Protein AF-A0A6J8AQ96-F1 (afdb_monomer_lite)

Sequence (713 aa):
MSKTENPEEKPLLNSNKIEFVKLKYPRWLTYSVVIAIPLSHILSFMLSLFLLNQYTYYKFMKQEYPNASDTSEKLPTCTTNTSTVEYQQQVDVQKISAEWSMICSLSYIIPGMFSNINLATYSDVYGRKLFFIIPLTGCVLKSVLCAVGIYYEIDVRYLLFFYMIEVCTGSWFGTLSMSLCFIADTTEEGKERSILIGLLEGGLGIGAFIGTFISGYLISLTDGFFYPDVIASCVVSIGLLLALTMIQETLPESRKRKHVSPLDNMKRVLECYSSDFSPKGKRWMFILLIFIFSMSAISNLSRHNVETLYELNAPFCWDSVKIGVYSSIRICFFNLGAVVIIKLFHFCSSDEVITLAGCFTTLASLILEGLAQSDLMMYLCSVFAGVAAVELLCALVGGLIINGIYKATVDVYRGMVFLIWAAFSVVGIILCLSQDEVTIYTTQGGVTIRISRGEATIDRSQGRVTIHTPQGGVTICIQQSEVTIHTPQGGVTIHTTQGGVTIHTTQGGVTIHTTQGGVTIHTIQGGVTIHTTQGGITIHTIQGEVTIHTTQGEVIIYISQGEITIHTTQGGVTIHTTQGGVTIHTTQGGVTIHTTQGGVTIHTTQGEVTIHTTQGGVTIHTTQGGVTIHTTQGGVTIHSTQGGVTIHTKQDEVTIHTTQGGVTIHTTQGGVTIHTTQGGVTIHTTQDGVTIHTTQGGVTIHTPQGGVTIHTT

Foldseek 3Di:
DDPPPDPVPDDPPPPDDQPFDDAPDDPVVLLVLLLLLLLLQLLLVLLVQLLLLQVQLQLLLCVVPVPQDDPALDDGDFDADCVDPVQVSLLVSLLVSLVVLLVLLQLQVPLLVLQQLQLLVCCLAPFLLVLLLQLLVLSLQLLVVVLVCFVVVPPPVVNSVSSNSNRNSNGSNSNLSSSLVQLVLRDDPDDVSVVSNLSSVVSSLVSNLNSLQVSQVVCVVVSGSNVSSVVSSVSSVVSSVSSVPRDDTRRDPVRHDDDDDSVVSVVVVVCVLVPPPDPPPCSVVVVLVVVLLQLLVLLPPLCVSCVSSVCCHPPNVDGSNLSSVLSSLLSCLQSVLQVPVVVVVVVPDDPLVLVLQQLVLLLVLLVLQLVDRDPVSSSVSSNSNNSDDDDDDHSSVNSNVQSVVCSVCVVPGNSVSSVVSSVSSVVSSVSSVPDDDDEDEDDDDADEDEDADEEAEYDEDDEEYEYDYADEEYEYAYEEYAYEYEYADYAYEYEYAYYAYEYEYADYEYEYEYAEYEYEYEYEEYEYEYEYAYYAYEYEYADYEYEYEYAEYEYEYEYEEYEYEYEYEYYEYEYEYAEYEYEYEYEYYEYEYEYAEYEYEYEYAEYEYEYEYAEYAYEYEYEYYEYEYEYAYYEYEYEYAEYEYEYEYAEEAYEYEYEYYEYEYEYAYYEYHYEYEEYEYEYEYADEEYEYEYAYYHYHYHYPYYHYHYHYD

InterPro domains:
  IPR011701 Major facilitator superfamily [PF07690] (93-425)
  IPR036259 MFS transporter superfamily [G3DSA:1.20.1250.20] (27-437)
  IPR036259 MFS transporter superfamily [SSF103473] (92-433)

Organism: Mytilus coruscus (NCBI:txid42192)

pLDDT: mean 79.76, std 14.57, range [29.11, 97.12]

Structure (mmCIF, N/CA/C/O backbone):
data_AF-A0A6J8AQ96-F1
#
_entry.id   AF-A0A6J8AQ96-F1
#
loop_
_atom_site.group_PDB
_atom_site.id
_atom_site.type_symbol
_atom_site.label_atom_id
_atom_site.label_alt_id
_atom_site.label_comp_id
_atom_site.label_asym_id
_atom_site.label_entity_id
_atom_site.label_seq_id
_atom_site.pdbx_PDB_ins_code
_atom_site.Cartn_x
_atom_site.Cartn_y
_atom_site.Cartn_z
_atom_site.occupancy
_atom_site.B_iso_or_equiv
_atom_site.auth_seq_id
_atom_site.auth_comp_id
_atom_site.auth_asym_id
_atom_site.auth_atom_id
_atom_site.pdbx_PDB_model_num
ATOM 1 N N . MET A 1 1 ? -36.650 -24.783 2.652 1.00 36.41 1 MET A N 1
ATOM 2 C CA . MET A 1 1 ? -35.944 -23.986 1.625 1.00 36.41 1 MET A CA 1
ATOM 3 C C . MET A 1 1 ? -34.672 -23.442 2.256 1.00 36.41 1 MET A C 1
ATOM 5 O O . MET A 1 1 ? -34.705 -22.383 2.867 1.00 36.41 1 MET A O 1
ATOM 9 N N . SER A 1 2 ? -33.583 -24.215 2.218 1.00 29.11 2 SER A N 1
ATOM 10 C CA . SER A 1 2 ? -32.275 -23.719 2.649 1.00 29.11 2 SER A CA 1
ATOM 11 C C . SER A 1 2 ? -31.760 -22.773 1.573 1.00 29.11 2 SER A C 1
ATOM 13 O O . SER A 1 2 ? -31.664 -23.169 0.410 1.00 29.11 2 SER A O 1
ATOM 15 N N . LYS A 1 3 ? -31.457 -21.529 1.947 1.00 35.31 3 LYS A N 1
ATOM 16 C CA . LYS A 1 3 ? -30.656 -20.641 1.107 1.00 35.31 3 LYS A CA 1
ATOM 17 C C . LYS A 1 3 ? -29.332 -21.356 0.849 1.00 35.31 3 LYS A C 1
ATOM 19 O O . LYS A 1 3 ? -28.575 -21.607 1.779 1.00 35.31 3 LYS A O 1
ATOM 24 N N . THR A 1 4 ? -29.105 -21.757 -0.393 1.00 32.59 4 THR A N 1
ATOM 25 C CA . THR A 1 4 ? -27.780 -22.121 -0.885 1.00 32.59 4 THR A CA 1
ATOM 26 C C . THR A 1 4 ? -26.926 -20.866 -0.793 1.00 32.59 4 THR A C 1
ATOM 28 O O . THR A 1 4 ? -27.058 -19.973 -1.629 1.00 32.59 4 THR A O 1
ATOM 31 N N . GLU A 1 5 ? -26.137 -20.760 0.274 1.00 30.89 5 GLU A N 1
ATOM 32 C CA . GLU A 1 5 ? -25.090 -19.749 0.394 1.00 30.89 5 GLU A CA 1
ATOM 33 C C . GLU A 1 5 ? -24.162 -19.862 -0.817 1.00 30.89 5 GLU A C 1
ATOM 35 O O . GLU A 1 5 ? -23.711 -20.953 -1.182 1.00 30.89 5 GLU A O 1
ATOM 40 N N . ASN A 1 6 ? -23.934 -18.728 -1.475 1.00 32.03 6 ASN A N 1
ATOM 41 C CA . ASN A 1 6 ? -23.036 -18.626 -2.610 1.00 32.03 6 ASN A CA 1
ATOM 42 C C . ASN A 1 6 ? -21.603 -18.863 -2.087 1.00 32.03 6 ASN A C 1
ATOM 44 O O . ASN A 1 6 ? -21.177 -18.151 -1.175 1.00 32.03 6 ASN A O 1
ATOM 48 N N . PRO A 1 7 ? -20.835 -19.835 -2.612 1.00 35.50 7 PRO A N 1
ATOM 49 C CA . PRO A 1 7 ? -19.489 -20.143 -2.115 1.00 35.50 7 PRO A CA 1
ATOM 50 C C . PRO A 1 7 ? -18.481 -18.982 -2.239 1.00 35.50 7 PRO A C 1
ATOM 52 O O . PRO A 1 7 ? -17.374 -19.087 -1.719 1.00 35.50 7 PRO A O 1
ATOM 55 N N . GLU A 1 8 ? -18.860 -17.879 -2.889 1.00 37.09 8 GLU A N 1
ATOM 56 C CA . GLU A 1 8 ? -18.064 -16.658 -3.063 1.00 37.09 8 GLU A CA 1
ATOM 57 C C . GLU A 1 8 ? -18.005 -15.751 -1.817 1.00 37.09 8 GLU A C 1
ATOM 59 O O . GLU A 1 8 ? -17.111 -14.914 -1.736 1.00 37.09 8 GLU A O 1
ATOM 64 N N . GLU A 1 9 ? -18.893 -15.914 -0.827 1.00 31.84 9 GLU A N 1
ATOM 65 C CA . GLU A 1 9 ? -18.896 -15.074 0.391 1.00 31.84 9 GLU A CA 1
ATOM 66 C C . GLU A 1 9 ? -17.937 -15.562 1.489 1.00 31.84 9 GLU A C 1
ATOM 68 O O . GLU A 1 9 ? -17.778 -14.902 2.519 1.00 31.84 9 GLU A O 1
ATOM 73 N N . LYS A 1 10 ? -17.253 -16.697 1.293 1.00 30.28 10 LYS A N 1
ATOM 74 C CA . LYS A 1 10 ? -16.183 -17.098 2.210 1.00 30.28 10 LYS A CA 1
ATOM 75 C C . LYS A 1 10 ? -14.895 -16.370 1.828 1.00 30.28 10 LYS A C 1
ATOM 77 O O . LYS A 1 10 ? -14.365 -16.636 0.749 1.00 30.28 10 LYS A O 1
ATOM 82 N N . PRO A 1 11 ? -14.336 -15.511 2.702 1.00 32.47 11 PRO A N 1
ATOM 83 C CA . PRO A 1 11 ? -12.979 -15.037 2.501 1.00 32.47 11 PRO A CA 1
ATOM 84 C C . PRO A 1 11 ? -12.053 -16.254 2.394 1.00 32.47 11 PRO A C 1
ATOM 86 O O . PRO A 1 11 ? -12.196 -17.219 3.152 1.00 32.47 11 PRO A O 1
ATOM 89 N N . LEU A 1 12 ? -11.086 -16.194 1.475 1.00 38.84 12 LEU A N 1
ATOM 90 C CA . LEU A 1 12 ? -10.026 -17.202 1.289 1.00 38.84 12 LEU A CA 1
ATOM 91 C C . LEU A 1 12 ? -9.246 -17.523 2.587 1.00 38.84 12 LEU A C 1
ATOM 93 O O . LEU A 1 12 ? -8.515 -18.502 2.636 1.00 38.84 12 LEU A O 1
ATOM 97 N N . LEU A 1 13 ? -9.461 -16.732 3.643 1.00 38.75 13 LEU A N 1
ATOM 98 C CA . LEU A 1 13 ? -8.911 -16.847 4.994 1.00 38.75 13 LEU A CA 1
ATOM 99 C C . LEU A 1 13 ? -9.582 -17.913 5.881 1.00 38.75 13 LEU A C 1
ATOM 101 O O . LEU A 1 13 ? -9.153 -18.108 7.019 1.00 38.75 13 LEU A O 1
ATOM 105 N N . ASN A 1 14 ? -10.634 -18.604 5.423 1.00 30.08 14 ASN A N 1
ATOM 106 C CA . ASN A 1 14 ? -11.196 -19.713 6.197 1.00 30.08 14 ASN A CA 1
ATOM 107 C C . ASN A 1 14 ? -10.328 -20.969 6.006 1.00 30.08 14 ASN A C 1
ATOM 109 O O . ASN A 1 14 ? -10.413 -21.651 4.987 1.00 30.08 14 ASN A O 1
ATOM 113 N N . SER A 1 15 ? -9.514 -21.251 7.025 1.00 34.62 15 SER A N 1
ATOM 114 C CA . SER A 1 15 ? -8.463 -22.272 7.198 1.00 34.62 15 SER A CA 1
ATOM 115 C C . SER A 1 15 ? -8.843 -23.749 6.971 1.00 34.62 15 SER A C 1
ATOM 117 O O . SER A 1 15 ? -8.135 -24.661 7.407 1.00 34.62 15 SER A O 1
ATOM 119 N N . ASN A 1 16 ? -9.928 -24.040 6.260 1.00 35.12 16 ASN A N 1
ATOM 120 C CA . ASN A 1 16 ? -10.330 -25.407 5.966 1.00 35.12 16 ASN A CA 1
ATOM 121 C C . ASN A 1 16 ? -9.600 -25.928 4.720 1.00 35.12 16 ASN A C 1
ATOM 123 O O . ASN A 1 16 ? -10.080 -25.779 3.602 1.00 35.12 16 ASN A O 1
ATOM 127 N N . LYS A 1 17 ? -8.438 -26.555 4.965 1.00 44.03 17 LYS A N 1
ATOM 128 C CA . LYS A 1 17 ? -7.676 -27.460 4.079 1.00 44.03 17 LYS A CA 1
ATOM 129 C C . LYS A 1 17 ? -7.669 -27.060 2.597 1.00 44.03 17 LYS A C 1
ATOM 131 O O . LYS A 1 17 ? -8.389 -27.633 1.782 1.00 44.03 17 LYS A O 1
ATOM 136 N N . ILE A 1 18 ? -6.772 -26.145 2.238 1.00 51.69 18 ILE A N 1
ATOM 137 C CA . ILE A 1 18 ? -6.347 -25.987 0.845 1.00 51.69 18 ILE A CA 1
ATOM 138 C C . ILE A 1 18 ? -5.605 -27.277 0.457 1.00 51.69 18 ILE A C 1
ATOM 140 O O . ILE A 1 18 ? -4.568 -27.600 1.033 1.00 51.69 18 ILE A O 1
ATOM 144 N N . GLU A 1 19 ? -6.151 -28.059 -0.476 1.00 53.34 19 GLU A N 1
ATOM 145 C CA . GLU A 1 19 ? -5.430 -29.190 -1.066 1.00 53.34 19 GLU A CA 1
ATOM 146 C C . GLU A 1 19 ? -4.280 -28.654 -1.927 1.00 53.34 19 GLU A C 1
ATOM 148 O O . GLU A 1 19 ? -4.478 -28.222 -3.065 1.00 53.34 19 GLU A O 1
ATOM 153 N N . PHE A 1 20 ? -3.064 -28.664 -1.378 1.00 61.69 20 PHE A N 1
ATOM 154 C CA . PHE A 1 20 ? -1.868 -28.293 -2.127 1.00 61.69 20 PHE A CA 1
ATOM 155 C C . PHE A 1 20 ? -1.551 -29.335 -3.196 1.00 61.69 20 PHE A C 1
ATOM 157 O O . PHE A 1 20 ? -1.473 -30.538 -2.925 1.00 61.69 20 PHE A O 1
ATOM 164 N N . VAL A 1 21 ? -1.324 -28.866 -4.424 1.00 68.81 21 VAL A N 1
ATOM 165 C CA . VAL A 1 21 ? -0.936 -29.735 -5.536 1.00 68.81 21 VAL A CA 1
ATOM 166 C C . VAL A 1 21 ? 0.437 -30.337 -5.251 1.00 68.81 21 VAL A C 1
ATOM 168 O O . VAL A 1 21 ? 1.417 -29.630 -5.010 1.00 68.81 21 VAL A O 1
ATOM 171 N N . LYS A 1 22 ? 0.526 -31.669 -5.303 1.00 74.75 22 LYS A N 1
ATOM 172 C CA . LYS A 1 22 ? 1.793 -32.380 -5.131 1.00 74.75 22 LYS A CA 1
ATOM 173 C C . LYS A 1 22 ? 2.746 -32.021 -6.278 1.00 74.75 22 LYS A C 1
ATOM 175 O O . LYS A 1 22 ? 2.402 -32.144 -7.453 1.00 74.75 22 LYS A O 1
ATOM 180 N N . LEU A 1 23 ? 3.952 -31.578 -5.936 1.00 82.31 23 LEU A N 1
ATOM 181 C CA . LEU A 1 23 ? 4.980 -31.227 -6.915 1.00 82.31 23 LEU A CA 1
ATOM 182 C C . LEU A 1 23 ? 5.570 -32.486 -7.567 1.00 82.31 23 LEU A C 1
ATOM 184 O O . LEU A 1 23 ? 5.901 -33.451 -6.877 1.00 82.31 23 LEU A O 1
ATOM 188 N N . LYS A 1 24 ? 5.722 -32.464 -8.896 1.00 84.88 24 LYS A N 1
ATOM 189 C CA . LYS A 1 24 ? 6.354 -33.528 -9.695 1.00 84.88 24 LYS A CA 1
ATOM 190 C C . LYS A 1 24 ? 7.866 -33.615 -9.465 1.00 84.88 24 LYS A C 1
ATOM 192 O O . LYS A 1 24 ? 8.437 -34.697 -9.557 1.00 84.88 24 LYS A O 1
ATOM 197 N N . TYR A 1 25 ? 8.502 -32.485 -9.169 1.00 89.50 25 TYR A N 1
ATOM 198 C CA . TYR A 1 25 ? 9.945 -32.345 -8.965 1.00 89.50 25 TYR A CA 1
ATOM 199 C C . TYR A 1 25 ? 10.248 -31.905 -7.524 1.00 89.50 25 TYR A C 1
ATOM 201 O O . TYR A 1 25 ? 9.352 -31.410 -6.831 1.00 89.50 25 TYR A O 1
ATOM 209 N N . PRO A 1 26 ? 11.496 -32.058 -7.036 1.00 90.06 26 PRO A N 1
ATOM 210 C CA . PRO A 1 26 ? 11.871 -31.526 -5.731 1.00 90.06 26 PRO A CA 1
ATOM 211 C C . PRO A 1 26 ? 11.624 -30.012 -5.651 1.00 90.06 26 PRO A C 1
ATOM 213 O O . PRO A 1 26 ? 11.769 -29.282 -6.636 1.00 90.06 26 PRO A O 1
ATOM 216 N N . ARG A 1 27 ? 11.259 -29.542 -4.450 1.00 87.12 27 ARG A N 1
ATOM 217 C CA . ARG A 1 27 ? 10.857 -28.147 -4.193 1.00 87.12 27 ARG A CA 1
ATOM 218 C C . ARG A 1 27 ? 11.889 -27.134 -4.685 1.00 87.12 27 ARG A C 1
ATOM 220 O O . ARG A 1 27 ? 11.529 -26.221 -5.416 1.00 87.12 27 ARG A O 1
ATOM 227 N N . TRP A 1 28 ? 13.162 -27.329 -4.335 1.00 88.50 28 TRP A N 1
ATOM 228 C CA . TRP A 1 28 ? 14.234 -26.403 -4.712 1.00 88.50 28 TRP A CA 1
ATOM 229 C C . TRP A 1 28 ? 14.328 -26.228 -6.235 1.00 88.50 28 TRP A C 1
ATOM 231 O O . TRP A 1 28 ? 14.334 -25.102 -6.712 1.00 88.50 28 TRP A O 1
ATOM 241 N N . LEU A 1 29 ? 14.290 -27.328 -6.998 1.00 91.56 29 LEU A N 1
ATOM 242 C CA . LEU A 1 29 ? 14.382 -27.297 -8.458 1.00 91.56 29 LEU A CA 1
ATOM 243 C C . LEU A 1 29 ? 13.165 -26.607 -9.081 1.00 91.56 29 LEU A C 1
ATOM 245 O O . LEU A 1 29 ? 13.314 -25.797 -9.989 1.00 91.56 29 LEU A O 1
ATOM 249 N N . THR A 1 30 ? 11.968 -26.903 -8.568 1.00 90.88 30 THR A N 1
ATOM 250 C CA . THR A 1 30 ? 10.720 -26.298 -9.054 1.00 90.88 30 THR A CA 1
ATOM 251 C C . THR A 1 30 ? 10.766 -24.779 -8.908 1.00 90.88 30 THR A C 1
ATOM 253 O O . THR A 1 30 ? 10.551 -24.062 -9.881 1.00 90.88 30 THR A O 1
ATOM 256 N N . TYR A 1 31 ? 11.097 -24.277 -7.716 1.00 91.31 31 TYR A N 1
ATOM 257 C CA . TYR A 1 31 ? 11.127 -22.836 -7.470 1.00 91.31 31 TYR A CA 1
ATOM 258 C C . TYR A 1 31 ? 12.293 -22.142 -8.179 1.00 91.31 31 TYR A C 1
ATOM 260 O O . TYR A 1 31 ? 12.107 -21.043 -8.693 1.00 91.31 31 TYR A O 1
ATOM 268 N N . SER A 1 32 ? 13.459 -22.787 -8.308 1.00 91.56 32 SER A N 1
ATOM 269 C CA . SER A 1 32 ? 14.553 -22.257 -9.132 1.00 91.56 32 SER A CA 1
ATOM 270 C C . SER A 1 32 ? 14.131 -22.071 -10.589 1.00 91.56 32 SER A C 1
ATOM 272 O O . SER A 1 32 ? 14.441 -21.041 -11.179 1.00 91.56 32 SER A O 1
ATOM 274 N N . VAL A 1 33 ? 13.384 -23.020 -11.163 1.00 92.88 33 VAL A N 1
ATOM 275 C CA . VAL A 1 33 ? 12.850 -22.897 -12.528 1.00 92.88 33 VAL A CA 1
ATOM 276 C C . VAL A 1 33 ? 11.803 -21.784 -12.622 1.00 92.88 33 VAL A C 1
ATOM 278 O O . VAL A 1 33 ? 11.873 -20.963 -13.533 1.00 92.88 33 VAL A O 1
ATOM 281 N N . VAL A 1 34 ? 10.863 -21.719 -11.675 1.00 92.06 34 VAL A N 1
ATOM 282 C CA . VAL A 1 34 ? 9.808 -20.687 -11.646 1.00 92.06 34 VAL A CA 1
ATOM 283 C C . VAL A 1 34 ? 10.387 -19.278 -11.519 1.00 92.06 34 VAL A C 1
ATOM 285 O O . VAL A 1 34 ? 9.808 -18.352 -12.067 1.00 92.06 34 VAL A O 1
ATOM 288 N N . ILE A 1 35 ? 11.534 -19.108 -10.856 1.00 92.19 35 ILE A N 1
ATOM 289 C CA . ILE A 1 35 ? 12.249 -17.824 -10.774 1.00 92.19 35 ILE A CA 1
ATOM 290 C C . ILE A 1 35 ? 13.079 -17.566 -12.044 1.00 92.19 35 ILE A C 1
ATOM 292 O O . ILE A 1 35 ? 13.114 -16.444 -12.551 1.00 92.19 35 ILE A O 1
ATOM 296 N N . ALA A 1 36 ? 13.731 -18.593 -12.597 1.00 93.50 36 ALA A N 1
ATOM 297 C CA . ALA A 1 36 ? 14.595 -18.458 -13.772 1.00 93.50 36 ALA A CA 1
ATOM 298 C C . ALA A 1 36 ? 13.835 -18.051 -15.046 1.00 93.50 36 ALA A C 1
ATOM 300 O O . ALA A 1 36 ? 14.375 -17.321 -15.876 1.00 93.50 36 ALA A O 1
ATOM 301 N N . ILE A 1 37 ? 12.588 -18.496 -15.214 1.00 94.44 37 ILE A N 1
ATOM 302 C CA . ILE A 1 37 ? 11.783 -18.167 -16.398 1.00 94.44 37 ILE A CA 1
ATOM 303 C C . ILE A 1 37 ? 11.488 -16.654 -16.509 1.00 94.44 37 ILE A C 1
ATOM 305 O O . ILE A 1 37 ? 11.887 -16.057 -17.513 1.00 94.44 37 ILE A O 1
ATOM 309 N N . PRO A 1 38 ? 10.856 -15.988 -15.524 1.00 92.19 38 PRO A N 1
ATOM 310 C CA . PRO A 1 38 ? 10.643 -14.543 -15.562 1.00 92.19 38 PRO A CA 1
ATOM 311 C C . PRO A 1 38 ? 11.961 -13.757 -15.589 1.00 92.19 38 PRO A C 1
ATOM 313 O O . PRO A 1 38 ? 12.020 -12.733 -16.267 1.00 92.19 38 PRO A O 1
ATOM 316 N N . LEU A 1 39 ? 13.035 -14.259 -14.961 1.00 93.00 39 LEU A N 1
ATOM 317 C CA . LEU A 1 39 ? 14.383 -13.689 -15.089 1.00 93.00 39 LEU A CA 1
ATOM 318 C C . LEU A 1 39 ? 14.869 -13.702 -16.548 1.00 93.00 39 LEU A C 1
ATOM 320 O O . LEU A 1 39 ? 15.345 -12.686 -17.047 1.00 93.00 39 LEU A O 1
ATOM 324 N N . SER A 1 40 ? 14.729 -14.824 -17.259 1.00 94.19 40 SER A N 1
ATOM 325 C CA . SER A 1 40 ? 15.117 -14.915 -18.675 1.00 94.19 40 SER A CA 1
ATOM 326 C C . SER A 1 40 ? 14.285 -13.986 -19.567 1.00 94.19 40 SER A C 1
ATOM 328 O O . SER A 1 40 ? 14.815 -13.368 -20.490 1.00 94.19 40 SER A O 1
ATOM 330 N N . HIS A 1 41 ? 12.996 -13.831 -19.253 1.00 94.38 41 HIS A N 1
ATOM 331 C CA . HIS A 1 41 ? 12.094 -12.957 -19.993 1.00 94.38 41 HIS A CA 1
ATOM 332 C C . HIS A 1 41 ? 12.474 -11.485 -19.789 1.00 94.38 41 HIS A C 1
ATOM 334 O O . HIS A 1 41 ? 12.658 -10.770 -20.771 1.00 94.38 41 HIS A O 1
ATOM 340 N N . ILE A 1 42 ? 12.664 -11.032 -18.543 1.00 92.06 42 ILE A N 1
ATOM 341 C CA . ILE A 1 42 ? 13.042 -9.635 -18.274 1.00 92.06 42 ILE A CA 1
ATOM 342 C C . ILE A 1 42 ? 14.438 -9.311 -18.816 1.00 92.06 42 ILE A C 1
ATOM 344 O O . ILE A 1 42 ? 14.649 -8.224 -19.345 1.00 92.06 42 ILE A O 1
ATOM 348 N N . LEU A 1 43 ? 15.367 -10.271 -18.759 1.00 92.94 43 LEU A N 1
ATOM 349 C CA . LEU A 1 43 ? 16.700 -10.155 -19.346 1.00 92.94 43 LEU A CA 1
ATOM 350 C C . LEU A 1 43 ? 16.616 -9.911 -20.862 1.00 92.94 43 LEU A C 1
ATOM 352 O O . LEU A 1 43 ? 17.197 -8.948 -21.361 1.00 92.94 43 LEU A O 1
ATOM 356 N N . SER A 1 44 ? 15.849 -10.735 -21.586 1.00 92.81 44 SER A N 1
ATOM 357 C CA . SER A 1 44 ? 15.610 -10.535 -23.022 1.00 92.81 44 SER A CA 1
ATOM 358 C C . SER A 1 44 ? 14.890 -9.218 -23.307 1.00 92.81 44 SER A C 1
ATOM 360 O O . SER A 1 44 ? 15.236 -8.534 -24.265 1.00 92.81 44 SER A O 1
ATOM 362 N N . PHE A 1 45 ? 13.892 -8.857 -22.499 1.00 89.81 45 PHE A N 1
ATOM 363 C CA . PHE A 1 45 ? 13.118 -7.633 -22.685 1.00 89.81 45 PHE A CA 1
ATOM 364 C C . PHE A 1 45 ? 13.997 -6.385 -22.548 1.00 89.81 45 PHE A C 1
ATOM 366 O O . PHE A 1 45 ? 13.952 -5.515 -23.415 1.00 89.81 45 PHE A O 1
ATOM 373 N N . MET A 1 46 ? 14.832 -6.317 -21.506 1.00 87.69 46 MET A N 1
ATOM 374 C CA . MET A 1 46 ? 15.746 -5.190 -21.301 1.00 87.69 46 MET A CA 1
ATOM 375 C C . MET A 1 46 ? 16.795 -5.113 -22.408 1.00 87.69 46 MET A C 1
ATOM 377 O O . MET A 1 46 ? 17.059 -4.028 -22.917 1.00 87.69 46 MET A O 1
ATOM 381 N N . LEU A 1 47 ? 17.330 -6.251 -22.851 1.00 88.56 47 LEU A N 1
ATOM 382 C CA . LEU A 1 47 ? 18.263 -6.287 -23.976 1.00 88.56 47 LEU A CA 1
ATOM 383 C C . LEU A 1 47 ? 17.630 -5.710 -25.258 1.00 88.56 47 LEU A C 1
ATOM 385 O O . LEU A 1 47 ? 18.224 -4.840 -25.894 1.00 88.56 47 LEU A O 1
ATOM 389 N N . SER A 1 48 ? 16.401 -6.117 -25.596 1.00 86.31 48 SER A N 1
ATOM 390 C CA . SER A 1 48 ? 15.681 -5.597 -26.768 1.00 86.31 48 SER A CA 1
ATOM 391 C C . SER A 1 48 ? 15.251 -4.129 -26.623 1.00 86.31 48 SER A C 1
ATOM 393 O O . SER A 1 48 ? 15.240 -3.410 -27.618 1.00 86.31 48 SER A O 1
ATOM 395 N N . LEU A 1 49 ? 14.898 -3.657 -25.420 1.00 84.50 49 LEU A N 1
ATOM 396 C CA . LEU A 1 49 ? 14.445 -2.275 -25.190 1.00 84.50 49 LEU A CA 1
ATOM 397 C C . LEU A 1 49 ? 15.541 -1.250 -25.522 1.00 84.50 49 LEU A C 1
ATOM 399 O O . LEU A 1 49 ? 15.314 -0.320 -26.298 1.00 84.50 49 LEU A O 1
ATOM 403 N N . PHE A 1 50 ? 16.739 -1.437 -24.965 1.00 81.94 50 PHE A N 1
ATOM 404 C CA . PHE A 1 50 ? 17.869 -0.530 -25.193 1.00 81.94 50 PHE A CA 1
ATOM 405 C C . PHE A 1 50 ? 18.392 -0.613 -26.626 1.00 81.94 50 PHE A C 1
ATOM 407 O O . PHE A 1 50 ? 18.774 0.406 -27.206 1.00 81.94 50 PHE A O 1
ATOM 414 N N . LEU A 1 51 ? 18.360 -1.813 -27.208 1.00 85.12 51 LEU A N 1
ATOM 415 C CA . LEU A 1 51 ? 18.704 -2.029 -28.604 1.00 85.12 51 LEU A CA 1
ATOM 416 C C . LEU A 1 51 ? 17.758 -1.281 -29.543 1.00 85.12 51 LEU A C 1
ATOM 418 O O . LEU A 1 51 ? 18.223 -0.602 -30.454 1.00 85.12 51 LEU A O 1
ATOM 422 N N . LEU A 1 52 ? 16.444 -1.361 -29.312 1.00 81.50 52 LEU A N 1
ATOM 423 C CA . LEU A 1 52 ? 15.452 -0.724 -30.173 1.00 81.50 52 LEU A CA 1
ATOM 424 C C . LEU A 1 52 ? 15.589 0.800 -30.175 1.00 81.50 52 LEU A C 1
ATOM 426 O O . LEU A 1 52 ? 15.538 1.404 -31.248 1.00 81.50 52 LEU A O 1
ATOM 430 N N . ASN A 1 53 ? 15.756 1.421 -29.004 1.00 81.06 53 ASN A N 1
ATOM 431 C CA . ASN A 1 53 ? 15.889 2.877 -28.903 1.00 81.06 53 ASN A CA 1
ATOM 432 C C . ASN A 1 53 ? 17.109 3.379 -29.691 1.00 81.06 53 ASN A C 1
ATOM 434 O O . ASN A 1 53 ? 17.006 4.351 -30.441 1.00 81.06 53 ASN A O 1
ATOM 438 N N . GLN A 1 54 ? 18.239 2.674 -29.589 1.00 84.50 54 GLN A N 1
ATOM 439 C CA . GLN A 1 54 ? 19.462 3.009 -30.324 1.00 84.50 54 GLN A CA 1
ATOM 440 C C . GLN A 1 54 ? 19.343 2.702 -31.826 1.00 84.50 54 GLN A C 1
ATOM 442 O O . GLN A 1 54 ? 19.722 3.531 -32.654 1.00 84.50 54 GLN A O 1
ATOM 447 N N . TYR A 1 55 ? 18.758 1.556 -32.194 1.00 85.62 55 TYR A N 1
ATOM 448 C CA . TYR A 1 55 ? 18.535 1.160 -33.589 1.00 85.62 55 TYR A CA 1
ATOM 449 C C . TYR A 1 55 ? 17.606 2.131 -34.324 1.00 85.62 55 TYR A C 1
ATOM 451 O O . TYR A 1 55 ? 17.882 2.527 -35.454 1.00 85.62 55 TYR A O 1
ATOM 459 N N . THR A 1 56 ? 16.516 2.541 -33.675 1.00 85.38 56 THR A N 1
ATOM 460 C CA . THR A 1 56 ? 15.533 3.479 -34.231 1.00 85.38 56 THR A CA 1
ATOM 461 C C . THR A 1 56 ? 16.181 4.830 -34.523 1.00 85.38 56 THR A C 1
ATOM 463 O O . THR A 1 56 ? 16.034 5.350 -35.628 1.00 85.38 56 THR A O 1
ATOM 466 N N . TYR A 1 57 ? 16.950 5.361 -33.566 1.00 85.75 57 TYR A N 1
ATOM 467 C CA . TYR A 1 57 ? 17.691 6.610 -33.741 1.00 85.75 57 TYR A CA 1
ATOM 468 C C . TYR A 1 57 ? 18.693 6.514 -34.902 1.00 85.75 57 TYR A C 1
ATOM 470 O O . TYR A 1 57 ? 18.688 7.352 -35.803 1.00 85.75 57 TYR A O 1
ATOM 478 N N . TYR A 1 58 ? 19.500 5.447 -34.932 1.00 84.06 58 TYR A N 1
ATOM 479 C CA . TYR A 1 58 ? 20.455 5.188 -36.014 1.00 84.06 58 TYR A CA 1
ATOM 480 C C . TYR A 1 58 ? 19.771 5.114 -37.388 1.00 84.06 58 TYR A C 1
ATOM 482 O O . TYR A 1 58 ? 20.234 5.707 -38.364 1.00 84.06 58 TYR A O 1
ATOM 490 N N . LYS A 1 59 ? 18.636 4.418 -37.470 1.00 85.31 59 LYS A N 1
ATOM 491 C CA . LYS A 1 59 ? 17.914 4.208 -38.723 1.00 85.31 59 LYS A CA 1
ATOM 492 C C . LYS A 1 59 ? 17.278 5.483 -39.267 1.00 85.31 59 LYS A C 1
ATOM 494 O O . LYS A 1 59 ? 17.394 5.735 -40.464 1.00 85.31 59 LYS A O 1
ATOM 499 N N . PHE A 1 60 ? 16.661 6.300 -38.414 1.00 86.69 60 PHE A N 1
ATOM 500 C CA . PHE A 1 60 ? 16.132 7.598 -38.840 1.00 86.69 60 PHE A CA 1
ATOM 501 C C . PHE A 1 60 ? 17.242 8.554 -39.272 1.00 86.69 60 PHE A C 1
ATOM 503 O O . PHE A 1 60 ? 17.075 9.250 -40.269 1.00 86.69 60 PHE A O 1
ATOM 510 N N . MET A 1 61 ? 18.400 8.523 -38.604 1.00 82.69 61 MET A N 1
ATOM 511 C CA . MET A 1 61 ? 19.565 9.297 -39.037 1.00 82.69 61 MET A CA 1
ATOM 512 C C . MET A 1 61 ? 20.008 8.906 -40.457 1.00 82.69 61 MET A C 1
ATOM 514 O O . MET A 1 61 ? 20.171 9.775 -41.311 1.00 82.69 61 MET A O 1
ATOM 518 N N . LYS A 1 62 ? 20.140 7.599 -40.733 1.00 81.81 62 LYS A N 1
ATOM 519 C CA . LYS A 1 62 ? 20.511 7.064 -42.058 1.00 81.81 62 LYS A CA 1
ATOM 520 C C . LYS A 1 62 ? 19.468 7.394 -43.137 1.00 81.81 62 LYS A C 1
ATOM 522 O O . LYS A 1 62 ? 19.831 7.616 -44.288 1.00 81.81 62 LYS A O 1
ATOM 527 N N . GLN A 1 63 ? 18.182 7.404 -42.779 1.00 83.94 63 GLN A N 1
ATOM 528 C CA . GLN A 1 63 ? 17.074 7.625 -43.711 1.00 83.94 63 GLN A CA 1
ATOM 529 C C . GLN A 1 63 ? 16.888 9.102 -44.089 1.00 83.94 63 GLN A C 1
ATOM 531 O O . GLN A 1 63 ? 16.726 9.402 -45.270 1.00 83.94 63 GLN A O 1
ATOM 536 N N . GLU A 1 64 ? 16.905 10.010 -43.111 1.00 82.44 64 GLU A N 1
ATOM 537 C CA . GLU A 1 64 ? 16.680 11.446 -43.342 1.00 82.44 64 GLU A CA 1
ATOM 538 C C . GLU A 1 64 ? 17.948 12.159 -43.838 1.00 82.44 64 GLU A C 1
ATOM 540 O O . GLU A 1 64 ? 17.867 13.107 -44.620 1.00 82.44 64 GLU A O 1
ATOM 545 N N . TYR A 1 65 ? 19.136 11.677 -43.445 1.00 81.75 65 TYR A N 1
ATOM 546 C CA . TYR A 1 65 ? 20.415 12.320 -43.762 1.00 81.75 65 TYR A CA 1
ATOM 547 C C . TYR A 1 65 ? 21.484 11.324 -44.268 1.00 81.75 65 TYR A C 1
ATOM 549 O O . TYR A 1 65 ? 22.494 11.096 -43.596 1.00 81.75 65 TYR A O 1
ATOM 557 N N . PRO A 1 66 ? 21.347 10.785 -45.498 1.00 73.44 66 PRO A N 1
ATOM 558 C CA . PRO A 1 66 ? 22.229 9.734 -46.031 1.00 73.44 66 PRO A CA 1
ATOM 559 C C . PRO A 1 66 ? 23.697 10.158 -46.200 1.00 73.44 66 PRO A C 1
ATOM 561 O O . PRO A 1 66 ? 24.596 9.324 -46.174 1.00 73.44 66 PRO A O 1
ATOM 564 N N . ASN A 1 67 ? 23.940 11.459 -46.396 1.00 67.00 67 ASN A N 1
ATOM 565 C CA . ASN A 1 67 ? 25.270 12.023 -46.656 1.00 67.00 67 ASN A CA 1
ATOM 566 C C . ASN A 1 67 ? 26.011 12.455 -45.377 1.00 67.00 67 ASN A C 1
ATOM 568 O O . ASN A 1 67 ? 27.172 12.846 -45.461 1.00 67.00 67 ASN A O 1
ATOM 572 N N . ALA A 1 68 ? 25.339 12.437 -44.220 1.00 61.00 68 ALA A N 1
ATOM 573 C CA . ALA A 1 68 ? 25.911 12.820 -42.926 1.00 61.00 68 ALA A CA 1
ATOM 574 C C . ALA A 1 68 ? 26.453 11.612 -42.138 1.00 61.00 68 ALA A C 1
ATOM 576 O O . ALA A 1 68 ? 27.236 11.780 -41.206 1.00 61.00 68 ALA A O 1
ATOM 577 N N . SER A 1 69 ? 26.048 10.390 -42.499 1.00 55.44 69 SER A N 1
ATOM 578 C CA . SER A 1 69 ? 26.579 9.160 -41.915 1.00 55.44 69 SER A CA 1
ATOM 579 C C . SER A 1 69 ? 27.890 8.781 -42.600 1.00 55.44 69 SER A C 1
ATOM 581 O O . SER A 1 69 ? 27.881 8.304 -43.735 1.00 55.44 69 SER A O 1
ATOM 583 N N . ASP A 1 70 ? 29.011 8.987 -41.912 1.00 52.06 70 ASP A N 1
ATOM 584 C CA . ASP A 1 70 ? 30.297 8.441 -42.337 1.00 52.06 70 ASP A CA 1
ATOM 585 C C . ASP A 1 70 ? 30.178 6.910 -42.471 1.00 52.06 70 ASP A C 1
ATOM 587 O O . ASP A 1 70 ? 29.558 6.249 -41.639 1.00 52.06 70 ASP A O 1
ATOM 591 N N . THR A 1 71 ? 30.730 6.348 -43.544 1.00 44.72 71 THR A N 1
ATOM 592 C CA . THR A 1 71 ? 30.516 4.974 -44.056 1.00 44.72 71 THR A CA 1
ATOM 593 C C . THR A 1 71 ? 31.081 3.831 -43.189 1.00 44.72 71 THR A C 1
ATOM 595 O O . THR A 1 71 ? 31.389 2.755 -43.697 1.00 44.72 71 THR A O 1
ATOM 598 N N . SER A 1 72 ? 31.206 4.022 -41.877 1.00 44.88 72 SER A N 1
ATOM 599 C CA . SER A 1 72 ? 31.514 2.956 -40.917 1.00 44.88 72 SER A CA 1
ATOM 600 C C . SER A 1 72 ? 30.331 2.770 -39.974 1.00 44.88 72 SER A C 1
ATOM 602 O O . SER A 1 72 ? 29.690 3.750 -39.614 1.00 44.88 72 SER A O 1
ATOM 604 N N . GLU A 1 73 ? 30.041 1.535 -39.576 1.00 49.56 73 GLU A N 1
ATOM 605 C CA . GLU A 1 73 ? 28.945 1.092 -38.693 1.00 49.56 73 GLU A CA 1
ATOM 606 C C . GLU A 1 73 ? 29.015 1.658 -37.251 1.00 49.56 73 GLU A C 1
ATOM 608 O O . GLU A 1 73 ? 28.684 0.988 -36.278 1.00 49.56 73 GLU A O 1
ATOM 613 N N . LYS A 1 74 ? 29.448 2.910 -37.074 1.00 52.00 74 LYS A N 1
ATOM 614 C CA . LYS A 1 74 ? 29.436 3.641 -35.810 1.00 52.00 74 LYS A CA 1
ATOM 615 C C . LYS A 1 74 ? 28.220 4.554 -35.741 1.00 52.00 74 LYS A C 1
ATOM 617 O O . LYS A 1 74 ? 27.828 5.192 -36.716 1.00 52.00 74 LYS A O 1
ATOM 622 N N . LEU A 1 75 ? 27.653 4.646 -34.541 1.00 55.94 75 LEU A N 1
ATOM 623 C CA . LEU A 1 75 ? 26.735 5.716 -34.166 1.00 55.94 75 LEU A CA 1
ATOM 624 C C . LEU A 1 75 ? 27.378 7.082 -34.539 1.00 55.94 75 LEU A C 1
ATOM 626 O O . LEU A 1 75 ? 28.577 7.246 -34.289 1.00 55.94 75 LEU A O 1
ATOM 630 N N . PRO A 1 76 ? 26.644 8.031 -35.160 1.00 55.59 76 PRO A N 1
ATOM 631 C CA . PRO A 1 76 ? 27.218 9.272 -35.685 1.00 55.59 76 PRO A CA 1
ATOM 632 C C . PRO A 1 76 ? 28.006 10.048 -34.627 1.00 55.59 76 PRO A C 1
ATOM 634 O O . PRO A 1 76 ? 27.653 10.045 -33.447 1.00 55.59 76 PRO A O 1
ATOM 637 N N . THR A 1 77 ? 29.058 10.754 -35.045 1.00 62.72 77 THR A N 1
ATOM 638 C CA . THR A 1 77 ? 29.877 11.569 -34.142 1.00 62.72 77 THR A CA 1
ATOM 639 C C . THR A 1 77 ? 29.027 12.701 -33.558 1.00 62.72 77 THR A C 1
ATOM 641 O O . THR A 1 77 ? 28.618 13.637 -34.246 1.00 62.72 77 THR A O 1
ATOM 644 N N . CYS A 1 78 ? 28.715 12.590 -32.270 1.00 73.19 78 CYS A N 1
ATOM 645 C CA . CYS A 1 78 ? 27.920 13.575 -31.553 1.00 73.19 78 CYS A CA 1
ATOM 646 C C . CYS A 1 78 ? 28.671 14.916 -31.473 1.00 73.19 78 CYS A C 1
ATOM 648 O O . CYS A 1 78 ? 29.852 14.953 -31.124 1.00 73.19 78 CYS A O 1
ATOM 650 N N . THR A 1 79 ? 27.994 16.019 -31.813 1.00 76.44 79 THR A N 1
ATOM 651 C CA . THR A 1 79 ? 28.600 17.358 -31.884 1.00 76.44 79 THR A CA 1
ATOM 652 C C . THR A 1 79 ? 27.987 18.237 -30.800 1.00 76.44 79 THR A C 1
ATOM 654 O O . THR A 1 79 ? 26.772 18.301 -30.657 1.00 76.44 79 THR A O 1
ATOM 657 N N . THR A 1 80 ? 28.813 18.930 -30.015 1.00 76.69 80 THR A N 1
ATOM 658 C CA . THR A 1 80 ? 28.350 19.776 -28.896 1.00 76.69 80 THR A CA 1
ATOM 659 C C . THR A 1 80 ? 28.174 21.248 -29.272 1.00 76.69 80 THR A C 1
ATOM 661 O O . THR A 1 80 ? 27.606 22.020 -28.502 1.00 76.69 80 THR A O 1
ATOM 664 N N . ASN A 1 81 ? 28.646 21.655 -30.455 1.00 80.56 81 ASN A N 1
ATOM 665 C CA . ASN A 1 81 ? 28.560 23.033 -30.919 1.00 80.56 81 ASN A CA 1
ATOM 666 C C . ASN A 1 81 ? 27.182 23.327 -31.532 1.00 80.56 81 ASN A C 1
ATOM 668 O O . ASN A 1 81 ? 26.881 22.900 -32.647 1.00 80.56 81 ASN A O 1
ATOM 672 N N . THR A 1 82 ? 26.383 24.128 -30.826 1.00 77.56 82 THR A N 1
ATOM 673 C CA . THR A 1 82 ? 24.996 24.473 -31.179 1.00 77.56 82 THR A CA 1
ATOM 674 C C . THR A 1 82 ? 24.832 25.212 -32.507 1.00 77.56 82 THR A C 1
ATOM 676 O O . THR A 1 82 ? 23.721 25.296 -33.023 1.00 77.56 82 THR A O 1
ATOM 679 N N . SER A 1 83 ? 25.918 25.757 -33.061 1.00 79.62 83 SER A N 1
ATOM 680 C CA . SER A 1 83 ? 25.897 26.547 -34.301 1.00 79.62 83 SER A CA 1
ATOM 681 C C . SER A 1 83 ? 26.119 25.707 -35.564 1.00 79.62 83 SER A C 1
ATOM 683 O O . SER A 1 83 ? 26.081 26.243 -36.669 1.00 79.62 83 SER A O 1
ATOM 685 N N . THR A 1 84 ? 26.403 24.413 -35.410 1.00 82.31 84 THR A N 1
ATOM 686 C CA . THR A 1 84 ? 26.700 23.498 -36.522 1.00 82.31 84 THR A CA 1
ATOM 687 C C . THR A 1 84 ? 25.424 22.919 -37.134 1.00 82.31 84 THR A C 1
ATOM 689 O O . THR A 1 84 ? 24.412 22.752 -36.449 1.00 82.31 84 THR A O 1
ATOM 692 N N . VAL A 1 85 ? 25.460 22.611 -38.434 1.00 81.69 85 VAL A N 1
ATOM 693 C CA . VAL A 1 85 ? 24.318 22.004 -39.143 1.00 81.69 85 VAL A CA 1
ATOM 694 C C . VAL A 1 85 ? 24.082 20.584 -38.626 1.00 81.69 85 VAL A C 1
ATOM 696 O O . VAL A 1 85 ? 22.940 20.173 -38.441 1.00 81.69 85 VAL A O 1
ATOM 699 N N . GLU A 1 86 ? 25.158 19.877 -38.292 1.00 77.00 86 GLU A N 1
ATOM 700 C CA . GLU A 1 86 ? 25.153 18.539 -37.705 1.00 77.00 86 GLU A CA 1
ATOM 701 C C . GLU A 1 86 ? 24.406 18.515 -36.360 1.00 77.00 86 GLU A C 1
ATOM 703 O O . GLU A 1 86 ? 23.644 17.588 -36.086 1.00 77.00 86 GLU A O 1
ATOM 708 N N . TYR A 1 87 ? 24.552 19.563 -35.539 1.00 80.56 87 TYR A N 1
ATOM 709 C CA . TYR A 1 87 ? 23.803 19.696 -34.286 1.00 80.56 87 TYR A CA 1
ATOM 710 C C . TYR A 1 87 ? 22.297 19.886 -34.520 1.00 80.56 87 TYR A C 1
ATOM 712 O O . TYR A 1 87 ? 21.489 19.316 -33.785 1.00 80.56 87 TYR A O 1
ATOM 720 N N . GLN A 1 88 ? 21.890 20.651 -35.540 1.00 82.56 88 GLN A N 1
ATOM 721 C CA . GLN A 1 88 ? 20.466 20.790 -35.872 1.00 82.56 88 GLN A CA 1
ATOM 722 C C . GLN A 1 88 ? 19.871 19.481 -36.404 1.00 82.56 88 GLN A C 1
ATOM 724 O O . GLN A 1 88 ? 18.797 19.079 -35.961 1.00 82.56 88 GLN A O 1
ATOM 729 N N . GLN A 1 89 ? 20.606 18.758 -37.253 1.00 83.62 89 GLN A N 1
ATOM 730 C CA . GLN A 1 89 ? 20.192 17.437 -37.742 1.00 83.62 89 GLN A CA 1
ATOM 731 C C . GLN A 1 89 ? 19.983 16.438 -36.591 1.00 83.62 89 GLN A C 1
ATOM 733 O O . GLN A 1 89 ? 19.004 15.690 -36.593 1.00 83.62 89 GLN A O 1
ATOM 738 N N . GLN A 1 90 ? 20.855 16.466 -35.575 1.00 81.38 90 GLN A N 1
ATOM 739 C CA . GLN A 1 90 ? 20.719 15.649 -34.362 1.00 81.38 90 GLN A CA 1
ATOM 740 C C . GLN A 1 90 ? 19.437 15.972 -33.585 1.00 81.38 90 GLN A C 1
ATOM 742 O O . GLN A 1 90 ? 18.736 15.054 -33.157 1.00 81.38 90 GLN A O 1
ATOM 747 N N . VAL A 1 91 ? 19.105 17.258 -33.424 1.00 83.50 91 VAL A N 1
ATOM 748 C CA . VAL A 1 91 ? 17.865 17.697 -32.758 1.00 83.50 91 VAL A CA 1
ATOM 749 C C . VAL A 1 91 ? 16.627 17.220 -33.521 1.00 83.50 91 VAL A C 1
ATOM 751 O O . VAL A 1 91 ? 15.673 16.738 -32.906 1.00 83.50 91 VAL A O 1
ATOM 754 N N . ASP A 1 92 ? 16.636 17.304 -34.849 1.00 86.19 92 ASP A N 1
ATOM 755 C CA . ASP A 1 92 ? 15.495 16.897 -35.672 1.00 86.19 92 ASP A CA 1
ATOM 756 C C . ASP A 1 92 ? 15.270 15.380 -35.630 1.00 86.19 92 ASP A C 1
ATOM 758 O O . ASP A 1 92 ? 14.152 14.920 -35.376 1.00 86.19 92 ASP A O 1
ATOM 762 N N . VAL A 1 93 ? 16.334 14.585 -35.772 1.00 86.19 93 VAL A N 1
ATOM 763 C CA . VAL A 1 93 ? 16.261 13.114 -35.664 1.00 86.19 93 VAL A CA 1
ATOM 764 C C . VAL A 1 93 ? 15.833 12.687 -34.263 1.00 86.19 93 VAL A C 1
ATOM 766 O O . VAL A 1 93 ? 15.080 11.722 -34.109 1.00 86.19 93 VAL A O 1
ATOM 769 N N . GLN A 1 94 ? 16.242 13.425 -33.230 1.00 84.44 94 GLN A N 1
ATOM 770 C CA . GLN A 1 94 ? 15.808 13.189 -31.857 1.00 84.44 94 GLN A CA 1
ATOM 771 C C . GLN A 1 94 ? 14.300 13.424 -31.681 1.00 84.44 94 GLN A C 1
ATOM 773 O O . GLN A 1 94 ? 13.637 12.608 -31.037 1.00 84.44 94 GLN A O 1
ATOM 778 N N . LYS A 1 95 ? 13.729 14.473 -32.290 1.00 85.94 95 LYS A N 1
ATOM 779 C CA . LYS A 1 95 ? 12.273 14.721 -32.275 1.00 85.94 95 LYS A CA 1
ATOM 780 C C . LYS A 1 95 ? 11.496 13.609 -32.975 1.00 85.94 95 LYS A C 1
ATOM 782 O O . LYS A 1 95 ? 10.491 13.147 -32.432 1.00 85.94 95 LYS A O 1
ATOM 787 N N . ILE A 1 96 ? 11.973 13.165 -34.140 1.00 88.00 96 ILE A N 1
ATOM 788 C CA . ILE A 1 96 ? 11.362 12.064 -34.904 1.00 88.00 96 ILE A CA 1
ATOM 789 C C . ILE A 1 96 ? 11.430 10.762 -34.095 1.00 88.00 96 ILE A C 1
ATOM 791 O O . ILE A 1 96 ? 10.429 10.062 -33.950 1.00 88.00 96 ILE A O 1
ATOM 795 N N . SER A 1 97 ? 12.586 10.472 -33.495 1.00 86.12 97 SER A N 1
ATOM 796 C CA . SER A 1 97 ? 12.787 9.276 -32.671 1.00 86.12 97 SER A CA 1
ATOM 797 C C . SER A 1 97 ? 11.893 9.283 -31.428 1.00 86.12 97 SER A C 1
ATOM 799 O O . SER A 1 97 ? 11.288 8.264 -31.114 1.00 86.12 97 SER A O 1
ATOM 801 N N . ALA A 1 98 ? 11.743 10.427 -30.750 1.00 84.94 98 ALA A N 1
ATOM 802 C CA . ALA A 1 98 ? 10.858 10.561 -29.591 1.00 84.94 98 ALA A CA 1
ATOM 803 C C . ALA A 1 98 ? 9.374 10.375 -29.959 1.00 84.94 98 ALA A C 1
ATOM 805 O O . ALA A 1 98 ? 8.633 9.696 -29.244 1.00 84.94 98 ALA A O 1
ATOM 806 N N . GLU A 1 99 ? 8.934 10.935 -31.090 1.00 86.81 99 GLU A N 1
ATOM 807 C CA . GLU A 1 99 ? 7.583 10.713 -31.620 1.00 86.81 99 GLU A CA 1
ATOM 808 C C . GLU A 1 99 ? 7.342 9.237 -31.944 1.00 86.81 99 GLU A C 1
ATOM 810 O O . GLU A 1 99 ? 6.295 8.684 -31.599 1.00 86.81 99 GLU A O 1
ATOM 815 N N . TRP A 1 100 ? 8.328 8.567 -32.535 1.00 85.31 100 TRP A N 1
ATOM 816 C CA . TRP A 1 100 ? 8.229 7.144 -32.828 1.00 85.31 100 TRP A CA 1
ATOM 817 C C . TRP A 1 100 ? 8.191 6.282 -31.561 1.00 85.31 100 TRP A C 1
ATOM 819 O O . TRP A 1 100 ? 7.329 5.410 -31.436 1.00 85.31 100 TRP A O 1
ATOM 829 N N . SER A 1 101 ? 9.042 6.567 -30.572 1.00 81.88 101 SER A N 1
ATOM 830 C CA . SER A 1 101 ? 9.013 5.903 -29.262 1.00 81.88 101 SER A CA 1
ATOM 831 C C . SER A 1 101 ? 7.661 6.070 -28.560 1.00 81.88 101 SER A C 1
ATOM 833 O O . SER A 1 101 ? 7.182 5.134 -27.912 1.00 81.88 101 SER A O 1
ATOM 835 N N . MET A 1 102 ? 6.994 7.216 -28.734 1.00 82.25 102 MET A N 1
ATOM 836 C CA . MET A 1 102 ? 5.627 7.437 -28.249 1.00 82.25 102 MET A CA 1
ATOM 837 C C . MET A 1 102 ? 4.619 6.499 -28.926 1.00 82.25 102 MET A C 1
ATOM 839 O O . MET A 1 102 ? 3.824 5.854 -28.240 1.00 82.25 102 MET A O 1
ATOM 843 N N . ILE A 1 103 ? 4.663 6.387 -30.257 1.00 84.25 103 ILE A N 1
ATOM 844 C CA . ILE A 1 103 ? 3.768 5.5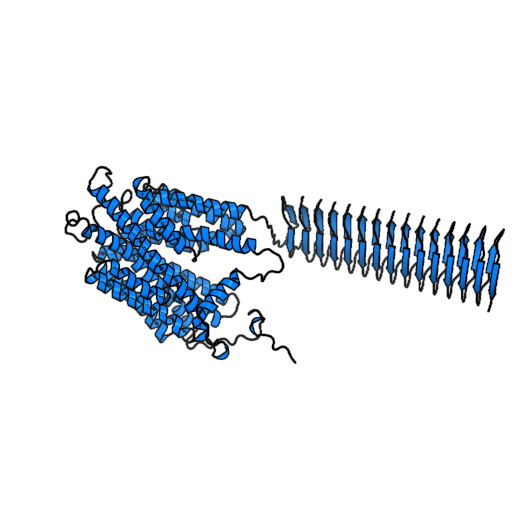14 -31.036 1.00 84.25 103 ILE A CA 1
ATOM 845 C C . ILE A 1 103 ? 3.993 4.039 -30.673 1.00 84.25 103 ILE A C 1
ATOM 847 O O . ILE A 1 103 ? 3.025 3.299 -30.457 1.00 84.25 103 ILE A O 1
ATOM 851 N N . CYS A 1 104 ? 5.251 3.614 -30.535 1.00 80.56 104 CYS A N 1
ATOM 852 C CA . CYS A 1 104 ? 5.610 2.278 -30.057 1.00 80.56 104 CYS A CA 1
ATOM 853 C C . CYS A 1 104 ? 5.063 2.017 -28.647 1.00 80.56 104 CYS A C 1
ATOM 855 O O . CYS A 1 104 ? 4.455 0.974 -28.407 1.00 80.56 104 CYS A O 1
ATOM 857 N N . SER A 1 105 ? 5.204 2.982 -27.733 1.00 80.00 105 SER A N 1
ATOM 858 C CA . SER A 1 105 ? 4.693 2.872 -26.359 1.00 80.00 105 SER A CA 1
ATOM 859 C C . SER A 1 105 ? 3.170 2.717 -26.325 1.00 80.00 105 SER A C 1
ATOM 861 O O . SER A 1 105 ? 2.651 1.864 -25.607 1.00 80.00 105 SER A O 1
ATOM 863 N N . LEU A 1 106 ? 2.437 3.485 -27.135 1.00 80.94 106 LEU A N 1
ATOM 864 C CA . LEU A 1 106 ? 0.979 3.370 -27.254 1.00 80.94 106 LEU A CA 1
ATOM 865 C C . LEU A 1 106 ? 0.539 2.011 -27.798 1.00 80.94 106 LEU A C 1
ATOM 867 O O . LEU A 1 106 ? -0.379 1.390 -27.257 1.00 80.94 106 LEU A O 1
ATOM 871 N N . SER A 1 107 ? 1.227 1.548 -28.841 1.00 82.94 107 SER A N 1
ATOM 872 C CA . SER A 1 107 ? 0.965 0.257 -29.485 1.00 82.94 107 SER A CA 1
ATOM 873 C C . SER A 1 107 ? 1.267 -0.918 -28.557 1.00 82.94 107 SER A C 1
ATOM 875 O O . SER A 1 107 ? 0.624 -1.958 -28.654 1.00 82.94 107 SER A O 1
ATOM 877 N N . TYR A 1 108 ? 2.212 -0.746 -27.632 1.00 82.25 108 TYR A N 1
ATOM 878 C CA . TYR A 1 108 ? 2.501 -1.718 -26.588 1.00 82.25 108 TYR A CA 1
ATOM 879 C C . TYR A 1 108 ? 1.418 -1.681 -25.498 1.00 82.25 108 TYR A C 1
ATOM 881 O O . TYR A 1 108 ? 0.803 -2.692 -25.184 1.00 82.25 108 TYR A O 1
ATOM 889 N N . ILE A 1 109 ? 1.118 -0.520 -24.917 1.00 80.12 109 ILE A N 1
ATOM 890 C CA . ILE A 1 109 ? 0.355 -0.473 -23.662 1.00 80.12 109 ILE A CA 1
ATOM 891 C C . ILE A 1 109 ? -1.153 -0.688 -23.861 1.00 80.12 109 ILE A C 1
ATOM 893 O O . ILE A 1 109 ? -1.759 -1.408 -23.065 1.00 80.12 109 ILE A O 1
ATOM 897 N N . ILE A 1 110 ? -1.769 -0.126 -24.911 1.00 83.19 110 ILE A N 1
ATOM 898 C CA . ILE A 1 110 ? -3.229 -0.225 -25.114 1.00 83.19 110 ILE A CA 1
ATOM 899 C C . ILE A 1 110 ? -3.681 -1.693 -25.262 1.00 83.19 110 ILE A C 1
ATOM 901 O O . ILE A 1 110 ? -4.555 -2.122 -24.500 1.00 83.19 110 ILE A O 1
ATOM 905 N N . PRO A 1 111 ? -3.080 -2.513 -26.150 1.00 86.50 111 PRO A N 1
ATOM 906 C CA . PRO A 1 111 ? -3.405 -3.939 -26.219 1.00 86.50 111 PRO A CA 1
ATOM 907 C C . PRO A 1 111 ? -2.984 -4.696 -24.953 1.00 86.50 111 PRO A C 1
ATOM 909 O O . PRO A 1 111 ? -3.613 -5.689 -24.581 1.00 86.50 111 PRO A O 1
ATOM 912 N N . GLY A 1 112 ? -1.937 -4.227 -24.268 1.00 85.12 112 GLY A N 1
ATOM 913 C CA . GLY A 1 112 ? -1.395 -4.851 -23.060 1.00 85.12 112 GLY A CA 1
ATOM 914 C C . GLY A 1 112 ? -2.328 -4.780 -21.874 1.00 85.12 112 GLY A C 1
ATOM 915 O O . GLY A 1 112 ? -2.475 -5.764 -21.154 1.00 85.12 112 GLY A O 1
ATOM 916 N N . MET A 1 113 ? -3.012 -3.654 -21.698 1.00 81.00 113 MET A N 1
ATOM 917 C CA . MET A 1 113 ? -4.031 -3.516 -20.661 1.00 81.00 113 MET A CA 1
ATOM 918 C C . MET A 1 113 ? -5.180 -4.499 -20.886 1.00 81.00 113 MET A C 1
ATOM 920 O O . MET A 1 113 ? -5.591 -5.193 -19.959 1.00 81.00 113 MET A O 1
ATOM 924 N N . PHE A 1 114 ? -5.672 -4.605 -22.123 1.00 83.31 114 PHE A N 1
ATOM 925 C CA . PHE A 1 114 ? -6.776 -5.508 -22.439 1.00 83.31 114 PHE A CA 1
ATOM 926 C C . PHE A 1 114 ? -6.376 -6.983 -22.298 1.00 83.31 114 PHE A C 1
ATOM 928 O O . PHE A 1 114 ? -7.091 -7.765 -21.672 1.00 83.31 114 PHE A O 1
ATOM 935 N N . SER A 1 115 ? -5.228 -7.375 -22.847 1.00 87.12 115 SER A N 1
ATOM 936 C CA . SER A 1 115 ? -4.754 -8.763 -22.803 1.00 87.12 115 SER A CA 1
ATOM 937 C C . SER A 1 115 ? -4.402 -9.215 -21.384 1.00 87.12 115 SER A C 1
ATOM 939 O O . SER A 1 115 ? -4.918 -10.241 -20.947 1.00 87.12 115 SER A O 1
ATOM 941 N N . ASN A 1 116 ? -3.607 -8.455 -20.625 1.00 84.69 116 ASN A N 1
ATOM 942 C CA . ASN A 1 116 ? -3.118 -8.893 -19.311 1.00 84.69 116 ASN A CA 1
ATOM 943 C C . ASN A 1 116 ? -4.223 -9.056 -18.262 1.00 84.69 116 ASN A C 1
ATOM 945 O O . ASN A 1 116 ? -4.201 -10.033 -17.512 1.00 84.69 116 ASN A O 1
ATOM 949 N N . ILE A 1 117 ? -5.226 -8.167 -18.246 1.00 82.19 117 ILE A N 1
ATOM 950 C CA . ILE A 1 117 ? -6.386 -8.296 -17.344 1.00 82.19 117 ILE A CA 1
ATOM 951 C C . ILE A 1 117 ? -7.136 -9.613 -17.615 1.00 82.19 117 ILE A C 1
ATOM 953 O O . ILE A 1 117 ? -7.556 -10.322 -16.695 1.00 82.19 117 ILE A O 1
ATOM 957 N N . ASN A 1 118 ? -7.283 -9.967 -18.891 1.00 84.00 118 ASN A N 1
ATOM 958 C CA . ASN A 1 118 ? -8.041 -11.140 -19.308 1.00 84.00 118 ASN A CA 1
ATOM 959 C C . ASN A 1 118 ? -7.243 -12.446 -19.187 1.00 84.00 118 ASN A C 1
ATOM 961 O O . ASN A 1 118 ? -7.782 -13.436 -18.695 1.00 84.00 118 ASN A O 1
ATOM 965 N N . LEU A 1 119 ? -5.966 -12.464 -19.581 1.00 85.69 119 LEU A N 1
ATOM 966 C CA . LEU A 1 119 ? -5.100 -13.649 -19.525 1.00 85.69 119 LEU A CA 1
ATOM 967 C C . LEU A 1 119 ? -4.952 -14.177 -18.093 1.00 85.69 119 LEU A C 1
ATOM 969 O O . LEU A 1 119 ? -5.055 -15.386 -17.874 1.00 85.69 119 LEU A O 1
ATOM 973 N N . ALA A 1 120 ? -4.793 -13.283 -17.112 1.00 78.50 120 ALA A N 1
ATOM 974 C CA . ALA A 1 120 ? -4.738 -13.671 -15.706 1.00 78.50 120 ALA A CA 1
ATOM 975 C C . ALA A 1 120 ? -6.028 -14.383 -15.265 1.00 78.50 120 ALA A C 1
ATOM 977 O O . ALA A 1 120 ? -5.964 -15.446 -14.653 1.00 78.50 120 ALA A O 1
ATOM 978 N N . THR A 1 121 ? -7.196 -13.871 -15.659 1.00 82.00 121 THR A N 1
ATOM 979 C CA . THR A 1 121 ? -8.488 -14.470 -15.289 1.00 82.00 121 THR A CA 1
ATOM 980 C C . THR A 1 121 ? -8.775 -15.770 -16.044 1.00 82.00 121 THR A C 1
ATOM 982 O O . THR A 1 121 ? -9.322 -16.719 -15.487 1.00 82.00 121 THR A O 1
ATOM 985 N N . TYR A 1 122 ? -8.389 -15.863 -17.316 1.00 86.25 122 TYR A N 1
ATOM 986 C CA . TYR A 1 122 ? -8.569 -17.085 -18.102 1.00 86.25 122 TYR A CA 1
ATOM 987 C C . TYR A 1 122 ? -7.716 -18.249 -17.616 1.00 86.25 122 TYR A C 1
ATOM 989 O O . TYR A 1 122 ? -8.123 -19.406 -17.764 1.00 86.25 122 TYR A O 1
ATOM 997 N N . SER A 1 123 ? -6.585 -17.962 -16.977 1.00 88.75 123 SER A N 1
ATOM 998 C CA . SER A 1 123 ? -5.781 -19.000 -16.342 1.00 88.75 123 SER A CA 1
ATOM 999 C C . SER A 1 123 ? -6.521 -19.723 -15.199 1.00 88.75 123 SER A C 1
ATOM 1001 O O . SER A 1 123 ? -6.223 -20.887 -14.947 1.00 88.75 123 SER A O 1
ATOM 1003 N N . ASP A 1 124 ? -7.551 -19.107 -14.595 1.00 83.75 124 ASP A N 1
ATOM 1004 C CA . ASP A 1 124 ? -8.451 -19.736 -13.603 1.00 83.75 124 ASP A CA 1
ATOM 1005 C C . ASP A 1 124 ? -9.551 -20.622 -14.225 1.00 83.75 124 ASP A C 1
ATOM 1007 O O . ASP A 1 124 ? -10.272 -21.330 -13.519 1.00 83.75 124 ASP A O 1
ATOM 1011 N N . VAL A 1 125 ? -9.729 -20.567 -15.547 1.00 85.06 125 VAL A N 1
ATOM 1012 C CA . VAL A 1 125 ? -10.747 -21.338 -16.285 1.00 85.06 125 VAL A CA 1
ATOM 1013 C C . VAL A 1 125 ? -10.095 -22.518 -16.996 1.00 85.06 125 VAL A C 1
ATOM 1015 O O . VAL A 1 125 ? -10.529 -23.661 -16.864 1.00 85.06 125 VAL A O 1
ATOM 1018 N N . TYR A 1 126 ? -9.037 -22.241 -17.753 1.00 86.06 126 TYR A N 1
ATOM 1019 C CA . TYR A 1 126 ? -8.438 -23.197 -18.683 1.00 86.06 126 TYR A CA 1
ATOM 1020 C C . TYR A 1 126 ? -7.162 -23.864 -18.143 1.00 86.06 126 TYR A C 1
ATOM 1022 O O . TYR A 1 126 ? -6.681 -24.816 -18.755 1.00 86.06 126 TYR A O 1
ATOM 1030 N N . GLY A 1 127 ? -6.642 -23.412 -16.996 1.00 87.81 127 GLY A N 1
ATOM 1031 C CA . GLY A 1 127 ? -5.429 -23.938 -16.362 1.00 87.81 127 GLY A CA 1
ATOM 1032 C C . GLY A 1 127 ? -4.252 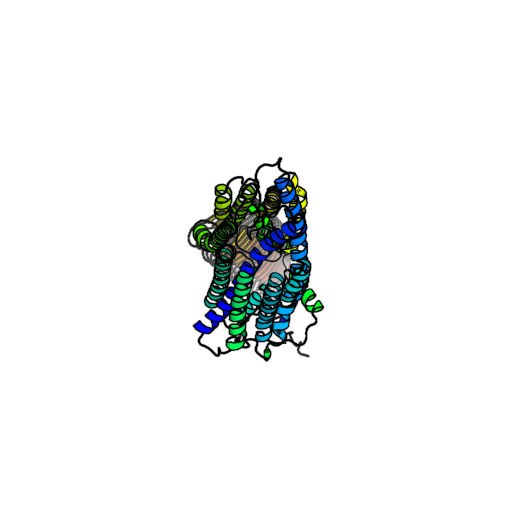-22.963 -16.416 1.00 87.81 127 GLY A C 1
ATOM 1033 O O . GLY A 1 127 ? -4.127 -22.157 -17.339 1.00 87.81 127 GLY A O 1
ATOM 1034 N N . ARG A 1 128 ? -3.363 -23.038 -15.423 1.00 88.38 128 ARG A N 1
ATOM 1035 C CA . ARG A 1 128 ? -2.216 -22.133 -15.261 1.00 88.38 128 ARG A CA 1
ATOM 1036 C C . ARG A 1 128 ? -1.100 -22.431 -16.252 1.00 88.38 128 ARG A C 1
ATOM 1038 O O . ARG A 1 128 ? -0.462 -21.496 -16.732 1.00 88.38 128 ARG A O 1
ATOM 1045 N N . LYS A 1 129 ? -0.862 -23.703 -16.604 1.00 90.94 129 LYS A N 1
ATOM 1046 C CA . LYS A 1 129 ? 0.294 -24.081 -17.440 1.00 90.94 129 LYS A CA 1
ATOM 1047 C C . LYS A 1 129 ? 0.246 -23.415 -18.816 1.00 90.94 129 LYS A C 1
ATOM 1049 O O . LYS A 1 129 ? 1.259 -22.902 -19.285 1.00 90.94 129 LYS A O 1
ATOM 1054 N N . LEU A 1 130 ? -0.924 -23.404 -19.454 1.00 91.25 130 LEU A N 1
ATOM 1055 C CA . LEU A 1 130 ? -1.099 -22.803 -20.778 1.00 91.25 130 LEU A CA 1
ATOM 1056 C C . LEU A 1 130 ? -0.800 -21.296 -20.755 1.00 91.25 130 LEU A C 1
ATOM 1058 O O . LEU A 1 130 ? -0.051 -20.799 -21.592 1.00 91.25 130 LEU A O 1
ATOM 1062 N N . PHE A 1 131 ? -1.328 -20.585 -19.760 1.00 91.19 131 PHE A N 1
ATOM 1063 C CA . PHE A 1 131 ? -1.178 -19.133 -19.636 1.00 91.19 131 PHE A CA 1
ATOM 1064 C C . PHE A 1 131 ? 0.210 -18.713 -19.145 1.00 91.19 131 PHE A C 1
ATOM 1066 O O . PHE A 1 131 ? 0.600 -17.569 -19.343 1.00 91.19 131 PHE A O 1
ATOM 1073 N N . PHE A 1 132 ? 0.992 -19.646 -18.599 1.00 90.38 132 PHE A N 1
ATOM 1074 C CA . PHE A 1 132 ? 2.422 -19.465 -18.355 1.00 90.38 132 PHE A CA 1
ATOM 1075 C C . PHE A 1 132 ? 3.243 -19.497 -19.661 1.00 90.38 132 PHE A C 1
ATOM 1077 O O . PHE A 1 132 ? 4.232 -18.783 -19.799 1.00 90.38 132 PHE A O 1
ATOM 1084 N N . ILE A 1 133 ? 2.837 -20.321 -20.635 1.00 94.25 133 ILE A N 1
ATOM 1085 C CA . ILE A 1 133 ? 3.570 -20.555 -21.895 1.00 94.25 133 ILE A CA 1
ATOM 1086 C C . ILE A 1 133 ? 3.260 -19.488 -22.958 1.00 94.25 133 ILE A C 1
ATOM 1088 O O . ILE A 1 133 ? 4.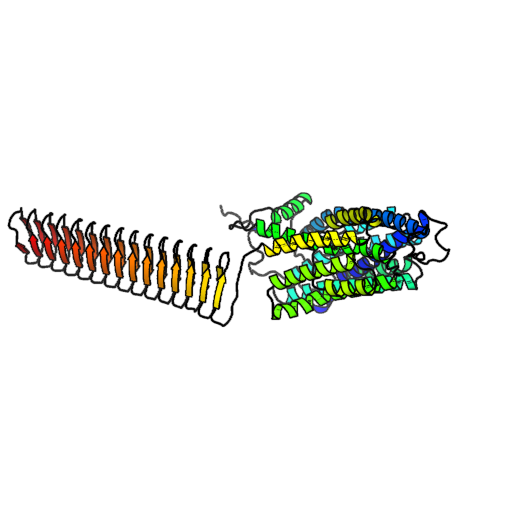147 -19.114 -23.730 1.00 94.25 133 ILE A O 1
ATOM 1092 N N . ILE A 1 134 ? 2.017 -18.997 -23.013 1.00 94.75 134 ILE A N 1
ATOM 1093 C CA . ILE A 1 134 ? 1.565 -18.025 -24.025 1.00 94.75 134 ILE A CA 1
ATOM 1094 C C . ILE A 1 134 ? 2.459 -16.764 -24.077 1.00 94.75 134 ILE A C 1
ATOM 1096 O O . ILE A 1 134 ? 2.947 -16.461 -25.171 1.00 94.75 134 ILE A O 1
ATOM 1100 N N . PRO A 1 135 ? 2.770 -16.078 -22.956 1.00 94.56 135 PRO A N 1
ATOM 1101 C CA . PRO A 1 135 ? 3.574 -14.856 -23.001 1.00 94.56 135 PRO A CA 1
ATOM 1102 C C . PRO A 1 135 ? 5.021 -15.094 -23.453 1.00 94.56 135 PRO A C 1
ATOM 1104 O O . PRO A 1 135 ? 5.595 -14.281 -24.173 1.00 94.56 135 PRO A O 1
ATOM 1107 N N . LEU A 1 136 ? 5.609 -16.236 -23.080 1.00 95.00 136 LEU A N 1
ATOM 1108 C CA . LEU A 1 136 ? 6.956 -16.626 -23.516 1.00 95.00 136 LEU A CA 1
ATOM 1109 C C . LEU A 1 136 ? 6.996 -16.907 -25.019 1.00 95.00 136 LEU A C 1
ATOM 1111 O O . LEU A 1 136 ? 7.939 -16.517 -25.701 1.00 95.00 136 LEU A O 1
ATOM 1115 N N . THR A 1 137 ? 5.955 -17.556 -25.541 1.00 95.31 137 THR A N 1
ATOM 1116 C CA . THR A 1 137 ? 5.848 -17.875 -26.969 1.00 95.31 137 THR A CA 1
ATOM 1117 C C . THR A 1 137 ? 5.743 -16.605 -27.809 1.00 95.31 137 THR A C 1
ATOM 1119 O O . THR A 1 137 ? 6.435 -16.482 -28.819 1.00 95.31 137 THR A O 1
ATOM 1122 N N . GLY A 1 138 ? 4.922 -15.639 -27.388 1.00 94.25 138 GLY A N 1
ATOM 1123 C CA . GLY A 1 138 ? 4.819 -14.364 -28.095 1.00 94.25 138 GLY A CA 1
ATOM 1124 C C . GLY A 1 138 ? 6.090 -13.523 -28.008 1.00 94.25 138 GLY A C 1
ATOM 1125 O O . GLY A 1 138 ? 6.453 -12.897 -29.001 1.00 94.25 138 GLY A O 1
ATOM 1126 N N . CYS A 1 139 ? 6.815 -13.562 -26.883 1.00 93.56 139 CYS A N 1
ATOM 1127 C CA . CYS A 1 139 ? 8.119 -12.905 -26.772 1.00 93.56 139 CYS A CA 1
ATOM 1128 C C . CYS A 1 139 ? 9.158 -13.532 -27.718 1.00 93.56 139 CYS A C 1
ATOM 1130 O O . CYS A 1 139 ? 9.788 -12.805 -28.480 1.00 93.56 139 CYS A O 1
ATOM 1132 N N . VAL A 1 140 ? 9.280 -14.868 -27.756 1.00 95.12 140 VAL A N 1
ATOM 1133 C CA . VAL A 1 140 ? 10.166 -15.573 -28.709 1.00 95.12 140 VAL A CA 1
ATOM 1134 C C . VAL A 1 140 ? 9.820 -15.202 -30.150 1.00 95.12 140 VAL A C 1
ATOM 1136 O O . VAL A 1 140 ? 10.709 -14.856 -30.926 1.00 95.12 140 VAL A O 1
ATOM 1139 N N . LEU A 1 141 ? 8.532 -15.240 -30.508 1.00 94.69 141 LEU A N 1
ATOM 1140 C CA . LEU A 1 141 ? 8.083 -14.900 -31.856 1.00 94.69 141 LEU A CA 1
ATOM 1141 C C . LEU A 1 141 ? 8.429 -13.450 -32.213 1.00 94.69 141 LEU A C 1
ATOM 1143 O O . LEU A 1 141 ? 8.959 -13.207 -33.295 1.00 94.69 141 LEU A O 1
ATOM 1147 N N . LYS A 1 142 ? 8.188 -12.501 -31.301 1.00 92.31 142 LYS A N 1
ATOM 1148 C CA . LYS A 1 142 ? 8.578 -11.102 -31.498 1.00 92.31 142 LYS A CA 1
ATOM 1149 C C . LYS A 1 142 ? 10.083 -10.965 -31.693 1.00 92.31 142 LYS A C 1
ATOM 1151 O O . LYS A 1 142 ? 10.490 -10.323 -32.653 1.00 92.31 142 LYS A O 1
ATOM 1156 N N . SER A 1 143 ? 10.900 -11.558 -30.825 1.00 90.31 143 SER A N 1
ATOM 1157 C CA . SER A 1 143 ? 12.355 -11.385 -30.885 1.00 90.31 143 SER A CA 1
ATOM 1158 C C . SER A 1 143 ? 12.942 -11.986 -32.169 1.00 90.31 143 SER A C 1
ATOM 1160 O O . SER A 1 143 ? 13.764 -11.356 -32.821 1.00 90.31 143 SER A O 1
ATOM 1162 N N . VAL A 1 144 ? 12.430 -13.129 -32.641 1.00 91.12 144 VAL A N 1
ATOM 1163 C CA . VAL A 1 144 ? 12.837 -13.690 -33.943 1.00 91.12 144 VAL A CA 1
ATOM 1164 C C . VAL A 1 144 ? 12.443 -12.773 -35.108 1.00 91.12 144 VAL A C 1
ATOM 1166 O O . VAL A 1 144 ? 13.242 -12.561 -36.020 1.00 91.12 144 VAL A O 1
ATOM 1169 N N . LEU A 1 145 ? 11.230 -12.213 -35.093 1.00 92.62 145 LEU A N 1
ATOM 1170 C CA . LEU A 1 145 ? 10.778 -11.284 -36.135 1.00 92.62 145 LEU A CA 1
ATOM 1171 C C . LEU A 1 145 ? 11.579 -9.974 -36.130 1.00 92.62 145 LEU A C 1
ATOM 1173 O O . LEU A 1 145 ? 11.902 -9.462 -37.203 1.00 92.62 145 LEU A O 1
ATOM 1177 N N . CYS A 1 146 ? 11.950 -9.465 -34.954 1.00 90.00 146 CYS A N 1
ATOM 1178 C CA . CYS A 1 146 ? 12.846 -8.318 -34.818 1.00 90.00 146 CYS A CA 1
ATOM 1179 C C . CYS A 1 146 ? 14.233 -8.616 -35.396 1.00 90.00 146 CYS A C 1
ATOM 1181 O O . CYS A 1 146 ? 14.710 -7.826 -36.208 1.00 90.00 146 CYS A O 1
ATOM 1183 N N . ALA A 1 147 ? 14.832 -9.768 -35.087 1.00 89.88 147 ALA A N 1
ATOM 1184 C CA . ALA A 1 147 ? 16.142 -10.148 -35.614 1.00 89.88 147 ALA A CA 1
ATOM 1185 C C . ALA A 1 147 ? 16.132 -10.226 -37.148 1.00 89.88 147 ALA A C 1
ATOM 1187 O O . ALA A 1 147 ? 17.025 -9.698 -37.812 1.00 89.88 147 ALA A O 1
ATOM 1188 N N . VAL A 1 148 ? 15.083 -10.822 -37.725 1.00 91.00 148 VAL A N 1
ATOM 1189 C CA . VAL A 1 148 ? 14.858 -10.844 -39.180 1.00 91.00 148 VAL A CA 1
ATOM 1190 C C . VAL A 1 148 ? 14.689 -9.421 -39.724 1.00 91.00 148 VAL A C 1
ATOM 1192 O O . VAL A 1 148 ? 15.297 -9.073 -40.735 1.00 91.00 148 VAL A O 1
ATOM 1195 N N . GLY A 1 149 ? 13.907 -8.578 -39.048 1.00 88.94 149 GLY A N 1
ATOM 1196 C CA . GLY A 1 149 ? 13.689 -7.185 -39.437 1.00 88.94 149 GLY A CA 1
ATOM 1197 C C . GLY A 1 149 ? 14.964 -6.345 -39.437 1.00 88.94 149 GLY A C 1
ATOM 1198 O O . GLY A 1 149 ? 15.180 -5.566 -40.365 1.00 88.94 149 GLY A O 1
ATOM 1199 N N . ILE A 1 150 ? 15.828 -6.539 -38.442 1.00 88.31 150 ILE A N 1
ATOM 1200 C CA . ILE A 1 150 ? 17.127 -5.870 -38.338 1.00 88.31 150 ILE A CA 1
ATOM 1201 C C . ILE A 1 150 ? 18.064 -6.367 -39.443 1.00 88.31 150 ILE A C 1
ATOM 1203 O O . ILE A 1 150 ? 18.672 -5.542 -40.119 1.00 88.31 150 ILE A O 1
ATOM 1207 N N . TYR A 1 151 ? 18.135 -7.685 -39.671 1.00 89.25 151 TYR A N 1
ATOM 1208 C CA . TYR A 1 151 ? 19.005 -8.290 -40.688 1.00 89.25 151 TYR A CA 1
ATOM 1209 C C . TYR A 1 151 ? 18.690 -7.812 -42.110 1.00 89.25 151 TYR A C 1
ATOM 1211 O O . TYR A 1 151 ? 19.595 -7.495 -42.875 1.00 89.25 151 TYR A O 1
ATOM 1219 N N . TYR A 1 152 ? 17.404 -7.736 -42.463 1.00 89.44 152 TYR A N 1
ATOM 1220 C CA . TYR A 1 152 ? 16.958 -7.278 -43.784 1.00 89.44 152 TYR A CA 1
ATOM 1221 C C . TYR A 1 152 ? 16.749 -5.756 -43.871 1.00 89.44 152 TYR A C 1
ATOM 1223 O O . TYR A 1 152 ? 16.192 -5.276 -44.855 1.00 89.44 152 TYR A O 1
ATOM 1231 N N . GLU A 1 153 ? 17.142 -4.995 -42.844 1.00 84.25 153 GLU A N 1
ATOM 1232 C CA . GLU A 1 153 ? 16.908 -3.549 -42.732 1.00 84.25 153 GLU A CA 1
ATOM 1233 C C . GLU A 1 153 ? 15.444 -3.120 -43.014 1.00 84.25 153 GLU A C 1
ATOM 1235 O O . GLU A 1 153 ? 15.187 -2.030 -43.531 1.00 84.25 153 GLU A O 1
ATOM 1240 N N . ILE A 1 154 ? 14.451 -3.915 -42.601 1.00 86.31 154 ILE A N 1
ATOM 1241 C CA . ILE A 1 154 ? 13.011 -3.654 -42.821 1.00 86.31 154 ILE A CA 1
ATOM 1242 C C . ILE A 1 154 ? 12.569 -2.352 -42.139 1.00 86.31 154 ILE A C 1
ATOM 1244 O O . ILE A 1 154 ? 12.957 -2.099 -41.001 1.00 86.31 154 ILE A O 1
ATOM 1248 N N . ASP A 1 155 ? 11.749 -1.527 -42.805 1.00 85.44 155 ASP A N 1
ATOM 1249 C CA . ASP A 1 155 ? 11.234 -0.249 -42.272 1.00 85.44 155 ASP A CA 1
ATOM 1250 C C . ASP A 1 155 ? 10.739 -0.381 -40.815 1.00 85.44 155 ASP A C 1
ATOM 1252 O O . ASP A 1 155 ? 10.011 -1.316 -40.465 1.00 85.44 155 ASP A O 1
ATOM 1256 N N . VAL A 1 156 ? 11.139 0.570 -39.962 1.00 82.31 156 VAL A N 1
ATOM 1257 C CA . VAL A 1 156 ? 10.856 0.570 -38.514 1.00 82.31 156 VAL A CA 1
ATOM 1258 C C . VAL A 1 156 ? 9.364 0.487 -38.190 1.00 82.31 156 VAL A C 1
ATOM 1260 O O . VAL A 1 156 ? 8.998 -0.004 -37.122 1.00 82.31 156 VAL A O 1
ATOM 1263 N N . ARG A 1 157 ? 8.487 0.886 -39.119 1.00 84.94 157 ARG A N 1
ATOM 1264 C CA . ARG A 1 157 ? 7.026 0.772 -39.000 1.00 84.94 157 ARG A CA 1
ATOM 1265 C C . ARG A 1 157 ? 6.552 -0.655 -38.762 1.00 84.94 157 ARG A C 1
ATOM 1267 O O . ARG A 1 157 ? 5.585 -0.852 -38.029 1.00 84.94 157 ARG A O 1
ATOM 1274 N N . TYR A 1 158 ? 7.239 -1.651 -39.317 1.00 85.75 158 TYR A N 1
ATOM 1275 C CA . TYR A 1 158 ? 6.862 -3.053 -39.131 1.00 85.75 158 TYR A CA 1
ATOM 1276 C C . TYR A 1 158 ? 7.158 -3.575 -37.721 1.00 85.75 158 TYR A C 1
ATOM 1278 O O . TYR A 1 158 ? 6.485 -4.501 -37.266 1.00 85.75 158 TYR A O 1
ATOM 1286 N N . LEU A 1 159 ? 8.083 -2.938 -36.991 1.00 82.38 159 LEU A N 1
ATOM 1287 C CA . LEU A 1 159 ? 8.400 -3.307 -35.609 1.00 82.38 159 LEU A CA 1
ATOM 1288 C C . LEU A 1 159 ? 7.175 -3.158 -34.694 1.00 82.38 159 LEU A C 1
ATOM 1290 O O . LEU A 1 159 ? 7.000 -3.968 -33.786 1.00 82.38 159 LEU A O 1
ATOM 1294 N N . LEU A 1 160 ? 6.266 -2.215 -34.979 1.00 84.94 160 LEU A N 1
ATOM 1295 C CA . LEU A 1 160 ? 5.007 -2.056 -34.236 1.00 84.94 160 LEU A CA 1
ATOM 1296 C C . LEU A 1 160 ? 4.183 -3.348 -34.199 1.00 84.94 160 LEU A C 1
ATOM 1298 O O . LEU A 1 160 ? 3.674 -3.733 -33.146 1.00 84.94 160 LEU A O 1
ATOM 1302 N N . PHE A 1 161 ? 4.080 -4.042 -35.336 1.00 87.62 161 PHE A N 1
ATOM 1303 C CA . PHE A 1 161 ? 3.329 -5.293 -35.417 1.00 87.62 161 PHE A CA 1
ATOM 1304 C C . PHE A 1 161 ? 3.995 -6.401 -34.603 1.00 87.62 161 PHE A C 1
ATOM 1306 O O . PHE A 1 161 ? 3.297 -7.186 -33.963 1.00 87.62 161 PHE A O 1
ATOM 1313 N N . PHE A 1 162 ? 5.329 -6.448 -34.575 1.00 89.56 162 PHE A N 1
ATOM 1314 C CA . PHE A 1 162 ? 6.065 -7.454 -33.808 1.00 89.56 162 PHE A CA 1
ATOM 1315 C C . PHE A 1 162 ? 5.852 -7.262 -32.302 1.00 89.56 162 PHE A C 1
ATOM 1317 O O . PHE A 1 162 ? 5.555 -8.223 -31.596 1.00 89.56 162 PHE A O 1
ATOM 1324 N N . TYR A 1 163 ? 5.897 -6.021 -31.813 1.00 86.25 163 TYR A N 1
ATOM 1325 C CA . TYR A 1 163 ? 5.595 -5.713 -30.410 1.00 86.25 163 TYR A CA 1
ATOM 1326 C C . TYR A 1 163 ? 4.136 -5.990 -30.040 1.00 86.25 163 TYR A C 1
ATOM 1328 O O . TYR A 1 163 ? 3.861 -6.496 -28.953 1.00 86.25 163 TYR A O 1
ATOM 1336 N N . MET A 1 164 ? 3.193 -5.736 -30.949 1.00 89.50 164 MET A N 1
ATOM 1337 C CA . MET A 1 164 ? 1.786 -6.058 -30.710 1.00 89.50 164 MET A CA 1
ATOM 1338 C C . MET A 1 164 ? 1.572 -7.562 -30.470 1.00 89.50 164 MET A C 1
ATOM 1340 O O . MET A 1 164 ? 0.740 -7.923 -29.638 1.00 89.50 164 MET A O 1
ATOM 1344 N N . ILE A 1 165 ? 2.343 -8.436 -31.133 1.00 91.44 165 ILE A N 1
ATOM 1345 C CA . ILE A 1 165 ? 2.306 -9.892 -30.905 1.00 91.44 165 ILE A CA 1
ATOM 1346 C C . ILE A 1 165 ? 2.699 -10.225 -29.462 1.00 91.44 165 ILE A C 1
ATOM 1348 O O . ILE A 1 165 ? 1.927 -10.881 -28.762 1.00 91.44 165 ILE A O 1
ATOM 1352 N N . GLU A 1 166 ? 3.862 -9.756 -29.000 1.00 91.62 166 GLU A N 1
ATOM 1353 C CA . GLU A 1 166 ? 4.337 -9.997 -27.627 1.00 91.62 166 GLU A CA 1
ATOM 1354 C C . GLU A 1 166 ? 3.290 -9.552 -26.605 1.00 91.62 166 GLU A C 1
ATOM 1356 O O . GLU A 1 166 ? 2.949 -10.284 -25.670 1.00 91.62 166 GLU A O 1
ATOM 1361 N N . VAL A 1 167 ? 2.719 -8.371 -26.809 1.00 90.94 167 VAL A N 1
ATOM 1362 C CA . VAL A 1 167 ? 1.816 -7.800 -25.823 1.00 90.94 167 VAL A CA 1
ATOM 1363 C C . VAL A 1 167 ? 0.439 -8.444 -25.829 1.00 90.94 167 VAL A C 1
ATOM 1365 O O . VAL A 1 167 ? -0.092 -8.712 -24.757 1.00 90.94 167 VAL A O 1
ATOM 1368 N N . CYS A 1 168 ? -0.123 -8.784 -26.989 1.00 91.81 168 CYS A N 1
ATOM 1369 C CA . CYS A 1 168 ? -1.394 -9.513 -27.037 1.00 91.81 168 CYS A CA 1
ATOM 1370 C C . CYS A 1 168 ? -1.305 -10.888 -26.353 1.00 91.81 168 CYS A C 1
ATOM 1372 O O . CYS A 1 168 ? -2.316 -11.410 -25.886 1.00 91.81 168 CYS A O 1
ATOM 1374 N N . THR A 1 169 ? -0.099 -11.455 -26.257 1.00 93.00 169 THR A N 1
ATOM 1375 C CA . THR A 1 169 ? 0.171 -12.695 -25.512 1.00 93.00 169 THR A CA 1
ATOM 1376 C C . THR A 1 169 ? 0.503 -12.481 -24.029 1.00 93.00 169 THR A C 1
ATOM 1378 O O . THR A 1 169 ? 0.676 -13.453 -23.302 1.00 93.00 169 THR A O 1
ATOM 1381 N N . GLY A 1 170 ? 0.553 -11.235 -23.554 1.00 87.62 170 GLY A N 1
ATOM 1382 C CA . GLY A 1 170 ? 0.726 -10.872 -22.144 1.00 87.62 170 GLY A CA 1
ATOM 1383 C C . GLY A 1 170 ? 2.124 -10.386 -21.748 1.00 87.62 170 GLY A C 1
ATOM 1384 O O . GLY A 1 170 ? 2.297 -9.920 -20.626 1.00 87.62 170 GLY A O 1
ATOM 1385 N N . SER A 1 171 ? 3.113 -10.447 -22.646 1.00 89.75 171 SER A N 1
ATOM 1386 C CA . SER A 1 171 ? 4.495 -9.992 -22.412 1.00 89.75 171 SER A CA 1
ATOM 1387 C C . SER A 1 171 ? 5.135 -10.499 -21.100 1.00 89.75 171 SER A C 1
ATOM 1389 O O . SER A 1 171 ? 4.772 -11.549 -20.551 1.00 89.75 171 SER A O 1
ATOM 1391 N N . TRP A 1 172 ? 6.135 -9.786 -20.579 1.00 87.88 172 TRP A N 1
ATOM 1392 C CA . TRP A 1 172 ? 6.778 -10.143 -19.315 1.00 87.88 172 TRP A CA 1
ATOM 1393 C C . TRP A 1 172 ? 5.813 -10.050 -18.118 1.00 87.88 172 TRP A C 1
ATOM 1395 O O . TRP A 1 172 ? 5.978 -10.790 -17.145 1.00 87.88 172 TRP A O 1
ATOM 1405 N N . PHE A 1 173 ? 4.755 -9.234 -18.219 1.00 85.81 173 PHE A N 1
ATOM 1406 C CA . PHE A 1 173 ? 3.711 -9.104 -17.198 1.00 85.81 173 PHE A CA 1
ATOM 1407 C C . PHE A 1 173 ? 2.950 -10.400 -16.969 1.00 85.81 173 PHE A C 1
ATOM 1409 O O . PHE A 1 173 ? 2.848 -10.858 -15.834 1.00 85.81 173 PHE A O 1
ATOM 1416 N N . GLY A 1 174 ? 2.477 -11.036 -18.039 1.00 87.81 174 GLY A N 1
ATOM 1417 C CA . GLY A 1 174 ? 1.783 -12.315 -17.954 1.00 87.81 174 GLY A CA 1
ATOM 1418 C C . GLY A 1 174 ? 2.665 -13.394 -17.322 1.00 87.81 174 GLY A C 1
ATOM 1419 O O . GLY A 1 174 ? 2.198 -14.166 -16.487 1.00 87.81 174 GLY A O 1
ATOM 1420 N N . THR A 1 175 ? 3.967 -13.395 -17.632 1.00 91.00 175 THR A N 1
ATOM 1421 C CA . THR A 1 175 ? 4.929 -14.339 -17.030 1.00 91.00 175 THR A CA 1
ATOM 1422 C C . THR A 1 175 ? 5.100 -14.101 -15.528 1.00 91.00 175 THR A C 1
ATOM 1424 O O . THR A 1 175 ? 5.109 -15.057 -14.748 1.00 91.00 175 THR A O 1
ATOM 1427 N N . LEU A 1 176 ? 5.192 -12.840 -15.099 1.00 88.62 176 LEU A N 1
ATOM 1428 C CA . LEU A 1 176 ? 5.235 -12.477 -13.683 1.00 88.62 176 LEU A CA 1
ATOM 1429 C C . LEU A 1 176 ? 3.943 -12.874 -12.957 1.00 88.62 176 LEU A C 1
ATOM 1431 O O . LEU A 1 176 ? 4.001 -13.566 -11.939 1.00 88.62 176 LEU A O 1
ATOM 1435 N N . SER A 1 177 ? 2.780 -12.498 -13.493 1.00 86.50 177 SER A N 1
ATOM 1436 C CA . SER A 1 177 ? 1.479 -12.810 -12.893 1.00 86.50 177 SER A CA 1
ATOM 1437 C C . SER A 1 177 ? 1.281 -14.314 -12.722 1.00 86.50 177 SER A C 1
ATOM 1439 O O . SER A 1 177 ? 0.821 -14.759 -11.671 1.00 86.50 177 SER A O 1
ATOM 1441 N N . MET A 1 178 ? 1.671 -15.115 -13.715 1.00 89.62 178 MET A N 1
ATOM 1442 C CA . MET A 1 178 ? 1.575 -16.573 -13.627 1.00 89.62 178 MET A CA 1
ATOM 1443 C C . MET A 1 178 ? 2.597 -17.179 -12.661 1.00 89.62 178 MET A C 1
ATOM 1445 O O . MET A 1 178 ? 2.272 -18.151 -11.983 1.00 89.62 178 MET A O 1
ATOM 1449 N N . SER A 1 179 ? 3.789 -16.593 -12.528 1.00 90.44 179 SER A N 1
ATOM 1450 C CA . SER A 1 179 ? 4.781 -17.011 -11.524 1.00 90.44 179 SER A CA 1
ATOM 1451 C C . SER A 1 179 ? 4.283 -16.759 -10.099 1.00 90.44 179 SER A C 1
ATOM 1453 O O . SER A 1 179 ? 4.397 -17.635 -9.242 1.00 90.44 179 SER A O 1
ATOM 1455 N N . LEU A 1 180 ? 3.645 -15.610 -9.858 1.00 85.94 180 LEU A N 1
ATOM 1456 C CA . LEU A 1 180 ? 3.002 -15.297 -8.579 1.00 85.94 180 LEU A CA 1
ATOM 1457 C C . LEU A 1 180 ? 1.826 -16.237 -8.287 1.00 85.94 180 LEU A C 1
ATOM 1459 O O . LEU A 1 180 ? 1.726 -16.758 -7.177 1.00 85.94 180 LEU A O 1
ATOM 1463 N N . CYS A 1 181 ? 0.977 -16.516 -9.283 1.00 85.88 181 CYS A N 1
ATOM 1464 C CA . CYS A 1 181 ? -0.116 -17.482 -9.137 1.00 85.88 181 CYS A CA 1
ATOM 1465 C C . CYS A 1 181 ? 0.407 -18.893 -8.834 1.00 85.88 181 CYS A C 1
ATOM 1467 O O . CYS A 1 181 ? -0.129 -19.568 -7.961 1.00 85.88 181 CYS A O 1
ATOM 1469 N N . PHE A 1 182 ? 1.488 -19.320 -9.495 1.00 88.00 182 PHE A N 1
ATOM 1470 C CA . PHE A 1 182 ? 2.126 -20.610 -9.238 1.00 88.00 182 PHE A CA 1
ATOM 1471 C C . PHE A 1 182 ? 2.619 -20.714 -7.788 1.00 88.00 182 PHE A C 1
ATOM 1473 O O . PHE A 1 182 ? 2.363 -21.715 -7.116 1.00 88.00 182 PHE A O 1
ATOM 1480 N N . ILE A 1 183 ? 3.308 -19.683 -7.283 1.00 85.69 183 ILE A N 1
ATOM 1481 C CA . ILE A 1 183 ? 3.774 -19.643 -5.888 1.00 85.69 183 ILE A CA 1
ATOM 1482 C C . ILE A 1 183 ? 2.573 -19.659 -4.935 1.00 85.69 183 ILE A C 1
ATOM 1484 O O . ILE A 1 183 ? 2.569 -20.426 -3.972 1.00 85.69 183 ILE A O 1
ATOM 1488 N N . ALA A 1 184 ? 1.528 -18.878 -5.218 1.00 83.50 184 ALA A N 1
ATOM 1489 C CA . ALA A 1 184 ? 0.322 -18.828 -4.395 1.00 83.50 184 ALA A CA 1
ATOM 1490 C C . ALA A 1 184 ? -0.408 -20.183 -4.323 1.00 83.50 184 ALA A C 1
ATOM 1492 O O . ALA A 1 184 ? -0.870 -20.565 -3.250 1.00 83.50 184 ALA A O 1
ATOM 1493 N N . ASP A 1 185 ? -0.459 -20.934 -5.427 1.00 82.56 185 ASP A N 1
ATOM 1494 C CA . ASP A 1 185 ? -1.104 -22.253 -5.491 1.00 82.56 185 ASP A CA 1
ATOM 1495 C C . ASP A 1 185 ? -0.300 -23.372 -4.802 1.00 82.56 185 ASP A C 1
ATOM 1497 O O . ASP A 1 185 ? -0.865 -24.409 -4.446 1.00 82.56 185 ASP A O 1
ATOM 1501 N N . THR A 1 186 ? 1.015 -23.198 -4.634 1.00 84.06 186 THR A N 1
ATOM 1502 C CA . THR A 1 186 ? 1.934 -24.254 -4.156 1.00 84.06 186 THR A CA 1
ATOM 1503 C C . THR A 1 186 ? 2.454 -24.051 -2.733 1.00 84.06 186 THR A C 1
ATOM 1505 O O . THR A 1 186 ? 3.050 -24.971 -2.169 1.00 84.06 186 THR A O 1
ATOM 1508 N N . THR A 1 187 ? 2.217 -22.884 -2.131 1.00 81.44 187 THR A N 1
ATOM 1509 C CA . THR A 1 187 ? 2.727 -22.509 -0.799 1.00 81.44 187 THR A CA 1
ATOM 1510 C C . THR A 1 187 ? 1.598 -22.136 0.151 1.00 81.44 187 THR A C 1
ATOM 1512 O O . THR A 1 187 ? 0.592 -21.577 -0.282 1.00 81.44 187 THR A O 1
ATOM 1515 N N . GLU A 1 188 ? 1.764 -22.389 1.451 1.00 72.94 188 GLU A N 1
ATOM 1516 C CA . GLU A 1 188 ? 0.825 -21.910 2.476 1.00 72.94 188 GLU A CA 1
ATOM 1517 C C . GLU A 1 188 ? 1.054 -20.424 2.796 1.00 72.94 188 GLU A C 1
ATOM 1519 O O . GLU A 1 188 ? 2.119 -19.861 2.523 1.00 72.94 188 GLU A O 1
ATOM 1524 N N . GLU A 1 189 ? 0.054 -19.776 3.394 1.00 64.56 189 GLU A N 1
ATOM 1525 C CA . GLU A 1 189 ? 0.202 -18.418 3.918 1.00 64.56 189 GLU A CA 1
ATOM 1526 C C . GLU A 1 189 ? 1.229 -18.393 5.054 1.00 64.56 189 GLU A C 1
ATOM 1528 O O . GLU A 1 189 ? 1.107 -19.109 6.046 1.00 64.56 189 GLU A O 1
ATOM 1533 N N . GLY A 1 190 ? 2.271 -17.574 4.905 1.00 61.62 190 GLY A N 1
ATOM 1534 C CA . GLY A 1 190 ? 3.320 -17.447 5.906 1.00 61.62 190 GLY A CA 1
ATOM 1535 C C . GLY A 1 190 ? 4.677 -17.089 5.313 1.00 61.62 190 GLY A C 1
ATOM 1536 O O . GLY A 1 190 ? 4.799 -16.621 4.180 1.00 61.62 190 GLY A O 1
ATOM 1537 N N . LYS A 1 191 ? 5.724 -17.333 6.105 1.00 67.25 191 LYS A N 1
ATOM 1538 C CA . LYS A 1 191 ? 7.098 -16.907 5.809 1.00 67.25 191 LYS A CA 1
ATOM 1539 C C . LYS A 1 191 ? 7.661 -17.505 4.511 1.00 67.25 191 LYS A C 1
ATOM 1541 O O . LYS A 1 191 ? 8.409 -16.825 3.818 1.00 67.25 191 LYS A O 1
ATOM 1546 N N . GLU A 1 192 ? 7.307 -18.749 4.173 1.00 74.94 192 GLU A N 1
ATOM 1547 C CA . GLU A 1 192 ? 7.787 -19.428 2.954 1.00 74.94 192 GLU A CA 1
ATOM 1548 C C . GLU A 1 192 ? 7.317 -18.702 1.683 1.00 74.94 192 GLU A C 1
ATOM 1550 O O . GLU A 1 192 ? 8.141 -18.380 0.825 1.00 74.94 192 GLU A O 1
ATOM 1555 N N . ARG A 1 193 ? 6.022 -18.363 1.596 1.00 72.75 193 ARG A N 1
ATOM 1556 C CA . ARG A 1 193 ? 5.442 -17.640 0.454 1.00 72.75 193 ARG A CA 1
ATOM 1557 C C . ARG A 1 193 ? 6.089 -16.269 0.265 1.00 72.75 193 ARG A C 1
ATOM 1559 O O . ARG A 1 193 ? 6.506 -15.942 -0.843 1.00 72.75 193 ARG A O 1
ATOM 1566 N N . SER A 1 194 ? 6.223 -15.490 1.339 1.00 72.56 194 SER A N 1
ATOM 1567 C CA . SER A 1 194 ? 6.834 -14.155 1.276 1.00 72.56 194 SER A CA 1
ATOM 1568 C C . SER A 1 194 ? 8.297 -14.202 0.828 1.00 72.56 194 SER A C 1
ATOM 1570 O O . SER A 1 194 ? 8.714 -13.368 0.029 1.00 72.56 194 SER A O 1
ATOM 1572 N N . ILE A 1 195 ? 9.074 -15.193 1.287 1.00 73.38 195 ILE A N 1
ATOM 1573 C CA . ILE A 1 195 ? 10.466 -15.372 0.846 1.00 73.38 195 ILE A CA 1
ATOM 1574 C C . ILE A 1 195 ? 10.527 -15.698 -0.649 1.00 73.38 195 ILE A C 1
ATOM 1576 O O . ILE A 1 195 ? 11.356 -15.133 -1.355 1.00 73.38 195 ILE A O 1
ATOM 1580 N N . LEU A 1 196 ? 9.663 -16.587 -1.147 1.00 76.81 196 LEU A N 1
ATOM 1581 C CA . LEU A 1 196 ? 9.651 -16.965 -2.564 1.00 76.81 196 LEU A CA 1
ATOM 1582 C C . LEU A 1 196 ? 9.245 -15.805 -3.479 1.00 76.81 196 LEU A C 1
ATOM 1584 O O . LEU A 1 196 ? 9.842 -15.650 -4.542 1.00 76.81 196 LEU A O 1
ATOM 1588 N N . ILE A 1 197 ? 8.294 -14.968 -3.057 1.00 79.19 197 ILE A N 1
ATOM 1589 C CA . ILE A 1 197 ? 7.940 -13.731 -3.771 1.00 79.19 197 ILE A CA 1
ATOM 1590 C C . ILE A 1 197 ? 9.135 -12.767 -3.789 1.00 79.19 197 ILE A C 1
ATOM 1592 O O . ILE A 1 197 ? 9.512 -12.292 -4.856 1.00 79.19 197 ILE A O 1
ATOM 1596 N N . GLY A 1 198 ? 9.804 -12.558 -2.651 1.00 72.44 198 GLY A N 1
ATOM 1597 C CA . GLY A 1 198 ? 10.999 -11.708 -2.597 1.00 72.44 198 GLY A CA 1
ATOM 1598 C C . GLY A 1 198 ? 12.161 -12.229 -3.455 1.00 72.44 198 GLY A C 1
ATOM 1599 O O . GLY A 1 198 ? 12.864 -11.448 -4.091 1.00 72.44 198 GLY A O 1
ATOM 1600 N N . LEU A 1 199 ? 12.358 -13.551 -3.528 1.00 81.69 199 LEU A N 1
ATOM 1601 C CA . LEU A 1 199 ? 13.356 -14.167 -4.413 1.00 81.69 199 LEU A CA 1
ATOM 1602 C C . LEU A 1 199 ? 12.988 -14.022 -5.896 1.00 81.69 199 LEU A C 1
ATOM 1604 O O . LEU A 1 199 ? 13.876 -13.809 -6.721 1.00 81.69 199 LEU A O 1
ATOM 1608 N N . LEU A 1 200 ? 11.702 -14.130 -6.235 1.00 85.44 200 LEU A N 1
ATOM 1609 C CA . LEU A 1 200 ? 11.192 -13.898 -7.586 1.00 85.44 200 LEU A CA 1
ATOM 1610 C C . LEU A 1 200 ? 11.455 -12.453 -8.031 1.00 85.44 200 LEU A C 1
ATOM 1612 O O . LEU A 1 200 ? 12.033 -12.240 -9.095 1.00 85.44 200 LEU A O 1
ATOM 1616 N N . GLU A 1 201 ? 11.091 -11.474 -7.204 1.00 81.00 201 GLU A N 1
ATOM 1617 C CA . GLU A 1 201 ? 11.313 -10.047 -7.473 1.00 81.00 201 GLU A CA 1
ATOM 1618 C C . GLU A 1 201 ? 12.805 -9.699 -7.537 1.00 81.00 201 GLU A C 1
ATOM 1620 O O . GLU A 1 201 ? 13.247 -9.030 -8.472 1.00 81.00 201 GLU A O 1
ATOM 1625 N N . GLY A 1 202 ? 13.616 -10.232 -6.618 1.00 80.31 202 GLY A N 1
ATOM 1626 C CA . GLY A 1 202 ? 15.073 -10.092 -6.673 1.00 80.31 202 GLY A CA 1
ATOM 1627 C C . GLY A 1 202 ? 15.669 -10.674 -7.960 1.00 80.31 202 GLY A C 1
ATOM 1628 O O . GLY A 1 202 ? 16.557 -10.072 -8.564 1.00 80.31 202 GLY A O 1
ATOM 1629 N N . GLY A 1 203 ? 15.142 -11.809 -8.431 1.00 85.12 203 GLY A N 1
ATOM 1630 C CA . GLY A 1 203 ? 15.513 -12.410 -9.712 1.00 85.12 203 GLY A CA 1
ATOM 1631 C C . GLY A 1 203 ? 15.204 -11.508 -10.911 1.00 85.12 203 GLY A C 1
ATOM 1632 O O . GLY A 1 203 ? 16.021 -11.416 -11.828 1.00 85.12 203 GLY A O 1
ATOM 1633 N N . LEU A 1 204 ? 14.076 -10.792 -10.890 1.00 86.44 204 LEU A N 1
ATOM 1634 C CA . LEU A 1 204 ? 13.744 -9.807 -11.925 1.00 86.44 204 LEU A CA 1
ATOM 1635 C C . LEU A 1 204 ? 14.741 -8.646 -11.943 1.00 86.44 204 LEU A C 1
ATOM 1637 O O . LEU A 1 204 ? 15.215 -8.268 -13.015 1.00 86.44 204 LEU A O 1
ATOM 1641 N N . GLY A 1 205 ? 15.096 -8.119 -10.768 1.00 84.38 205 GLY A N 1
ATOM 1642 C CA . GLY A 1 205 ? 16.093 -7.055 -10.633 1.00 84.38 205 GLY A CA 1
ATOM 1643 C C . GLY A 1 205 ? 17.462 -7.466 -11.182 1.00 84.38 205 GLY A C 1
ATOM 1644 O O . GLY A 1 205 ? 18.088 -6.708 -11.925 1.00 84.38 205 GLY A O 1
ATOM 1645 N N . ILE A 1 206 ? 17.893 -8.699 -10.897 1.00 88.38 206 ILE A N 1
ATOM 1646 C CA . ILE A 1 206 ? 19.135 -9.274 -11.441 1.00 88.38 206 ILE A CA 1
ATOM 1647 C C . ILE A 1 206 ? 19.052 -9.419 -12.965 1.00 88.38 206 ILE A C 1
ATOM 1649 O O . ILE A 1 206 ? 19.986 -9.033 -13.666 1.00 88.38 206 ILE A O 1
ATOM 1653 N N . GLY A 1 207 ? 17.946 -9.952 -13.490 1.00 90.12 207 GLY A N 1
ATOM 1654 C CA . GLY A 1 207 ? 17.749 -10.098 -14.933 1.00 90.12 207 GLY A CA 1
ATOM 1655 C C . GLY A 1 207 ? 17.795 -8.754 -15.661 1.00 90.12 207 GLY A C 1
ATOM 1656 O O . GLY A 1 207 ? 18.464 -8.635 -16.687 1.00 90.12 207 GLY A O 1
ATOM 1657 N N . ALA A 1 208 ? 17.160 -7.726 -15.093 1.00 89.12 208 ALA A N 1
ATOM 1658 C CA . ALA A 1 208 ? 17.196 -6.375 -15.637 1.00 89.12 208 ALA A CA 1
ATOM 1659 C C . ALA A 1 208 ? 18.615 -5.786 -15.623 1.00 89.12 208 ALA A C 1
ATOM 1661 O O . ALA A 1 208 ? 19.070 -5.298 -16.654 1.00 89.12 208 ALA A O 1
ATOM 1662 N N . PHE A 1 209 ? 19.337 -5.910 -14.502 1.00 90.19 209 PHE A N 1
ATOM 1663 C CA . PHE A 1 209 ? 20.729 -5.465 -14.372 1.00 90.19 209 PHE A CA 1
ATOM 1664 C C . PHE A 1 209 ? 21.646 -6.112 -15.417 1.00 90.19 209 PHE A C 1
ATOM 1666 O O . PHE A 1 209 ? 22.393 -5.423 -16.110 1.00 90.19 209 PHE A O 1
ATOM 1673 N N . ILE A 1 210 ? 21.583 -7.441 -15.554 1.00 92.38 210 ILE A N 1
ATOM 1674 C CA . ILE A 1 210 ? 22.417 -8.177 -16.512 1.00 92.38 210 ILE A CA 1
ATOM 1675 C C . ILE A 1 210 ? 22.063 -7.765 -17.947 1.00 92.38 210 ILE A C 1
ATOM 1677 O O . ILE A 1 210 ? 22.963 -7.564 -18.762 1.00 92.38 210 ILE A O 1
ATOM 1681 N N . GLY A 1 211 ? 20.772 -7.603 -18.252 1.00 90.75 211 GLY A N 1
ATOM 1682 C CA . GLY A 1 211 ? 20.304 -7.237 -19.588 1.00 90.75 211 GLY A CA 1
ATOM 1683 C C . GLY A 1 211 ? 20.794 -5.875 -20.032 1.00 90.75 211 GLY A C 1
ATOM 1684 O O . GLY A 1 211 ? 21.341 -5.752 -21.128 1.00 90.75 211 GLY A O 1
ATOM 1685 N N . THR A 1 212 ? 20.681 -4.872 -19.164 1.00 89.31 212 THR A N 1
ATOM 1686 C CA . THR A 1 212 ? 21.190 -3.532 -19.466 1.00 89.31 212 THR A CA 1
ATOM 1687 C C . THR A 1 212 ? 22.708 -3.514 -19.557 1.00 89.31 212 THR A C 1
ATOM 1689 O O . THR A 1 212 ? 23.246 -2.912 -20.485 1.00 89.31 212 THR A O 1
ATOM 1692 N N . PHE A 1 213 ? 23.403 -4.224 -18.665 1.00 90.62 213 PHE A N 1
ATOM 1693 C CA . PHE A 1 213 ? 24.865 -4.222 -18.624 1.00 90.62 213 PHE A CA 1
ATOM 1694 C C . PHE A 1 213 ? 25.456 -4.832 -19.892 1.00 90.62 213 PHE A C 1
ATOM 1696 O O . PHE A 1 213 ? 26.333 -4.247 -20.521 1.00 90.62 213 PHE A O 1
ATOM 1703 N N . ILE A 1 214 ? 24.939 -5.991 -20.300 1.00 91.06 214 ILE A N 1
ATOM 1704 C CA . ILE A 1 214 ? 25.432 -6.721 -21.468 1.00 91.06 214 ILE A CA 1
ATOM 1705 C C . ILE A 1 214 ? 25.036 -6.019 -22.777 1.00 91.06 214 ILE A C 1
ATOM 1707 O O . ILE A 1 214 ? 25.809 -6.062 -23.734 1.00 91.06 214 ILE A O 1
ATOM 1711 N N . SER A 1 215 ? 23.883 -5.338 -22.828 1.00 88.00 215 SER A N 1
ATOM 1712 C CA . SER A 1 215 ? 23.377 -4.702 -24.057 1.00 88.00 215 SER A CA 1
ATOM 1713 C C . SER A 1 215 ? 24.382 -3.754 -24.719 1.00 88.00 215 SER A C 1
ATOM 1715 O O . SER A 1 215 ? 24.662 -3.891 -25.910 1.00 88.00 215 SER A O 1
ATOM 1717 N N . GLY A 1 216 ? 24.987 -2.852 -23.942 1.00 85.25 216 GLY A N 1
ATOM 1718 C CA . GLY A 1 216 ? 25.930 -1.856 -24.446 1.00 85.25 216 GLY A CA 1
ATOM 1719 C C . GLY A 1 216 ? 27.202 -2.467 -25.026 1.00 85.25 216 GLY A C 1
ATOM 1720 O O . GLY A 1 216 ? 27.657 -2.056 -26.097 1.00 85.25 216 GLY A O 1
ATOM 1721 N N . TYR A 1 217 ? 27.736 -3.486 -24.344 1.00 89.38 217 TYR A N 1
ATOM 1722 C CA . TYR A 1 217 ? 28.913 -4.230 -24.790 1.00 89.38 217 TYR A CA 1
ATOM 1723 C C . TYR A 1 217 ? 28.627 -5.075 -26.028 1.00 89.38 217 TYR A C 1
ATOM 1725 O O . TYR A 1 217 ? 29.459 -5.106 -26.926 1.00 89.38 217 TYR A O 1
ATOM 1733 N N . LEU A 1 218 ? 27.470 -5.737 -26.115 1.00 89.75 218 LEU A N 1
ATOM 1734 C CA . LEU A 1 218 ? 27.133 -6.537 -27.295 1.00 89.75 218 LEU A CA 1
ATOM 1735 C C . LEU A 1 218 ? 27.017 -5.671 -28.550 1.00 89.75 218 LEU A C 1
ATOM 1737 O O . LEU A 1 218 ? 27.551 -6.055 -29.588 1.00 89.75 218 LEU A O 1
ATOM 1741 N N . ILE A 1 219 ? 26.385 -4.499 -28.448 1.00 86.00 219 ILE A N 1
ATOM 1742 C CA . ILE A 1 219 ? 26.287 -3.546 -29.564 1.00 86.00 219 ILE A CA 1
ATOM 1743 C C . ILE A 1 219 ? 27.688 -3.102 -30.009 1.00 86.00 219 ILE A C 1
ATOM 1745 O O . ILE A 1 219 ? 27.995 -3.145 -31.196 1.00 86.00 219 ILE A O 1
ATOM 1749 N N . SER A 1 220 ? 28.563 -2.754 -29.060 1.00 84.75 220 SER A N 1
ATOM 1750 C CA . SER A 1 220 ? 29.924 -2.298 -29.372 1.00 84.75 220 SER A CA 1
ATOM 1751 C C . SER A 1 220 ? 30.868 -3.404 -29.858 1.00 84.75 220 SER A C 1
ATOM 1753 O O . SER A 1 220 ? 31.818 -3.093 -30.562 1.00 84.75 220 SER A O 1
ATOM 1755 N N . LEU A 1 221 ? 30.682 -4.662 -29.449 1.00 86.44 221 LEU A N 1
ATOM 1756 C CA . LEU A 1 221 ? 31.565 -5.775 -29.831 1.00 86.44 221 LEU A CA 1
ATOM 1757 C C . LEU A 1 221 ? 31.201 -6.386 -31.182 1.00 86.44 221 LEU A C 1
ATOM 1759 O O . LEU A 1 221 ? 32.044 -7.015 -31.815 1.00 86.44 221 LEU A O 1
ATOM 1763 N N . THR A 1 222 ? 29.933 -6.280 -31.572 1.00 83.25 222 THR A N 1
ATOM 1764 C CA . THR A 1 222 ? 29.416 -6.897 -32.798 1.00 83.25 222 THR A CA 1
ATOM 1765 C C . THR A 1 222 ? 29.260 -5.904 -33.944 1.00 83.25 222 THR A C 1
ATOM 1767 O O . THR A 1 222 ? 28.778 -6.308 -35.000 1.00 83.25 222 THR A O 1
ATOM 1770 N N . ASP A 1 223 ? 29.656 -4.642 -33.725 1.00 74.25 223 ASP A N 1
ATOM 1771 C CA . ASP A 1 223 ? 29.526 -3.517 -34.660 1.00 74.25 223 ASP A CA 1
ATOM 1772 C C . ASP A 1 223 ? 28.135 -3.467 -35.326 1.00 74.25 223 ASP A C 1
ATOM 1774 O O . ASP A 1 223 ? 27.979 -3.201 -36.514 1.00 74.25 223 ASP A O 1
ATOM 1778 N N . GLY A 1 224 ? 27.081 -3.767 -34.555 1.00 81.50 224 GLY A N 1
ATOM 1779 C CA . GLY A 1 224 ? 25.736 -3.879 -35.103 1.00 81.50 224 GLY A CA 1
ATOM 1780 C C . GLY A 1 224 ? 24.667 -4.324 -34.109 1.00 81.50 224 GLY A C 1
ATOM 1781 O O . GLY A 1 224 ? 24.915 -4.615 -32.940 1.00 81.50 224 GLY A O 1
ATOM 1782 N N . PHE A 1 225 ? 23.428 -4.376 -34.602 1.00 86.75 225 PHE A N 1
ATOM 1783 C CA . PHE A 1 225 ? 22.231 -4.633 -33.789 1.00 86.75 225 PHE A CA 1
ATOM 1784 C C . PHE A 1 225 ? 21.644 -6.042 -33.980 1.00 86.75 225 PHE A C 1
ATOM 1786 O O . PHE A 1 225 ? 20.742 -6.441 -33.253 1.00 86.75 225 PHE A O 1
ATOM 1793 N N . PHE A 1 226 ? 22.145 -6.830 -34.934 1.00 89.44 226 PHE A N 1
ATOM 1794 C CA . PHE A 1 226 ? 21.583 -8.151 -35.236 1.00 89.44 226 PHE A CA 1
ATOM 1795 C C . PHE A 1 226 ? 21.915 -9.203 -34.165 1.00 89.44 226 PHE A C 1
ATOM 1797 O O . PHE A 1 226 ? 21.022 -9.810 -33.576 1.00 89.44 226 PHE A O 1
ATOM 1804 N N . TYR A 1 227 ? 23.203 -9.413 -33.879 1.00 89.56 227 TYR A N 1
ATOM 1805 C CA . TYR A 1 227 ? 23.647 -10.434 -32.925 1.00 89.56 227 TYR A CA 1
ATOM 1806 C C . TYR A 1 227 ? 23.133 -10.229 -31.492 1.00 89.56 227 TYR A C 1
ATOM 1808 O O . TYR A 1 227 ? 22.746 -11.225 -30.874 1.00 89.56 227 TYR A O 1
ATOM 1816 N N . PRO A 1 228 ? 23.070 -8.998 -30.945 1.00 90.12 228 PRO A N 1
ATOM 1817 C CA . PRO A 1 228 ? 22.507 -8.804 -29.615 1.00 90.12 228 PRO A CA 1
ATOM 1818 C C . PRO A 1 228 ? 21.025 -9.216 -29.530 1.00 90.12 228 PRO A C 1
ATOM 1820 O O . PRO A 1 228 ? 20.622 -9.822 -28.538 1.00 90.12 228 PRO A O 1
ATOM 1823 N N . ASP A 1 229 ? 20.222 -8.981 -30.574 1.00 89.88 229 ASP A N 1
ATOM 1824 C CA . ASP A 1 229 ? 18.808 -9.389 -30.599 1.00 89.88 229 ASP A CA 1
ATOM 1825 C C . ASP A 1 229 ? 18.632 -10.912 -30.777 1.00 89.88 229 ASP A C 1
ATOM 1827 O O . ASP A 1 229 ? 17.758 -11.538 -30.166 1.00 89.88 229 ASP A O 1
ATOM 1831 N N . VAL A 1 230 ? 19.531 -11.561 -31.525 1.00 92.56 230 VAL A N 1
ATOM 1832 C CA . VAL A 1 230 ? 19.596 -13.034 -31.593 1.00 92.56 230 VAL A CA 1
ATOM 1833 C C . VAL A 1 230 ? 19.925 -13.633 -30.223 1.00 92.56 230 VAL A C 1
ATOM 1835 O O . VAL A 1 230 ? 19.310 -14.624 -29.817 1.00 92.56 230 VAL A O 1
ATOM 1838 N N . ILE A 1 231 ? 20.854 -13.032 -29.474 1.00 92.56 231 ILE A N 1
ATOM 1839 C CA . ILE A 1 231 ? 21.179 -13.459 -28.106 1.00 92.56 231 ILE A CA 1
ATOM 1840 C C . ILE A 1 231 ? 19.957 -13.294 -27.195 1.00 92.56 231 ILE A C 1
ATOM 1842 O O . ILE A 1 231 ? 19.624 -14.231 -26.465 1.00 92.56 231 ILE A O 1
ATOM 1846 N N . ALA A 1 232 ? 19.242 -12.166 -27.284 1.00 91.06 232 ALA A N 1
ATOM 1847 C CA . ALA A 1 232 ? 17.987 -11.953 -26.558 1.00 91.06 232 ALA A CA 1
ATOM 1848 C C . ALA A 1 232 ? 16.975 -13.076 -26.852 1.00 91.06 232 ALA A C 1
ATOM 1850 O O . ALA A 1 232 ? 16.459 -13.721 -25.935 1.00 91.06 232 ALA A O 1
ATOM 1851 N N . SER A 1 233 ? 16.787 -13.391 -28.138 1.00 92.56 233 SER A N 1
ATOM 1852 C CA . SER A 1 233 ? 15.909 -14.467 -28.614 1.00 92.56 233 SER A CA 1
ATOM 1853 C C . SER A 1 233 ? 16.289 -15.837 -28.043 1.00 92.56 233 SER A C 1
ATOM 1855 O O . SER A 1 233 ? 15.417 -16.609 -27.633 1.00 92.56 233 SER A O 1
ATOM 1857 N N . CYS A 1 234 ? 17.586 -16.147 -27.972 1.00 94.56 234 CYS A N 1
ATOM 1858 C CA . CYS A 1 234 ? 18.077 -17.405 -27.407 1.00 94.56 234 CYS A CA 1
ATOM 1859 C C . CYS A 1 234 ? 17.776 -17.508 -25.906 1.00 94.56 234 CYS A C 1
ATOM 1861 O O . CYS A 1 234 ? 17.317 -18.553 -25.443 1.00 94.56 234 CYS A O 1
ATOM 1863 N N . VAL A 1 235 ? 17.983 -16.423 -25.154 1.00 93.94 235 VAL A N 1
ATOM 1864 C CA . VAL A 1 235 ? 17.732 -16.378 -23.704 1.00 93.94 235 VAL A CA 1
ATOM 1865 C C . VAL A 1 235 ? 16.265 -16.671 -23.390 1.00 93.94 235 VAL A C 1
ATOM 1867 O O . VAL A 1 235 ? 15.978 -17.549 -22.572 1.00 93.94 235 VAL A O 1
ATOM 1870 N N . VAL A 1 236 ? 15.326 -15.999 -24.060 1.00 94.38 236 VAL A N 1
ATOM 1871 C CA . VAL A 1 236 ? 13.894 -16.240 -23.818 1.00 94.38 236 VAL A CA 1
ATOM 1872 C C . VAL A 1 236 ? 13.438 -17.610 -24.340 1.00 94.38 236 VAL A C 1
ATOM 1874 O O . VAL A 1 236 ? 12.576 -18.244 -23.730 1.00 94.38 236 VAL A O 1
ATOM 1877 N N . SER A 1 237 ? 14.071 -18.140 -25.393 1.00 95.50 237 SER A N 1
ATOM 1878 C CA . SER A 1 237 ? 13.805 -19.500 -25.891 1.00 95.50 237 SER A CA 1
ATOM 1879 C C . SER A 1 237 ? 14.182 -20.581 -24.872 1.00 95.50 237 SER A C 1
ATOM 1881 O O . SER A 1 237 ? 13.465 -21.574 -24.732 1.00 95.50 237 SER A O 1
ATOM 1883 N N . ILE A 1 238 ? 15.264 -20.380 -24.109 1.00 95.19 238 ILE A N 1
ATOM 1884 C CA . ILE A 1 238 ? 15.625 -21.255 -22.981 1.00 95.19 238 ILE A CA 1
ATOM 1885 C C . ILE A 1 238 ? 14.540 -21.190 -21.898 1.00 95.19 238 ILE A C 1
ATOM 1887 O O . ILE A 1 238 ? 14.105 -22.232 -21.404 1.00 95.19 238 ILE A O 1
ATOM 1891 N N . GLY A 1 239 ? 14.047 -19.990 -21.573 1.00 94.31 239 GLY A N 1
ATOM 1892 C CA . GLY A 1 239 ? 12.921 -19.802 -20.652 1.00 94.31 239 GLY A CA 1
ATOM 1893 C C . GLY A 1 239 ? 11.653 -20.537 -21.098 1.00 94.31 239 GLY A C 1
ATOM 1894 O O . GLY A 1 239 ? 11.025 -21.236 -20.301 1.00 94.31 239 GLY A O 1
ATOM 1895 N N . LEU A 1 240 ? 11.313 -20.461 -22.388 1.00 95.88 240 LEU A N 1
ATOM 1896 C CA . LEU A 1 240 ? 10.190 -21.194 -22.978 1.00 95.88 240 LEU A CA 1
ATOM 1897 C C . LEU A 1 240 ? 10.384 -22.716 -22.882 1.00 95.88 240 LEU A C 1
ATOM 1899 O O . LEU A 1 240 ? 9.454 -23.433 -22.510 1.00 95.88 240 LEU A O 1
ATOM 1903 N N . LEU A 1 241 ? 11.587 -23.222 -23.163 1.00 96.00 241 LEU A N 1
ATOM 1904 C CA . LEU A 1 241 ? 11.897 -24.649 -23.048 1.00 96.00 241 LEU A CA 1
ATOM 1905 C C . LEU A 1 241 ? 11.744 -25.150 -21.604 1.00 96.00 241 LEU A C 1
ATOM 1907 O O . LEU A 1 241 ? 11.173 -26.223 -21.371 1.00 96.00 241 LEU A O 1
ATOM 1911 N N . LEU A 1 242 ? 12.204 -24.364 -20.627 1.00 94.25 242 LEU A N 1
ATOM 1912 C CA . LEU A 1 242 ? 12.012 -24.654 -19.206 1.00 94.25 242 LEU A CA 1
ATOM 1913 C C . LEU A 1 242 ? 10.522 -24.666 -18.838 1.00 94.25 242 LEU A C 1
ATOM 1915 O O . LEU A 1 242 ? 10.065 -25.600 -18.177 1.00 94.25 242 LEU A O 1
ATOM 1919 N N . ALA A 1 243 ? 9.741 -23.698 -19.322 1.00 93.31 243 ALA A N 1
ATOM 1920 C CA . ALA A 1 243 ? 8.298 -23.656 -19.092 1.00 93.31 243 ALA A CA 1
ATOM 1921 C C . ALA A 1 243 ? 7.572 -24.880 -19.682 1.00 93.31 243 ALA A C 1
ATOM 1923 O O . ALA A 1 243 ? 6.720 -25.482 -19.028 1.00 93.31 243 ALA A O 1
ATOM 1924 N N . LEU A 1 244 ? 7.933 -25.314 -20.890 1.00 94.38 244 LEU A N 1
ATOM 1925 C CA . LEU A 1 244 ? 7.309 -26.471 -21.539 1.00 94.38 244 LEU A CA 1
ATOM 1926 C C . LEU A 1 244 ? 7.583 -27.785 -20.787 1.00 94.38 244 LEU A C 1
ATOM 1928 O O . LEU A 1 244 ? 6.667 -28.598 -20.593 1.00 94.38 244 LEU A O 1
ATOM 1932 N N . THR A 1 245 ? 8.830 -27.981 -20.350 1.00 91.75 245 THR A N 1
ATOM 1933 C CA . THR A 1 245 ? 9.332 -29.260 -19.815 1.00 91.75 245 THR A CA 1
ATOM 1934 C C . THR A 1 245 ? 9.153 -29.419 -18.303 1.00 91.75 245 THR A C 1
ATOM 1936 O O . THR A 1 245 ? 8.831 -30.517 -17.830 1.00 91.75 245 THR A O 1
ATOM 1939 N N . MET A 1 246 ? 9.338 -28.341 -17.537 1.00 91.31 246 MET A N 1
ATOM 1940 C CA . MET A 1 246 ? 9.441 -28.394 -16.075 1.00 91.31 246 MET A CA 1
ATOM 1941 C C . MET A 1 246 ? 8.207 -27.837 -15.354 1.00 91.31 246 MET A C 1
ATOM 1943 O O . MET A 1 246 ? 7.910 -28.297 -14.252 1.00 91.31 246 MET A O 1
ATOM 1947 N N . ILE A 1 247 ? 7.447 -26.912 -15.958 1.00 91.56 247 ILE A N 1
ATOM 1948 C CA . ILE A 1 247 ? 6.223 -26.385 -15.333 1.00 91.56 247 ILE A CA 1
ATOM 1949 C C . ILE A 1 247 ? 5.079 -27.399 -15.452 1.00 91.56 247 ILE A C 1
ATOM 1951 O O . ILE A 1 247 ? 4.795 -27.970 -16.516 1.00 91.56 247 ILE A O 1
ATOM 1955 N N . GLN A 1 248 ? 4.413 -27.617 -14.320 1.00 90.06 248 GLN A N 1
ATOM 1956 C CA . GLN A 1 248 ? 3.229 -28.458 -14.185 1.00 90.06 248 GLN A CA 1
ATOM 1957 C C . GLN A 1 248 ? 1.964 -27.611 -14.032 1.00 90.06 248 GLN A C 1
ATOM 1959 O O . GLN A 1 248 ? 2.037 -26.437 -13.684 1.00 90.06 248 GLN A O 1
ATOM 1964 N N . GLU A 1 249 ? 0.806 -28.222 -14.274 1.00 89.75 249 GLU A N 1
ATOM 1965 C CA . GLU A 1 249 ? -0.481 -27.593 -13.976 1.00 89.75 249 GLU A CA 1
ATOM 1966 C C . GLU A 1 249 ? -0.693 -27.521 -12.455 1.00 89.75 249 GLU A C 1
ATOM 1968 O O . GLU A 1 249 ? -0.483 -28.516 -11.755 1.00 89.75 249 GLU A O 1
ATOM 1973 N N . THR A 1 250 ? -1.075 -26.345 -11.952 1.00 87.62 250 THR A N 1
ATOM 1974 C CA . THR A 1 250 ? -1.283 -26.086 -10.516 1.00 87.62 250 THR A CA 1
ATOM 1975 C C . THR A 1 250 ? -2.737 -25.824 -10.157 1.00 87.62 250 THR A C 1
ATOM 1977 O O . THR A 1 250 ? -3.068 -25.890 -8.975 1.00 87.62 250 THR A O 1
ATOM 1980 N N . LEU A 1 251 ? -3.616 -25.569 -11.132 1.00 84.12 251 LEU A N 1
ATOM 1981 C CA . LEU A 1 251 ? -5.039 -25.369 -10.879 1.00 84.12 251 LEU A CA 1
ATOM 1982 C C . LEU A 1 251 ? -5.770 -26.720 -10.762 1.00 84.12 251 LEU A C 1
ATOM 1984 O O . LEU A 1 251 ? -5.860 -27.449 -11.753 1.00 84.12 251 LEU A O 1
ATOM 1988 N N . PRO A 1 252 ? -6.339 -27.064 -9.590 1.00 77.94 252 PRO A N 1
ATOM 1989 C CA . PRO A 1 252 ? -7.141 -28.267 -9.414 1.00 77.94 252 PRO A CA 1
ATOM 1990 C C . PRO A 1 252 ? -8.448 -28.183 -10.199 1.00 77.94 252 PRO A C 1
ATOM 1992 O O . PRO A 1 252 ? -9.058 -27.116 -10.292 1.00 77.94 252 PRO A O 1
ATOM 1995 N N . GLU A 1 253 ? -8.938 -29.329 -10.674 1.00 79.50 253 GLU A N 1
ATOM 1996 C CA . GLU A 1 253 ? -10.180 -29.409 -11.456 1.00 79.50 253 GLU A CA 1
ATOM 1997 C C . GLU A 1 253 ? -11.398 -28.858 -10.692 1.00 79.50 253 GLU A C 1
ATOM 1999 O O . GLU A 1 253 ? -12.289 -28.266 -11.289 1.00 79.50 253 GLU A O 1
ATOM 2004 N N . SER A 1 254 ? -11.404 -28.982 -9.360 1.00 72.88 254 SER A N 1
ATOM 2005 C CA . SER A 1 254 ? -12.452 -28.452 -8.476 1.00 72.88 254 SER A CA 1
ATOM 2006 C C . SER A 1 254 ? -12.492 -26.922 -8.399 1.00 72.88 254 SER A C 1
ATOM 2008 O O . SER A 1 254 ? -13.537 -26.364 -8.068 1.00 72.88 254 SER A O 1
ATOM 2010 N N . ARG A 1 255 ? -11.375 -26.240 -8.696 1.00 71.94 255 ARG A N 1
ATOM 2011 C CA . ARG A 1 255 ? -11.249 -24.772 -8.662 1.00 71.94 255 ARG A CA 1
ATOM 2012 C C . ARG A 1 255 ? -11.457 -24.119 -10.032 1.00 71.94 255 ARG A C 1
ATOM 2014 O O . ARG A 1 255 ? -11.542 -22.894 -10.096 1.00 71.94 255 ARG A O 1
ATOM 2021 N N . LYS A 1 256 ? -11.561 -24.901 -11.115 1.00 78.06 256 LYS A N 1
ATOM 2022 C CA . LYS A 1 256 ? -11.789 -24.363 -12.463 1.00 78.06 256 LYS A CA 1
ATOM 2023 C C . LYS A 1 256 ? -13.150 -23.683 -12.554 1.00 78.06 256 LYS A C 1
ATOM 2025 O O . LYS A 1 256 ? -14.191 -24.276 -12.262 1.00 78.06 256 LYS A O 1
ATOM 2030 N N . ARG A 1 257 ? -13.145 -22.425 -12.987 1.00 70.62 257 ARG A N 1
ATOM 2031 C CA . ARG A 1 257 ? -14.375 -21.659 -13.218 1.00 70.62 257 ARG A CA 1
ATOM 2032 C C . ARG A 1 257 ? -15.042 -22.075 -14.530 1.00 70.62 257 ARG A C 1
ATOM 2034 O O . ARG A 1 257 ? -14.395 -22.558 -15.455 1.00 70.62 257 ARG A O 1
ATOM 2041 N N . LYS A 1 258 ? -16.356 -21.851 -14.624 1.00 75.38 258 LYS A N 1
ATOM 2042 C CA . LYS A 1 258 ? -17.080 -21.921 -15.904 1.00 75.38 258 LYS A CA 1
ATOM 2043 C C . LYS A 1 258 ? -16.698 -20.727 -16.781 1.00 75.38 258 LYS A C 1
ATOM 2045 O O . LYS A 1 258 ? -16.200 -19.732 -16.267 1.00 75.38 258 LYS A O 1
ATOM 2050 N N . HIS A 1 259 ? -16.937 -20.850 -18.088 1.00 75.44 259 HIS A N 1
ATOM 2051 C CA . HIS A 1 259 ? -16.619 -19.829 -19.089 1.00 75.44 259 HIS A CA 1
ATOM 2052 C C . HIS A 1 259 ? -16.990 -18.416 -18.616 1.00 75.44 259 HIS A C 1
ATOM 2054 O O . HIS A 1 259 ? -18.095 -18.199 -18.115 1.00 75.44 259 HIS A O 1
ATOM 2060 N N . VAL A 1 260 ? -16.067 -17.470 -18.790 1.00 71.56 260 VAL A N 1
ATOM 2061 C CA . VAL A 1 260 ? -16.252 -16.077 -18.381 1.00 71.56 260 VAL A CA 1
ATOM 2062 C C . VAL A 1 260 ? -16.040 -15.177 -19.586 1.00 71.56 260 VAL A C 1
ATOM 2064 O O . VAL A 1 260 ? -15.081 -15.376 -20.331 1.00 71.56 260 VAL A O 1
ATOM 2067 N N . SER A 1 261 ? -16.933 -14.208 -19.790 1.00 83.25 261 SER A N 1
ATOM 2068 C CA . SER A 1 261 ? -16.774 -13.248 -20.877 1.00 83.25 261 SER A CA 1
ATOM 2069 C C . SER A 1 261 ? -15.668 -12.228 -20.531 1.00 83.25 261 SER A C 1
ATOM 2071 O O . SER A 1 261 ? -15.522 -11.852 -19.361 1.00 83.25 261 SER A O 1
ATOM 2073 N N . PRO A 1 262 ? -14.878 -11.759 -21.516 1.00 79.81 262 PRO A N 1
ATOM 2074 C CA . PRO A 1 262 ? -13.793 -10.814 -21.253 1.00 79.81 262 PRO A CA 1
ATOM 2075 C C . PRO A 1 262 ? -14.285 -9.460 -20.713 1.00 79.81 262 PRO A C 1
ATOM 2077 O O . PRO A 1 262 ? -13.666 -8.874 -19.826 1.00 79.81 262 PRO A O 1
ATOM 2080 N N . LEU A 1 263 ? -15.429 -8.974 -21.204 1.00 81.81 263 LEU A N 1
ATOM 2081 C CA . LEU A 1 263 ? -16.010 -7.703 -20.757 1.00 81.81 263 LEU A CA 1
ATOM 2082 C C . LEU A 1 263 ? -16.537 -7.793 -19.320 1.00 81.81 263 LEU A C 1
ATOM 2084 O O . LEU A 1 263 ? -16.313 -6.873 -18.533 1.00 81.81 263 LEU A O 1
ATOM 2088 N N . ASP A 1 264 ? -17.162 -8.913 -18.949 1.00 79.88 264 ASP A N 1
ATOM 2089 C CA . ASP A 1 264 ? -17.638 -9.113 -17.576 1.00 79.88 264 ASP A CA 1
ATOM 2090 C C . ASP A 1 264 ? -16.470 -9.215 -16.588 1.00 79.88 264 ASP A C 1
ATOM 2092 O O . ASP A 1 264 ? -16.567 -8.714 -15.470 1.00 79.88 264 ASP A O 1
ATOM 2096 N N . ASN A 1 265 ? -15.339 -9.803 -16.998 1.00 78.25 265 ASN A N 1
ATOM 2097 C CA . ASN A 1 265 ? -14.123 -9.835 -16.181 1.00 78.25 265 ASN A CA 1
ATOM 2098 C C . ASN A 1 265 ? -13.573 -8.440 -15.913 1.00 78.25 265 ASN A C 1
ATOM 2100 O O . ASN A 1 265 ? -13.316 -8.094 -14.760 1.00 78.25 265 ASN A O 1
ATOM 2104 N N . MET A 1 266 ? -13.428 -7.621 -16.955 1.00 77.94 266 MET A N 1
ATOM 2105 C CA . MET A 1 266 ? -12.983 -6.237 -16.785 1.00 77.94 266 MET A CA 1
ATOM 2106 C C . MET A 1 266 ? -13.934 -5.461 -15.875 1.00 77.94 266 MET A C 1
ATOM 2108 O O . MET A 1 266 ? -13.480 -4.742 -14.986 1.00 77.94 266 MET A O 1
ATOM 2112 N N . LYS A 1 267 ? -15.248 -5.654 -16.042 1.00 80.81 267 LYS A N 1
ATOM 2113 C CA . LYS A 1 267 ? -16.252 -5.034 -15.180 1.00 80.81 267 LYS A CA 1
ATOM 2114 C C . LYS A 1 267 ? -16.092 -5.461 -13.722 1.00 80.81 267 LYS A C 1
ATOM 2116 O O . LYS A 1 267 ? -16.081 -4.596 -12.862 1.00 80.81 267 LYS A O 1
ATOM 2121 N N . ARG A 1 268 ? -15.890 -6.751 -13.437 1.00 73.81 268 ARG A N 1
ATOM 2122 C CA . ARG A 1 268 ? -15.671 -7.265 -12.070 1.00 73.81 268 ARG A CA 1
ATOM 2123 C C . ARG A 1 268 ? -14.403 -6.717 -11.423 1.00 73.81 268 ARG A C 1
ATOM 2125 O O . ARG A 1 268 ? -14.413 -6.377 -10.245 1.00 73.81 268 ARG A O 1
ATOM 2132 N N . VAL A 1 269 ? -13.314 -6.616 -12.187 1.00 74.69 269 VAL A N 1
ATOM 2133 C CA . VAL A 1 269 ? -12.070 -6.004 -11.698 1.00 74.69 269 VAL A CA 1
ATOM 2134 C C . VAL A 1 269 ? -12.314 -4.534 -11.361 1.00 74.69 269 VAL A C 1
ATOM 2136 O O . VAL A 1 269 ? -11.939 -4.090 -10.282 1.00 74.69 269 VAL A O 1
ATOM 2139 N N . LEU A 1 270 ? -13.005 -3.788 -12.228 1.00 73.62 270 LEU A N 1
ATOM 2140 C CA . LEU A 1 270 ? -13.377 -2.396 -11.961 1.00 73.62 270 LEU A CA 1
ATOM 2141 C C . LEU A 1 270 ? -14.355 -2.266 -10.787 1.00 73.62 270 LEU A C 1
ATOM 2143 O O . LEU A 1 270 ? -14.227 -1.332 -9.999 1.00 73.62 270 LEU A O 1
ATOM 2147 N N . GLU A 1 271 ? -15.300 -3.193 -10.631 1.00 72.81 271 GLU A N 1
ATOM 2148 C CA . GLU A 1 271 ? -16.205 -3.284 -9.480 1.00 72.81 271 GLU A CA 1
ATOM 2149 C C . GLU A 1 271 ? -15.403 -3.463 -8.189 1.00 72.81 271 GLU A C 1
ATOM 2151 O O . GLU A 1 271 ? -15.643 -2.718 -7.251 1.00 72.81 271 GLU A O 1
ATOM 2156 N N . CYS A 1 272 ? -14.349 -4.285 -8.160 1.00 67.19 272 CYS A N 1
ATOM 2157 C CA . CYS A 1 272 ? -13.473 -4.411 -6.986 1.00 67.19 272 CYS A CA 1
ATOM 2158 C C . CYS A 1 272 ? -12.880 -3.068 -6.513 1.00 67.19 272 CYS A C 1
ATOM 2160 O O . CYS A 1 272 ? -12.710 -2.861 -5.312 1.00 67.19 272 CYS A O 1
ATOM 2162 N N . TYR A 1 273 ? -12.589 -2.145 -7.435 1.00 67.69 273 TYR A N 1
ATOM 2163 C CA . TYR A 1 273 ? -12.115 -0.795 -7.105 1.00 67.69 273 TYR A CA 1
ATOM 2164 C C . TYR A 1 273 ? -13.255 0.223 -6.911 1.00 67.69 273 TYR A C 1
ATOM 2166 O O . TYR A 1 273 ? -13.028 1.306 -6.365 1.00 67.69 273 TYR A O 1
ATOM 2174 N N . SER A 1 274 ? -14.476 -0.091 -7.361 1.00 66.88 274 SER A N 1
ATOM 2175 C CA . SER A 1 274 ? -15.602 0.850 -7.437 1.00 66.88 274 SER A CA 1
ATOM 2176 C C . SER A 1 274 ? -16.846 0.492 -6.608 1.00 66.88 274 SER A C 1
ATOM 2178 O O . SER A 1 274 ? -17.767 1.311 -6.535 1.00 66.88 274 SER A O 1
ATOM 2180 N N . SER A 1 275 ? -16.899 -0.657 -5.939 1.00 65.06 275 SER A N 1
ATOM 2181 C CA . SER A 1 275 ? -18.016 -1.055 -5.073 1.00 65.06 275 SER A CA 1
ATOM 2182 C C . SER A 1 275 ? -17.726 -0.806 -3.588 1.00 65.06 275 SER A C 1
ATOM 2184 O O . SER A 1 275 ? -16.611 -1.016 -3.111 1.00 65.06 275 SER A O 1
ATOM 2186 N N . ASP A 1 276 ? -18.747 -0.382 -2.836 1.00 55.12 276 ASP A N 1
ATOM 2187 C CA . ASP A 1 276 ? -18.656 -0.068 -1.404 1.00 55.12 276 ASP A CA 1
ATOM 2188 C C . ASP A 1 276 ? -18.660 -1.334 -0.533 1.00 55.12 276 ASP A C 1
ATOM 2190 O O . ASP A 1 276 ? -19.687 -1.739 0.003 1.00 55.12 276 ASP A O 1
ATOM 2194 N N . PHE A 1 277 ? -17.495 -1.959 -0.358 1.00 55.97 277 PHE A N 1
ATOM 2195 C CA . PHE A 1 277 ? -17.327 -3.064 0.598 1.00 55.97 277 PHE A CA 1
ATOM 2196 C C . PHE A 1 277 ? -17.000 -2.599 2.034 1.00 55.97 277 PHE A C 1
ATOM 2198 O O . PHE A 1 277 ? -16.947 -3.427 2.941 1.00 55.97 277 PHE A O 1
ATOM 2205 N N . SER A 1 278 ? -16.774 -1.296 2.278 1.00 45.09 278 SER A N 1
ATOM 2206 C CA . SER A 1 278 ? -16.376 -0.773 3.599 1.00 45.09 278 SER A CA 1
ATOM 2207 C C . SER A 1 278 ? -17.525 -0.051 4.323 1.00 45.09 278 SER A C 1
ATOM 2209 O O . SER A 1 278 ? -17.962 1.002 3.855 1.00 45.09 278 SER A O 1
ATOM 2211 N N . PRO A 1 279 ? -17.957 -0.518 5.512 1.00 50.16 279 PRO A N 1
ATOM 2212 C CA . PRO A 1 279 ? -19.027 0.110 6.297 1.00 50.16 279 PRO A CA 1
ATOM 2213 C C . PRO A 1 279 ? -18.707 1.510 6.861 1.00 50.16 279 PRO A C 1
ATOM 2215 O O . PRO A 1 279 ? -19.552 2.085 7.540 1.00 50.16 279 PRO A O 1
ATOM 2218 N N . LYS A 1 280 ? -17.489 2.048 6.665 1.00 53.91 280 LYS A N 1
ATOM 2219 C CA . LYS A 1 280 ? -16.959 3.204 7.425 1.00 53.91 280 LYS A CA 1
ATOM 2220 C C . LYS A 1 280 ? -16.515 4.417 6.587 1.00 53.91 280 LYS A C 1
ATOM 2222 O O . LYS A 1 280 ? -15.773 5.253 7.086 1.00 53.91 280 LYS A O 1
ATOM 2227 N N . GLY A 1 281 ? -16.901 4.535 5.314 1.00 56.75 281 GLY A N 1
ATOM 2228 C CA . GLY A 1 281 ? -16.673 5.771 4.536 1.00 56.75 281 GLY A CA 1
ATOM 2229 C C . GLY A 1 281 ? -15.210 6.128 4.189 1.00 56.75 281 GLY A C 1
ATOM 2230 O O . GLY A 1 281 ? -14.970 7.165 3.578 1.00 56.75 281 GLY A O 1
ATOM 2231 N N . LYS A 1 282 ? -14.217 5.274 4.486 1.00 63.75 282 LYS A N 1
ATOM 2232 C CA . LYS A 1 282 ? -12.781 5.507 4.188 1.00 63.75 282 LYS A CA 1
ATOM 2233 C C . LYS A 1 282 ? -12.368 5.250 2.723 1.00 63.75 282 LYS A C 1
ATOM 2235 O O . LYS A 1 282 ? -11.187 5.215 2.394 1.00 63.75 282 LYS A O 1
ATOM 2240 N N . ARG A 1 283 ? -13.326 5.070 1.808 1.00 68.94 283 ARG A N 1
ATOM 2241 C CA . ARG A 1 283 ? -13.068 4.734 0.393 1.00 68.94 283 ARG A CA 1
ATOM 2242 C C . ARG A 1 283 ? -12.304 5.824 -0.360 1.00 68.94 283 ARG A C 1
ATOM 2244 O O . ARG A 1 283 ? -11.461 5.514 -1.198 1.00 68.94 283 ARG A O 1
ATOM 2251 N N . TRP A 1 284 ? -12.577 7.088 -0.045 1.00 69.75 284 TRP A N 1
ATOM 2252 C CA . TRP A 1 284 ? -11.864 8.212 -0.649 1.00 69.75 284 TRP A CA 1
ATOM 2253 C C . TRP A 1 284 ? -10.358 8.154 -0.348 1.00 69.75 284 TRP A C 1
ATOM 2255 O O . TRP A 1 284 ? -9.568 8.479 -1.224 1.00 69.75 284 TRP A O 1
ATOM 2265 N N . MET A 1 285 ? -9.960 7.649 0.830 1.00 66.50 285 MET A N 1
ATOM 2266 C CA . MET A 1 285 ? -8.552 7.469 1.204 1.00 66.50 285 MET A CA 1
ATOM 2267 C C . MET A 1 285 ? -7.888 6.379 0.361 1.00 66.50 285 MET A C 1
ATOM 2269 O O . MET A 1 285 ? -6.787 6.582 -0.126 1.00 66.50 285 MET A O 1
ATOM 2273 N N . PHE A 1 286 ? -8.565 5.252 0.115 1.00 68.00 286 PHE A N 1
ATOM 2274 C CA . PHE A 1 286 ? -8.042 4.192 -0.758 1.00 68.00 286 PHE A CA 1
ATOM 2275 C C . PHE A 1 286 ? -7.860 4.669 -2.206 1.00 68.00 286 PHE A C 1
ATOM 2277 O O . PHE A 1 286 ? -6.815 4.433 -2.808 1.00 68.00 286 PHE A O 1
ATOM 2284 N N . ILE A 1 287 ? -8.846 5.393 -2.750 1.00 73.50 287 ILE A N 1
ATOM 2285 C CA . ILE A 1 287 ? -8.750 5.992 -4.091 1.00 73.50 287 ILE A CA 1
ATOM 2286 C C . ILE A 1 287 ? -7.617 7.023 -4.134 1.00 73.50 287 ILE A C 1
ATOM 2288 O O . ILE A 1 287 ? -6.844 7.044 -5.089 1.00 73.50 287 ILE A O 1
ATOM 2292 N N . LEU A 1 288 ? -7.490 7.848 -3.092 1.00 71.25 288 LEU A N 1
ATOM 2293 C CA . LEU A 1 288 ? -6.419 8.830 -2.967 1.00 71.25 288 LEU A CA 1
ATOM 2294 C C . LEU A 1 288 ? -5.040 8.159 -2.892 1.00 71.25 288 LEU A C 1
ATOM 2296 O O . LEU A 1 288 ? -4.119 8.614 -3.559 1.00 71.25 288 LEU A O 1
ATOM 2300 N N . LEU A 1 289 ? -4.898 7.059 -2.150 1.00 69.75 289 LEU A N 1
ATOM 2301 C CA . LEU A 1 289 ? -3.655 6.289 -2.075 1.00 69.75 289 LEU A CA 1
ATOM 2302 C C . LEU A 1 289 ? -3.299 5.665 -3.424 1.00 69.75 289 LEU A C 1
ATOM 2304 O O . LEU A 1 289 ? -2.167 5.821 -3.862 1.00 69.75 289 LEU A O 1
ATOM 2308 N N . ILE A 1 290 ? -4.258 5.049 -4.128 1.00 72.38 290 ILE A N 1
ATOM 2309 C CA . ILE A 1 290 ? -4.045 4.550 -5.499 1.00 72.38 290 ILE A CA 1
ATOM 2310 C C . ILE A 1 290 ? -3.639 5.688 -6.437 1.00 72.38 290 ILE A C 1
ATOM 2312 O O . ILE A 1 290 ? -2.813 5.490 -7.326 1.00 72.38 290 ILE A O 1
ATOM 2316 N N . PHE A 1 291 ? -4.207 6.880 -6.269 1.00 74.19 291 PHE A N 1
ATOM 2317 C CA . PHE A 1 291 ? -3.850 8.041 -7.074 1.00 74.19 291 PHE A CA 1
ATOM 2318 C C . PHE A 1 291 ? -2.423 8.529 -6.783 1.00 74.19 291 PHE A C 1
ATOM 2320 O O . PHE A 1 291 ? -1.673 8.783 -7.723 1.00 74.19 291 PHE A O 1
ATOM 2327 N N . ILE A 1 292 ? -2.024 8.611 -5.510 1.00 70.44 292 ILE A N 1
ATOM 2328 C CA . ILE A 1 292 ? -0.660 8.979 -5.091 1.00 70.44 292 ILE A CA 1
ATOM 2329 C C . ILE A 1 292 ? 0.360 7.956 -5.612 1.00 70.44 292 ILE A C 1
ATOM 2331 O O . ILE A 1 292 ? 1.326 8.341 -6.272 1.00 70.44 292 ILE A O 1
ATOM 2335 N N . PHE A 1 293 ? 0.094 6.671 -5.368 1.00 71.31 293 PHE A N 1
ATOM 2336 C CA . PHE A 1 293 ? 0.793 5.504 -5.919 1.00 71.31 293 PHE A CA 1
ATOM 2337 C C . PHE A 1 293 ? 0.973 5.672 -7.431 1.00 71.31 293 PHE A C 1
ATOM 2339 O O . PHE A 1 293 ? 2.080 5.754 -7.959 1.00 71.31 293 PHE A O 1
ATOM 2346 N N . SER A 1 294 ? -0.131 5.937 -8.134 1.00 70.12 294 SER A N 1
ATOM 2347 C CA . SER A 1 294 ? -0.102 6.124 -9.578 1.00 70.12 294 SER A CA 1
ATOM 2348 C C . SER A 1 294 ? 0.786 7.302 -10.006 1.00 70.12 294 SER A C 1
ATOM 2350 O O . SER A 1 294 ? 1.611 7.159 -10.906 1.00 70.12 294 SER A O 1
ATOM 2352 N N . MET A 1 295 ? 0.686 8.460 -9.359 1.00 70.31 295 MET A N 1
ATOM 2353 C CA . MET A 1 295 ? 1.505 9.626 -9.715 1.00 70.31 295 MET A CA 1
ATOM 2354 C C . MET A 1 295 ? 3.005 9.382 -9.503 1.00 70.31 295 MET A C 1
ATOM 2356 O O . MET A 1 295 ? 3.803 9.747 -10.366 1.00 70.31 295 MET A O 1
ATOM 2360 N N . SER A 1 296 ? 3.388 8.701 -8.420 1.00 67.75 296 SER A N 1
ATOM 2361 C CA . SER A 1 296 ? 4.773 8.254 -8.199 1.00 67.75 296 SER A CA 1
ATOM 2362 C C . SER A 1 296 ? 5.224 7.261 -9.283 1.00 67.75 296 SER A C 1
ATOM 2364 O O . SER A 1 296 ? 6.316 7.367 -9.855 1.00 67.75 296 SER A O 1
ATOM 2366 N N . ALA A 1 297 ? 4.320 6.342 -9.624 1.00 67.44 297 ALA A N 1
ATOM 2367 C CA . ALA A 1 297 ? 4.414 5.349 -10.685 1.00 67.44 297 ALA A CA 1
ATOM 2368 C C . ALA A 1 297 ? 4.798 5.904 -12.064 1.00 67.44 297 ALA A C 1
ATOM 2370 O O . ALA A 1 297 ? 5.675 5.385 -12.767 1.00 67.44 297 ALA A O 1
ATOM 2371 N N . ILE A 1 298 ? 4.106 6.977 -12.459 1.00 68.38 298 ILE A N 1
ATOM 2372 C CA . ILE A 1 298 ? 4.276 7.636 -13.760 1.00 68.38 298 ILE A CA 1
ATOM 2373 C C . ILE A 1 298 ? 5.723 8.114 -13.924 1.00 68.38 298 ILE A C 1
ATOM 2375 O O . ILE A 1 298 ? 6.321 7.898 -14.978 1.00 68.38 298 ILE A O 1
ATOM 2379 N N . SER A 1 299 ? 6.295 8.716 -12.881 1.00 66.44 299 SER A N 1
ATOM 2380 C CA . SER A 1 299 ? 7.633 9.313 -12.924 1.00 66.44 299 SER A CA 1
ATOM 2381 C C . SER A 1 299 ? 8.752 8.289 -13.149 1.00 66.44 299 SER A C 1
ATOM 2383 O O . SER A 1 299 ? 9.748 8.606 -13.795 1.00 66.44 299 SER A O 1
ATOM 2385 N N . ASN A 1 300 ? 8.607 7.055 -12.651 1.00 66.50 300 ASN A N 1
ATOM 2386 C CA . ASN A 1 300 ? 9.679 6.051 -12.692 1.00 66.50 300 ASN A CA 1
ATOM 2387 C C . ASN A 1 300 ? 9.694 5.228 -13.988 1.00 66.50 300 ASN A C 1
ATOM 2389 O O . ASN A 1 300 ? 10.708 5.180 -14.680 1.00 66.50 300 ASN A O 1
ATOM 2393 N N . LEU A 1 301 ? 8.569 4.610 -14.364 1.00 63.12 301 LEU A N 1
ATOM 2394 C CA . LEU A 1 301 ? 8.518 3.693 -15.519 1.00 63.12 301 LEU A CA 1
ATOM 2395 C C . LEU A 1 301 ? 8.759 4.371 -16.865 1.00 63.12 301 LEU A C 1
ATOM 2397 O O . LEU A 1 301 ? 9.067 3.728 -17.866 1.00 63.12 301 LEU A O 1
ATOM 2401 N N . SER A 1 302 ? 8.548 5.673 -16.896 1.00 64.50 302 SER A N 1
ATOM 2402 C CA . SER A 1 302 ? 8.420 6.438 -18.118 1.00 64.50 302 SER A CA 1
ATOM 2403 C C . SER A 1 302 ? 9.687 7.257 -18.424 1.00 64.50 302 SER A C 1
ATOM 2405 O O . SER A 1 302 ? 9.926 7.632 -19.572 1.00 64.50 302 SER A O 1
ATOM 2407 N N . ARG A 1 303 ? 10.570 7.395 -17.423 1.00 74.19 303 ARG A N 1
ATOM 2408 C CA . ARG A 1 303 ? 11.934 7.938 -17.514 1.00 74.19 303 ARG A CA 1
ATOM 2409 C C . ARG A 1 303 ? 12.804 7.210 -18.541 1.00 74.19 303 ARG A C 1
ATOM 2411 O O . ARG A 1 303 ? 13.410 7.857 -19.392 1.00 74.19 303 ARG A O 1
ATOM 2418 N N . HIS A 1 304 ? 12.809 5.876 -18.512 1.00 70.50 304 HIS A N 1
ATOM 2419 C CA . HIS A 1 304 ? 13.702 5.039 -19.327 1.00 70.50 304 HIS A CA 1
ATOM 2420 C C . HIS A 1 304 ? 13.580 5.260 -20.846 1.00 70.50 304 HIS A C 1
ATOM 2422 O O . HIS A 1 304 ? 14.558 5.094 -21.568 1.00 70.50 304 HIS A O 1
ATOM 2428 N N . ASN A 1 305 ? 12.402 5.649 -21.345 1.00 65.75 305 ASN A N 1
ATOM 2429 C CA . ASN A 1 305 ? 12.171 5.818 -22.785 1.00 65.75 305 ASN A CA 1
ATOM 2430 C C . ASN A 1 305 ? 12.841 7.072 -23.366 1.00 65.75 305 ASN A C 1
ATOM 2432 O O . ASN A 1 305 ? 13.241 7.070 -24.528 1.00 65.75 305 ASN A O 1
ATOM 2436 N N . VAL A 1 306 ? 12.953 8.141 -22.572 1.00 77.50 306 VAL A N 1
ATOM 2437 C CA . VAL A 1 306 ? 13.529 9.426 -23.008 1.00 77.50 306 VAL A CA 1
ATOM 2438 C C . VAL A 1 306 ? 14.991 9.543 -22.606 1.00 77.50 306 VAL A C 1
ATOM 2440 O O . VAL A 1 306 ? 15.781 10.159 -23.316 1.00 77.50 306 VAL A O 1
ATOM 2443 N N . GLU A 1 307 ? 15.372 8.917 -21.500 1.00 83.31 307 GLU A N 1
ATOM 2444 C CA . GLU A 1 307 ? 16.728 8.978 -20.972 1.00 83.31 307 GLU A CA 1
ATOM 2445 C C . GLU A 1 307 ? 17.779 8.468 -21.969 1.00 83.31 307 GLU A C 1
ATOM 2447 O O . GLU A 1 307 ? 18.767 9.157 -22.195 1.00 83.31 307 GLU A O 1
ATOM 2452 N N . THR A 1 308 ? 17.538 7.358 -22.679 1.00 84.62 308 THR A N 1
ATOM 2453 C CA . THR A 1 308 ? 18.480 6.902 -23.721 1.00 84.62 308 THR A CA 1
ATOM 2454 C C . THR A 1 308 ? 18.663 7.952 -24.824 1.00 84.62 308 THR A C 1
ATOM 2456 O O . THR A 1 308 ? 19.780 8.196 -25.270 1.00 84.62 308 THR A O 1
ATOM 2459 N N . LEU A 1 309 ? 17.590 8.631 -25.252 1.00 82.31 309 LEU A N 1
ATOM 2460 C CA . LEU A 1 309 ? 17.684 9.712 -26.244 1.00 82.31 309 LEU A CA 1
ATOM 2461 C C . LEU A 1 309 ? 18.418 10.941 -25.691 1.00 82.31 309 LEU A C 1
ATOM 2463 O O . LEU A 1 309 ? 19.104 11.630 -26.451 1.00 82.31 309 LEU A O 1
ATOM 2467 N N . TYR A 1 310 ? 18.261 11.214 -24.394 1.00 86.31 310 TYR A N 1
ATOM 2468 C CA . TYR A 1 310 ? 18.938 12.291 -23.674 1.00 86.31 310 TYR A CA 1
ATOM 2469 C C . TYR A 1 310 ? 20.450 12.039 -23.558 1.00 86.31 310 TYR A C 1
ATOM 2471 O O . TYR A 1 310 ? 21.236 12.964 -23.748 1.00 86.31 310 TYR A O 1
ATOM 2479 N N . GLU A 1 311 ? 20.856 10.789 -23.335 1.00 87.25 311 GLU A N 1
ATOM 2480 C CA . GLU A 1 311 ? 22.254 10.361 -23.189 1.00 87.25 311 GLU A CA 1
ATOM 2481 C C . GLU A 1 311 ? 23.011 10.271 -24.525 1.00 87.25 311 GLU A C 1
ATOM 2483 O O . GLU A 1 311 ? 24.192 10.617 -24.589 1.00 87.25 311 GLU A O 1
ATOM 2488 N N . LEU A 1 312 ? 22.340 9.844 -25.603 1.00 82.00 312 LEU A N 1
ATOM 2489 C CA . LEU A 1 312 ? 22.938 9.681 -26.939 1.00 82.00 312 LEU A CA 1
ATOM 2490 C C . LEU A 1 312 ? 23.412 11.005 -27.569 1.00 82.00 312 LEU A C 1
ATOM 2492 O O . LEU A 1 312 ? 24.247 10.994 -28.471 1.00 82.00 312 LEU A O 1
ATOM 2496 N N . ASN A 1 313 ? 22.878 12.146 -27.127 1.00 79.19 313 ASN A N 1
ATOM 2497 C CA . ASN A 1 313 ? 23.113 13.454 -27.743 1.00 79.19 313 ASN A CA 1
ATOM 2498 C C . ASN A 1 313 ? 23.824 14.426 -26.782 1.00 79.19 313 ASN A C 1
ATOM 2500 O O . ASN A 1 313 ? 24.025 14.145 -25.600 1.00 79.19 313 ASN A O 1
ATOM 2504 N N . ALA A 1 314 ? 24.209 15.605 -27.284 1.00 77.88 314 ALA A N 1
ATOM 2505 C CA . ALA A 1 314 ? 24.803 16.659 -26.461 1.00 77.88 314 ALA A CA 1
ATOM 2506 C C . ALA A 1 314 ? 23.889 17.024 -25.263 1.00 77.88 314 ALA A C 1
ATOM 2508 O O . ALA A 1 314 ? 22.667 17.109 -25.431 1.00 77.88 314 ALA A O 1
ATOM 2509 N N . PRO A 1 315 ? 24.438 17.277 -24.061 1.00 79.25 315 PRO A N 1
ATOM 2510 C CA . PRO A 1 315 ? 25.857 17.489 -23.750 1.00 79.25 315 PRO A CA 1
ATOM 2511 C C . PRO A 1 315 ? 26.674 16.210 -23.485 1.00 79.25 315 PRO A C 1
ATOM 2513 O O . PRO A 1 315 ? 27.891 16.306 -23.362 1.00 79.25 315 PRO A O 1
ATOM 2516 N N . PHE A 1 316 ? 26.036 15.041 -23.391 1.00 85.88 316 PHE A N 1
ATOM 2517 C CA . PHE A 1 316 ? 26.673 13.813 -22.903 1.00 85.88 316 PHE A CA 1
ATOM 2518 C C . PHE A 1 316 ? 27.353 13.005 -24.000 1.00 85.88 316 PHE A C 1
ATOM 2520 O O . PHE A 1 316 ? 28.489 12.571 -23.811 1.00 85.88 316 PHE A O 1
ATOM 2527 N N . CYS A 1 317 ? 26.688 12.838 -25.147 1.00 84.19 317 CYS A N 1
ATOM 2528 C CA . CYS A 1 317 ? 27.237 12.108 -26.290 1.00 84.19 317 CYS A CA 1
ATOM 2529 C C . CYS A 1 317 ? 27.751 10.705 -25.906 1.00 84.19 317 CYS A C 1
ATOM 2531 O O . CYS A 1 317 ? 28.872 10.325 -26.255 1.00 84.19 317 CYS A O 1
ATOM 2533 N N . TRP A 1 318 ? 26.979 9.965 -25.109 1.00 88.00 318 TRP A N 1
ATOM 2534 C CA . TRP A 1 318 ? 27.394 8.657 -24.612 1.00 88.00 318 TRP A CA 1
ATOM 2535 C C . TRP A 1 318 ? 27.317 7.582 -25.694 1.00 88.00 318 TRP A C 1
ATOM 2537 O O . TRP A 1 318 ? 26.427 7.580 -26.542 1.00 88.00 318 TRP A O 1
ATOM 2547 N N . ASP A 1 319 ? 28.257 6.643 -25.630 1.00 84.56 319 ASP A N 1
ATOM 2548 C CA . ASP A 1 319 ? 28.236 5.430 -26.432 1.00 84.56 319 ASP A CA 1
ATOM 2549 C C . ASP A 1 319 ? 27.342 4.356 -25.790 1.00 84.56 319 ASP A C 1
ATOM 2551 O O . ASP A 1 319 ? 26.888 4.467 -24.645 1.00 84.56 319 ASP A O 1
ATOM 2555 N N . SER A 1 320 ? 27.096 3.278 -26.535 1.00 85.25 320 SER A N 1
ATOM 2556 C CA . SER A 1 320 ? 26.244 2.175 -26.085 1.00 85.25 320 SER A CA 1
ATOM 2557 C C . SER A 1 320 ? 26.733 1.558 -24.768 1.00 85.25 320 SER A C 1
ATOM 2559 O O . SER A 1 320 ? 25.919 1.184 -23.921 1.00 85.25 320 SER A O 1
ATOM 2561 N N . VAL A 1 321 ? 28.055 1.465 -24.568 1.00 89.06 321 VAL A N 1
ATOM 2562 C CA . VAL A 1 321 ? 28.672 0.880 -23.368 1.00 89.06 321 VAL A CA 1
ATOM 2563 C C . VAL A 1 321 ? 28.381 1.735 -22.139 1.00 89.06 321 VAL A C 1
ATOM 2565 O O . VAL A 1 321 ? 27.928 1.208 -21.121 1.00 89.06 321 VAL A O 1
ATOM 2568 N N . LYS A 1 322 ? 28.591 3.050 -22.220 1.00 89.56 322 LYS A N 1
ATOM 2569 C CA . LYS A 1 322 ? 28.384 3.962 -21.092 1.00 89.56 322 LYS A CA 1
ATOM 2570 C C . LYS A 1 322 ? 26.913 4.059 -20.692 1.00 89.56 322 LYS A C 1
ATOM 2572 O O . LYS A 1 322 ? 26.625 4.004 -19.498 1.00 89.56 322 LYS A O 1
ATOM 2577 N N . ILE A 1 323 ? 26.000 4.081 -21.667 1.00 89.00 323 ILE A N 1
ATOM 2578 C CA . ILE A 1 323 ? 24.543 3.992 -21.446 1.00 89.00 323 ILE A CA 1
ATOM 2579 C C . ILE A 1 323 ? 24.184 2.703 -20.688 1.00 89.00 323 ILE A C 1
ATOM 2581 O O . ILE A 1 323 ? 23.457 2.734 -19.689 1.00 89.00 323 ILE A O 1
ATOM 2585 N N . GLY A 1 324 ? 24.733 1.562 -21.123 1.00 89.25 324 GLY A N 1
ATOM 2586 C CA . GLY A 1 324 ? 24.505 0.262 -20.487 1.00 89.25 324 GLY A CA 1
ATOM 2587 C C . GLY A 1 324 ? 25.022 0.202 -19.047 1.00 89.25 324 GLY A C 1
ATOM 2588 O O . GLY A 1 324 ? 24.299 -0.231 -18.144 1.00 89.25 324 GLY A O 1
ATOM 2589 N N . VAL A 1 325 ? 26.245 0.683 -18.798 1.00 90.75 325 VAL A N 1
ATOM 2590 C CA . VAL A 1 325 ? 26.850 0.730 -17.453 1.00 90.75 325 VAL A CA 1
ATOM 2591 C C . VAL A 1 325 ? 26.058 1.647 -16.523 1.00 90.75 325 VAL A C 1
ATOM 2593 O O . VAL A 1 325 ? 25.714 1.233 -15.414 1.00 90.75 325 VAL A O 1
ATOM 2596 N N . TYR A 1 326 ? 25.717 2.855 -16.975 1.00 90.25 326 TYR A N 1
ATOM 2597 C CA . TYR A 1 326 ? 24.910 3.805 -16.212 1.00 90.25 326 TYR A CA 1
ATOM 2598 C C . TYR A 1 326 ? 23.551 3.219 -15.818 1.00 90.25 326 TYR A C 1
ATOM 2600 O O . TYR A 1 326 ? 23.205 3.170 -14.633 1.00 90.25 326 TYR A O 1
ATOM 2608 N N . SER A 1 327 ? 22.818 2.683 -16.795 1.00 87.88 327 SER A N 1
ATOM 2609 C CA . SER A 1 327 ? 21.506 2.077 -16.562 1.00 87.88 327 SER A CA 1
ATOM 2610 C C . SER A 1 327 ? 21.576 0.918 -15.568 1.00 87.88 327 SER A C 1
ATOM 2612 O O . SER A 1 327 ? 20.701 0.786 -14.711 1.00 87.88 327 SER A O 1
ATOM 2614 N N . SER A 1 328 ? 22.649 0.129 -15.621 1.00 88.44 328 SER A N 1
ATOM 2615 C CA . SER A 1 328 ? 22.878 -0.993 -14.705 1.00 88.44 328 SER A CA 1
ATOM 2616 C C . SER A 1 328 ? 23.183 -0.524 -13.287 1.00 88.44 328 SER A C 1
ATOM 2618 O O . SER A 1 328 ? 22.616 -1.054 -12.334 1.00 88.44 328 SER A O 1
ATOM 2620 N N . ILE A 1 329 ? 24.026 0.502 -13.126 1.00 87.88 329 ILE A N 1
ATOM 2621 C CA . ILE A 1 329 ? 24.300 1.116 -11.818 1.00 87.88 329 ILE A CA 1
ATOM 2622 C C . ILE A 1 329 ? 22.998 1.622 -11.200 1.00 87.88 329 ILE A C 1
ATOM 2624 O O . ILE A 1 329 ? 22.716 1.335 -10.037 1.00 87.88 329 ILE A O 1
ATOM 2628 N N . ARG A 1 330 ? 22.160 2.301 -11.979 1.00 84.50 330 ARG A N 1
ATOM 2629 C CA . ARG A 1 330 ? 20.862 2.774 -11.502 1.00 84.50 330 ARG A CA 1
ATOM 2630 C C . ARG A 1 330 ? 19.929 1.635 -11.095 1.00 84.50 330 ARG A C 1
ATOM 2632 O O . ARG A 1 330 ? 19.383 1.685 -10.000 1.00 84.50 330 ARG A O 1
ATOM 2639 N N . ILE A 1 331 ? 19.760 0.604 -11.928 1.00 83.12 331 ILE A N 1
ATOM 2640 C CA . ILE A 1 331 ? 18.923 -0.567 -11.598 1.00 83.12 331 ILE A CA 1
ATOM 2641 C C . ILE A 1 331 ? 19.448 -1.260 -10.336 1.00 83.12 331 ILE A C 1
ATOM 2643 O O . ILE A 1 331 ? 18.662 -1.680 -9.487 1.00 83.12 331 ILE A O 1
ATOM 2647 N N . CYS A 1 332 ? 20.769 -1.340 -10.181 1.00 82.19 332 CYS A N 1
ATOM 2648 C CA . CYS A 1 332 ? 21.419 -1.866 -8.989 1.00 82.19 332 CYS A CA 1
ATOM 2649 C C . CYS A 1 332 ? 21.047 -1.043 -7.750 1.00 82.19 332 CYS A C 1
ATOM 2651 O O . CYS A 1 332 ? 20.566 -1.619 -6.780 1.00 82.19 332 CYS A O 1
ATOM 2653 N N . PHE A 1 333 ? 21.198 0.286 -7.777 1.00 79.00 333 PHE A N 1
ATOM 2654 C CA . PHE A 1 333 ? 20.816 1.150 -6.653 1.00 79.00 333 PHE A CA 1
ATOM 2655 C C . PHE A 1 333 ? 19.315 1.133 -6.373 1.00 79.00 333 PHE A C 1
ATOM 2657 O O . PHE A 1 333 ? 18.936 1.120 -5.210 1.00 79.00 333 PHE A O 1
ATOM 2664 N N . PHE A 1 334 ? 18.473 1.064 -7.400 1.00 76.69 334 PHE A N 1
ATOM 2665 C CA . PHE A 1 334 ? 17.025 0.936 -7.248 1.00 76.69 334 PHE A CA 1
ATOM 2666 C C . PHE A 1 334 ? 16.647 -0.363 -6.512 1.00 76.69 334 PHE A C 1
ATOM 2668 O O . PHE A 1 334 ? 15.901 -0.334 -5.540 1.00 76.69 334 PHE A O 1
ATOM 2675 N N . ASN A 1 335 ? 17.223 -1.508 -6.899 1.00 73.94 335 ASN A N 1
ATOM 2676 C CA . ASN A 1 335 ? 16.888 -2.808 -6.300 1.00 73.94 335 ASN A CA 1
ATOM 2677 C C . ASN A 1 335 ? 17.594 -3.073 -4.952 1.00 73.94 335 ASN A C 1
ATOM 2679 O O . ASN A 1 335 ? 16.970 -3.561 -4.011 1.00 73.94 335 ASN A O 1
ATOM 2683 N N . LEU A 1 336 ? 18.892 -2.766 -4.825 1.00 67.56 336 LEU A N 1
ATOM 2684 C CA . LEU A 1 336 ? 19.639 -2.932 -3.566 1.00 67.56 336 LEU A CA 1
ATOM 2685 C C . LEU A 1 336 ? 19.302 -1.846 -2.550 1.00 67.56 336 LEU A C 1
ATOM 2687 O O . LEU A 1 336 ? 19.238 -2.140 -1.355 1.00 67.56 336 LEU A O 1
ATOM 2691 N N . GLY A 1 337 ? 19.092 -0.613 -3.010 1.00 63.94 337 GLY A N 1
ATOM 2692 C CA . GLY A 1 337 ? 18.682 0.497 -2.165 1.00 63.94 337 GLY A CA 1
ATOM 2693 C C . GLY A 1 337 ? 17.329 0.215 -1.525 1.00 63.94 337 GLY A C 1
ATOM 2694 O O . GLY A 1 337 ? 17.237 0.272 -0.303 1.00 63.94 337 GLY A O 1
ATOM 2695 N N . ALA A 1 338 ? 16.345 -0.267 -2.288 1.00 63.16 338 ALA A N 1
ATOM 2696 C CA . ALA A 1 338 ? 15.063 -0.701 -1.738 1.00 63.16 338 ALA A CA 1
ATOM 2697 C C . ALA A 1 338 ? 15.215 -1.717 -0.591 1.00 63.16 338 ALA A C 1
ATOM 2699 O O . ALA A 1 338 ? 14.603 -1.558 0.451 1.00 63.16 338 ALA A O 1
ATOM 2700 N N . VAL A 1 339 ? 16.067 -2.738 -0.701 1.00 66.88 339 VAL A N 1
ATOM 2701 C CA . VAL A 1 339 ? 16.169 -3.756 0.365 1.00 66.88 339 VAL A CA 1
ATOM 2702 C C . VAL A 1 339 ? 17.022 -3.288 1.547 1.00 66.88 339 VAL A C 1
ATOM 2704 O O . VAL A 1 339 ? 16.652 -3.483 2.707 1.00 66.88 339 VAL A O 1
ATOM 2707 N N . VAL A 1 340 ? 18.189 -2.702 1.278 1.00 69.19 340 VAL A N 1
ATOM 2708 C CA . VAL A 1 340 ? 19.166 -2.342 2.316 1.00 69.19 340 VAL A CA 1
ATOM 2709 C C . VAL A 1 340 ? 18.769 -1.047 3.014 1.00 69.19 340 VAL A C 1
ATOM 2711 O O . VAL A 1 340 ? 18.788 -0.996 4.242 1.00 69.19 340 VAL A O 1
ATOM 2714 N N . ILE A 1 341 ? 18.382 -0.017 2.258 1.00 66.62 341 ILE A N 1
ATOM 2715 C CA . ILE A 1 341 ? 18.034 1.298 2.808 1.00 66.62 341 ILE A CA 1
ATOM 2716 C C . ILE A 1 341 ? 16.735 1.186 3.600 1.00 66.62 341 ILE A C 1
ATOM 2718 O O . ILE A 1 341 ? 16.719 1.597 4.753 1.00 66.62 341 ILE A O 1
ATOM 2722 N N . ILE A 1 342 ? 15.692 0.538 3.069 1.00 64.81 342 ILE A N 1
ATOM 2723 C CA . ILE A 1 342 ? 14.433 0.364 3.815 1.00 64.81 342 ILE A CA 1
ATOM 2724 C C . ILE A 1 342 ? 14.685 -0.406 5.119 1.00 64.81 342 ILE A C 1
ATOM 2726 O O . ILE A 1 342 ? 14.268 0.037 6.186 1.00 64.81 342 ILE A O 1
ATOM 2730 N N . LYS A 1 343 ? 15.465 -1.498 5.088 1.00 64.94 343 LYS A N 1
ATOM 2731 C CA . LYS A 1 343 ? 15.790 -2.272 6.299 1.00 64.94 343 LYS A CA 1
ATOM 2732 C C . LYS A 1 343 ? 16.609 -1.485 7.329 1.00 64.94 343 LYS A C 1
ATOM 2734 O O . LYS A 1 343 ? 16.414 -1.684 8.526 1.00 64.94 343 LYS A O 1
ATOM 2739 N N . LEU A 1 344 ? 17.517 -0.615 6.886 1.00 67.94 344 LEU A N 1
ATOM 2740 C CA . LEU A 1 344 ? 18.268 0.279 7.772 1.00 67.94 344 LEU A CA 1
ATOM 2741 C C . LEU A 1 344 ? 17.366 1.363 8.371 1.00 67.94 344 LEU A C 1
ATOM 2743 O O . LEU A 1 344 ? 17.466 1.641 9.563 1.00 67.94 344 LEU A O 1
ATOM 2747 N N . PHE A 1 345 ? 16.470 1.947 7.576 1.00 64.06 345 PHE A N 1
ATOM 2748 C CA . PHE A 1 345 ? 15.577 3.008 8.031 1.00 64.06 345 PHE A CA 1
ATOM 2749 C C . PHE A 1 345 ? 14.446 2.496 8.931 1.00 64.06 345 PHE A C 1
ATOM 2751 O O . PHE A 1 345 ? 14.081 3.198 9.868 1.00 64.06 345 PHE A O 1
ATOM 2758 N N . HIS A 1 346 ? 13.961 1.261 8.759 1.00 64.62 346 HIS A N 1
ATOM 2759 C CA . HIS A 1 346 ? 13.010 0.649 9.704 1.00 64.62 346 HIS A CA 1
ATOM 2760 C C . HIS A 1 346 ? 13.573 0.518 11.127 1.00 64.62 346 HIS A C 1
ATOM 2762 O O . HIS A 1 346 ? 12.810 0.342 12.072 1.00 64.62 346 HIS A O 1
ATOM 2768 N N . PHE A 1 347 ? 14.896 0.597 11.313 1.00 70.06 347 PHE A N 1
ATOM 2769 C CA . PHE A 1 347 ? 15.484 0.621 12.653 1.00 70.06 347 PHE A CA 1
ATOM 2770 C C . PHE A 1 347 ? 15.214 1.942 13.392 1.00 70.06 347 PHE A C 1
ATOM 2772 O O . PHE A 1 347 ? 15.231 1.968 14.620 1.00 70.06 347 PHE A O 1
ATOM 2779 N N . CYS A 1 348 ? 14.989 3.042 12.667 1.00 67.69 348 CYS A N 1
ATOM 2780 C CA . CYS A 1 348 ? 14.932 4.387 13.241 1.00 67.69 348 CYS A CA 1
ATOM 2781 C C . CYS A 1 348 ? 13.716 5.222 12.816 1.00 67.69 348 CYS A C 1
ATOM 2783 O O . CYS A 1 348 ? 13.543 6.319 13.342 1.00 67.69 348 CYS A O 1
ATOM 2785 N N . SER A 1 349 ? 12.901 4.758 11.868 1.00 58.38 349 SER A N 1
ATOM 2786 C CA . SER A 1 349 ? 11.822 5.532 11.241 1.00 58.38 349 SER A CA 1
ATOM 2787 C C . SER A 1 349 ? 10.565 4.689 11.014 1.00 58.38 349 SER A C 1
ATOM 2789 O O . SER A 1 349 ? 10.649 3.468 10.888 1.00 58.38 349 SER A O 1
ATOM 2791 N N . SER A 1 350 ? 9.405 5.351 10.956 1.00 58.59 350 SER A N 1
ATOM 2792 C CA . SER A 1 350 ? 8.135 4.725 10.580 1.00 58.59 350 SER A CA 1
ATOM 2793 C C . SER A 1 350 ? 7.993 4.622 9.059 1.00 58.59 350 SER A C 1
ATOM 2795 O O . SER A 1 350 ? 8.649 5.357 8.314 1.00 58.59 350 SER A O 1
ATOM 2797 N N . ASP A 1 351 ? 7.123 3.728 8.596 1.00 56.44 351 ASP A N 1
ATOM 2798 C CA . ASP A 1 351 ? 6.907 3.423 7.176 1.00 56.44 351 ASP A CA 1
ATOM 2799 C C . ASP A 1 351 ? 6.497 4.675 6.376 1.00 56.44 351 ASP A C 1
ATOM 2801 O O . ASP A 1 351 ? 6.909 4.853 5.225 1.00 56.44 351 ASP A O 1
ATOM 2805 N N . GLU A 1 352 ? 5.771 5.607 7.001 1.00 61.47 352 GLU A N 1
ATOM 2806 C CA . GLU A 1 352 ? 5.383 6.892 6.405 1.00 61.47 352 GLU A CA 1
ATOM 2807 C C . GLU A 1 352 ? 6.595 7.800 6.173 1.00 61.47 352 GLU A C 1
ATOM 2809 O O . GLU A 1 352 ? 6.725 8.414 5.112 1.00 61.47 352 GLU A O 1
ATOM 2814 N N . VAL A 1 353 ? 7.514 7.868 7.142 1.00 65.06 353 VAL A N 1
ATOM 2815 C CA . VAL A 1 353 ? 8.744 8.667 7.036 1.00 65.06 353 VAL A CA 1
ATOM 2816 C C . VAL A 1 353 ? 9.667 8.085 5.969 1.00 65.06 353 VAL A C 1
ATOM 2818 O O . VAL A 1 353 ? 10.266 8.837 5.200 1.00 65.06 353 VAL A O 1
ATOM 2821 N N . ILE A 1 354 ? 9.746 6.756 5.878 1.00 66.00 354 ILE A N 1
ATOM 2822 C CA . ILE A 1 354 ? 10.512 6.052 4.840 1.00 66.00 354 ILE A CA 1
ATOM 2823 C C . ILE A 1 354 ? 9.935 6.360 3.459 1.00 66.00 354 ILE A C 1
ATOM 2825 O O . ILE A 1 354 ? 10.678 6.711 2.543 1.00 66.00 354 ILE A O 1
ATOM 2829 N N . THR A 1 355 ? 8.610 6.302 3.329 1.00 68.62 355 THR A N 1
ATOM 2830 C CA . THR A 1 355 ? 7.906 6.619 2.081 1.00 68.62 355 THR A CA 1
ATOM 2831 C C . THR A 1 355 ? 8.133 8.076 1.673 1.00 68.62 355 THR A C 1
ATOM 2833 O O . THR A 1 355 ? 8.492 8.350 0.529 1.00 68.62 355 THR A O 1
ATOM 2836 N N . LEU A 1 356 ? 8.019 9.024 2.610 1.00 68.81 356 LEU A N 1
ATOM 2837 C CA . LEU A 1 356 ? 8.305 10.440 2.355 1.00 68.81 356 LEU A CA 1
ATOM 2838 C C . LEU A 1 356 ? 9.764 10.664 1.943 1.00 68.81 356 LEU A C 1
ATOM 2840 O O . LEU A 1 356 ? 10.020 11.373 0.969 1.00 68.81 356 LEU A O 1
ATOM 2844 N N . ALA A 1 357 ? 10.722 10.041 2.632 1.00 70.00 357 ALA A N 1
ATOM 2845 C CA . ALA A 1 357 ? 12.135 10.103 2.269 1.00 70.00 357 ALA A CA 1
ATOM 2846 C C . ALA A 1 357 ? 12.386 9.531 0.861 1.00 70.00 357 ALA A C 1
ATOM 2848 O O . ALA A 1 357 ? 13.137 10.124 0.081 1.00 70.00 357 ALA A O 1
ATOM 2849 N N . GLY A 1 358 ? 11.710 8.440 0.492 1.00 71.62 358 GLY A N 1
ATOM 2850 C CA . GLY A 1 358 ? 11.710 7.885 -0.865 1.00 71.62 358 GLY A CA 1
ATOM 2851 C C . GLY A 1 358 ? 11.185 8.868 -1.916 1.00 71.62 358 GLY A C 1
ATOM 2852 O O . GLY A 1 358 ? 11.820 9.085 -2.951 1.00 71.62 358 GLY A O 1
ATOM 2853 N N . CYS A 1 359 ? 10.081 9.555 -1.631 1.00 74.00 359 CYS A N 1
ATOM 2854 C CA . CYS A 1 359 ? 9.539 10.579 -2.526 1.00 74.00 359 CYS A CA 1
ATOM 2855 C C . CYS A 1 359 ? 10.494 11.775 -2.691 1.00 74.00 359 CYS A C 1
ATOM 2857 O O . CYS A 1 359 ? 10.724 12.230 -3.813 1.00 74.00 359 CYS A O 1
ATOM 2859 N N . PHE A 1 360 ? 11.093 12.271 -1.602 1.00 73.75 360 PHE A N 1
ATOM 2860 C CA . PHE A 1 360 ? 12.043 13.392 -1.650 1.00 73.75 360 PHE A CA 1
ATOM 2861 C C . PHE A 1 360 ? 13.336 13.048 -2.393 1.00 73.75 360 PHE A C 1
ATOM 2863 O O . PHE A 1 360 ? 13.857 13.871 -3.144 1.00 73.75 360 PHE A O 1
ATOM 2870 N N . THR A 1 361 ? 13.860 11.840 -2.206 1.00 78.12 361 THR A N 1
ATOM 2871 C CA . THR A 1 361 ? 15.073 11.376 -2.899 1.00 78.12 361 THR A CA 1
ATOM 2872 C C . THR A 1 361 ? 14.825 11.175 -4.395 1.00 78.12 361 THR A C 1
ATOM 2874 O O . THR A 1 361 ? 15.640 11.603 -5.214 1.00 78.12 361 THR A O 1
ATOM 2877 N N . THR A 1 362 ? 13.650 10.663 -4.769 1.00 76.25 362 THR A N 1
ATOM 2878 C CA . THR A 1 362 ? 13.199 10.590 -6.171 1.00 76.25 362 THR A CA 1
ATOM 2879 C C . THR A 1 362 ? 13.060 11.978 -6.791 1.00 76.25 362 THR A C 1
ATOM 2881 O O . THR A 1 362 ? 13.559 12.222 -7.890 1.00 76.25 362 THR A O 1
ATOM 2884 N N . LEU A 1 363 ? 12.438 12.916 -6.071 1.00 79.69 363 LEU A N 1
ATOM 2885 C CA . LEU A 1 363 ? 12.324 14.315 -6.482 1.00 79.69 363 LEU A CA 1
ATOM 2886 C C . LEU A 1 363 ? 13.705 14.943 -6.719 1.00 79.69 363 LEU A C 1
ATOM 2888 O O . LEU A 1 363 ? 13.937 15.557 -7.759 1.00 79.69 363 LEU A O 1
ATOM 2892 N N . ALA A 1 364 ? 14.634 14.753 -5.781 1.00 81.94 364 ALA A N 1
ATOM 2893 C CA . ALA A 1 364 ? 16.001 15.244 -5.902 1.00 81.94 364 ALA A CA 1
ATOM 2894 C C . ALA A 1 364 ? 16.733 14.627 -7.106 1.00 81.94 364 ALA A C 1
ATOM 2896 O O . ALA A 1 364 ? 17.415 15.351 -7.829 1.00 81.94 364 ALA A O 1
ATOM 2897 N N . SER A 1 365 ? 16.555 13.323 -7.361 1.00 83.94 365 SER A N 1
ATOM 2898 C CA . SER A 1 365 ? 17.130 12.634 -8.527 1.00 83.94 365 SER A CA 1
ATOM 2899 C C . SER A 1 365 ? 16.645 13.238 -9.848 1.00 83.94 365 SER A C 1
ATOM 2901 O O . SER A 1 365 ? 17.464 13.510 -10.723 1.00 83.94 365 SER A O 1
ATOM 2903 N N . LEU A 1 366 ? 15.342 13.510 -9.978 1.00 83.69 366 LEU A N 1
ATOM 2904 C CA . LEU A 1 366 ? 14.757 14.106 -11.187 1.00 83.69 366 LEU A CA 1
ATOM 2905 C C . LEU A 1 366 ? 15.220 15.551 -11.414 1.00 83.69 366 LEU A C 1
ATOM 2907 O O . LEU A 1 366 ? 15.516 15.938 -12.542 1.00 83.69 366 LEU A O 1
ATOM 2911 N N . ILE A 1 367 ? 15.321 16.353 -10.348 1.00 85.38 367 ILE A N 1
ATOM 2912 C CA . ILE A 1 367 ? 15.853 17.721 -10.445 1.00 85.38 367 ILE A CA 1
ATOM 2913 C C . ILE A 1 367 ? 17.322 17.688 -10.876 1.00 85.38 367 ILE A C 1
ATOM 2915 O O . ILE A 1 367 ? 17.720 18.448 -11.758 1.00 85.38 367 ILE A O 1
ATOM 2919 N N . LEU A 1 368 ? 18.125 16.809 -10.271 1.00 87.38 368 LEU A N 1
ATOM 2920 C CA . LEU A 1 368 ? 19.547 16.694 -10.583 1.00 87.38 368 LEU A CA 1
ATOM 2921 C C . LEU A 1 368 ? 19.773 16.243 -12.031 1.00 87.38 368 LEU A C 1
ATOM 2923 O O . LEU A 1 368 ? 20.659 16.778 -12.691 1.00 87.38 368 LEU A O 1
ATOM 2927 N N . GLU A 1 369 ? 18.952 15.319 -12.530 1.00 86.56 369 GLU A N 1
ATOM 2928 C CA . GLU A 1 369 ? 18.999 14.834 -13.913 1.00 86.56 369 GLU A CA 1
ATOM 2929 C C . GLU A 1 369 ? 18.580 15.917 -14.911 1.00 86.56 369 GLU A C 1
ATOM 2931 O O . GLU A 1 369 ? 19.266 16.141 -15.909 1.00 86.56 369 GLU A O 1
ATOM 2936 N N . GLY A 1 370 ? 17.506 16.654 -14.608 1.00 85.56 370 GLY A N 1
ATOM 2937 C CA . GLY A 1 370 ? 17.076 17.799 -15.408 1.00 85.56 370 GLY A CA 1
ATOM 2938 C C . GLY A 1 370 ? 18.156 18.870 -15.528 1.00 85.56 370 GLY A C 1
ATOM 2939 O O . GLY A 1 370 ? 18.336 19.431 -16.602 1.00 85.56 370 GLY A O 1
ATOM 2940 N N . LEU A 1 371 ? 18.913 19.113 -14.455 1.00 87.62 371 LEU A N 1
ATOM 2941 C CA . LEU A 1 371 ? 19.997 20.099 -14.411 1.00 87.62 371 LEU A CA 1
ATOM 2942 C C . LEU A 1 371 ? 21.370 19.536 -14.817 1.00 87.62 371 LEU A C 1
ATOM 2944 O O . LEU A 1 371 ? 22.358 20.275 -14.787 1.00 87.62 371 LEU A O 1
ATOM 2948 N N . ALA A 1 372 ? 21.468 18.253 -15.169 1.00 88.44 372 ALA A N 1
ATOM 2949 C CA . ALA A 1 372 ? 22.747 17.599 -15.405 1.00 88.44 372 ALA A CA 1
ATOM 2950 C C . ALA A 1 372 ? 23.454 18.159 -16.649 1.00 88.44 372 ALA A C 1
ATOM 2952 O O . ALA A 1 372 ? 22.904 18.189 -17.747 1.00 88.44 372 ALA A O 1
ATOM 2953 N N . GLN A 1 373 ? 24.711 18.571 -16.471 1.00 85.06 373 GLN A N 1
ATOM 2954 C CA . GLN A 1 373 ? 25.589 19.055 -17.550 1.00 85.06 373 GLN A CA 1
ATOM 2955 C C . GLN A 1 373 ? 26.895 18.257 -17.662 1.00 85.06 373 GLN A C 1
ATOM 2957 O O . GLN A 1 373 ? 27.707 18.514 -18.545 1.00 85.06 373 GLN A O 1
ATOM 2962 N N . SER A 1 374 ? 27.127 17.313 -16.747 1.00 88.12 374 SER A N 1
ATOM 2963 C CA . SER A 1 374 ? 28.334 16.488 -16.700 1.00 88.12 374 SER A CA 1
ATOM 2964 C C . SER A 1 374 ? 27.995 15.049 -16.344 1.00 88.12 374 SER A C 1
ATOM 2966 O O . SER A 1 374 ? 27.014 14.788 -15.643 1.00 88.12 374 SER A O 1
ATOM 2968 N N . ASP A 1 375 ? 28.838 14.116 -16.781 1.00 88.38 375 ASP A N 1
ATOM 2969 C CA . ASP A 1 375 ? 28.649 12.689 -16.516 1.00 88.38 375 ASP A CA 1
ATOM 2970 C C . ASP A 1 375 ? 28.532 12.387 -15.018 1.00 88.38 375 ASP A C 1
ATOM 2972 O O . ASP A 1 375 ? 27.709 11.576 -14.601 1.00 88.38 375 ASP A O 1
ATOM 2976 N N . LEU A 1 376 ? 29.326 13.076 -14.190 1.00 88.38 376 LEU A N 1
ATOM 2977 C CA . LEU A 1 376 ? 29.306 12.899 -12.740 1.00 88.38 376 LEU A CA 1
ATOM 2978 C C . LEU A 1 376 ? 27.932 13.237 -12.148 1.00 88.38 376 LEU A C 1
ATOM 2980 O O . LEU A 1 376 ? 27.451 12.504 -11.287 1.00 88.38 376 LEU A O 1
ATOM 2984 N N . MET A 1 377 ? 27.285 14.309 -12.621 1.00 87.31 377 MET A N 1
ATOM 2985 C CA . MET A 1 377 ? 25.934 14.664 -12.173 1.00 87.31 377 MET A CA 1
ATOM 2986 C C . MET A 1 377 ? 24.937 13.559 -12.519 1.00 87.31 377 MET A C 1
ATOM 2988 O O . MET A 1 377 ? 24.143 13.188 -11.657 1.00 87.31 377 MET A O 1
ATOM 2992 N N . MET A 1 378 ? 25.029 12.970 -13.716 1.00 88.00 378 MET A N 1
ATOM 2993 C CA . MET A 1 378 ? 24.182 11.839 -14.108 1.00 88.00 378 MET A CA 1
ATOM 2994 C C . MET A 1 378 ? 24.383 10.634 -13.182 1.00 88.00 378 MET A C 1
ATOM 2996 O O . MET A 1 378 ? 23.407 10.124 -12.630 1.00 88.00 378 MET A O 1
ATOM 3000 N N . TYR A 1 379 ? 25.627 10.210 -12.923 1.00 88.19 379 TYR A N 1
ATOM 3001 C CA . TYR A 1 379 ? 25.903 9.090 -12.008 1.00 88.19 379 TYR A CA 1
ATOM 3002 C C . TYR A 1 379 ? 25.434 9.361 -10.570 1.00 88.19 379 TYR A C 1
ATOM 3004 O O . TYR A 1 379 ? 24.906 8.457 -9.921 1.00 88.19 379 TYR A O 1
ATOM 3012 N N . LEU A 1 380 ? 25.543 10.601 -10.078 1.00 85.25 380 LEU A N 1
ATOM 3013 C CA . LEU A 1 380 ? 24.993 10.984 -8.773 1.00 85.25 380 LEU A CA 1
ATOM 3014 C C . LEU A 1 380 ? 23.461 10.840 -8.729 1.00 85.25 380 LEU A C 1
ATOM 3016 O O . LEU A 1 380 ? 22.934 10.392 -7.710 1.00 85.25 380 LEU A O 1
ATOM 3020 N N . CYS A 1 381 ? 22.745 11.111 -9.829 1.00 82.12 381 CYS A N 1
ATOM 3021 C CA . CYS A 1 381 ? 21.289 10.910 -9.904 1.00 82.12 381 CYS A CA 1
ATOM 3022 C C . CYS A 1 381 ? 20.881 9.466 -9.591 1.00 82.12 381 CYS A C 1
ATOM 3024 O O . CYS A 1 381 ? 19.846 9.249 -8.960 1.00 82.12 381 CYS A O 1
ATOM 3026 N N . SER A 1 382 ? 21.697 8.490 -10.007 1.00 77.81 382 SER A N 1
ATOM 3027 C CA . SER A 1 382 ? 21.442 7.058 -9.787 1.00 77.81 382 SER A CA 1
ATOM 3028 C C . SER A 1 382 ? 21.526 6.660 -8.315 1.00 77.81 382 SER A C 1
ATOM 3030 O O . SER A 1 382 ? 20.789 5.782 -7.878 1.00 77.81 382 SER A O 1
ATOM 3032 N N . VAL A 1 383 ? 22.385 7.328 -7.540 1.00 75.75 383 VAL A N 1
ATOM 3033 C CA . VAL A 1 383 ? 22.508 7.102 -6.092 1.00 75.75 383 VAL A CA 1
ATOM 3034 C C . VAL A 1 383 ? 21.287 7.664 -5.362 1.00 75.75 383 VAL A C 1
ATOM 3036 O O . VAL A 1 383 ? 20.719 6.992 -4.505 1.00 75.75 383 VAL A O 1
ATOM 3039 N N . PHE A 1 384 ? 20.833 8.865 -5.742 1.00 70.00 384 PHE A N 1
ATOM 3040 C CA . PHE A 1 384 ? 19.627 9.476 -5.171 1.00 70.00 384 PHE A CA 1
ATOM 3041 C C . PHE A 1 384 ? 18.332 8.747 -5.567 1.00 70.00 384 PHE A C 1
ATOM 3043 O O . PHE A 1 384 ? 17.382 8.751 -4.796 1.00 70.00 384 PHE A O 1
ATOM 3050 N N . ALA A 1 385 ? 18.289 8.074 -6.722 1.00 61.69 385 ALA A N 1
ATOM 3051 C CA . ALA A 1 385 ? 17.126 7.293 -7.159 1.00 61.69 385 ALA A CA 1
ATOM 3052 C C . ALA A 1 385 ? 16.909 5.983 -6.368 1.00 61.69 385 ALA A C 1
ATOM 3054 O O . ALA A 1 385 ? 15.869 5.347 -6.521 1.00 61.69 385 ALA A O 1
ATOM 3055 N N . GLY A 1 386 ? 17.870 5.559 -5.535 1.00 56.53 386 GLY A N 1
ATOM 3056 C CA . GLY A 1 386 ? 17.894 4.225 -4.923 1.00 56.53 386 GLY A CA 1
ATOM 3057 C C . GLY A 1 386 ? 16.831 3.925 -3.855 1.00 56.53 386 GLY A C 1
ATOM 3058 O O . GLY A 1 386 ? 16.791 2.802 -3.363 1.00 56.53 386 GLY A O 1
ATOM 3059 N N . VAL A 1 387 ? 15.989 4.888 -3.464 1.00 55.81 387 VAL A N 1
ATOM 3060 C CA . VAL A 1 387 ? 14.978 4.703 -2.395 1.00 55.81 387 VAL A CA 1
ATOM 3061 C C . VAL A 1 387 ? 13.552 4.544 -2.943 1.00 55.81 387 VAL A C 1
ATOM 3063 O O . VAL A 1 387 ? 12.644 4.191 -2.197 1.00 55.81 387 VAL A O 1
ATOM 3066 N N . ALA A 1 388 ? 13.325 4.743 -4.243 1.00 50.78 388 ALA A N 1
ATOM 3067 C CA . ALA A 1 388 ? 12.035 4.427 -4.848 1.00 50.78 388 ALA A CA 1
ATOM 3068 C C . ALA A 1 388 ? 11.946 2.925 -5.109 1.00 50.78 388 ALA A C 1
ATOM 3070 O O . ALA A 1 388 ? 12.817 2.368 -5.768 1.00 50.78 388 ALA A O 1
ATOM 3071 N N . ALA A 1 389 ? 10.893 2.269 -4.631 1.00 46.00 389 ALA A N 1
ATOM 3072 C CA . ALA A 1 389 ? 10.596 0.901 -5.015 1.00 46.00 389 ALA A CA 1
ATOM 3073 C C . ALA A 1 389 ? 9.149 0.795 -5.496 1.00 46.00 389 ALA A C 1
ATOM 3075 O O . ALA A 1 389 ? 8.222 1.108 -4.758 1.00 46.00 389 ALA A O 1
ATOM 3076 N N . VAL A 1 390 ? 9.040 0.238 -6.707 1.00 42.38 390 VAL A N 1
ATOM 3077 C CA . VAL A 1 390 ? 7.854 -0.320 -7.374 1.00 42.38 390 VAL A CA 1
ATOM 3078 C C . VAL A 1 390 ? 6.884 0.705 -7.988 1.00 42.38 390 VAL A C 1
ATOM 3080 O O . VAL A 1 390 ? 6.721 1.806 -7.481 1.00 42.38 390 VAL A O 1
ATOM 3083 N N . GLU A 1 391 ? 6.279 0.330 -9.134 1.00 49.81 391 GLU A N 1
ATOM 3084 C CA . GLU A 1 391 ? 4.816 0.284 -9.403 1.00 49.81 391 GLU A CA 1
ATOM 3085 C C . GLU A 1 391 ? 4.444 0.447 -10.889 1.00 49.81 391 GLU A C 1
ATOM 3087 O O . GLU A 1 391 ? 5.213 0.977 -11.683 1.00 49.81 391 GLU A O 1
ATOM 3092 N N . LEU A 1 392 ? 3.268 -0.085 -11.280 1.00 48.34 392 LEU A N 1
ATOM 3093 C CA . LEU A 1 392 ? 3.066 -0.697 -12.605 1.00 48.34 392 LEU A CA 1
ATOM 3094 C C . LEU A 1 392 ? 1.806 -0.345 -13.419 1.00 48.34 392 LEU A C 1
ATOM 3096 O O . LEU A 1 392 ? 1.563 -0.960 -14.454 1.00 48.34 392 LEU A O 1
ATOM 3100 N N . LEU A 1 393 ? 1.033 0.676 -13.050 1.00 38.50 393 LEU A N 1
ATOM 3101 C CA . LEU A 1 393 ? -0.204 1.036 -13.782 1.00 38.50 393 LEU A CA 1
ATOM 3102 C C . LEU A 1 393 ? -0.119 2.327 -14.609 1.00 38.50 393 LEU A C 1
ATOM 3104 O O . LEU A 1 393 ? -1.073 2.737 -15.264 1.00 38.50 393 LEU A O 1
ATOM 3108 N N . CYS A 1 394 ? 1.061 2.935 -14.641 1.00 47.25 394 CYS A N 1
ATOM 3109 C CA . CYS A 1 394 ? 1.214 4.352 -14.952 1.00 47.25 394 CYS A CA 1
ATOM 3110 C C . CYS A 1 394 ? 1.964 4.662 -16.244 1.00 47.25 394 CYS A C 1
ATOM 3112 O O . CYS A 1 394 ? 1.998 5.806 -16.702 1.00 47.25 394 CYS A O 1
ATOM 3114 N N . ALA A 1 395 ? 2.518 3.628 -16.873 1.00 43.97 395 ALA A N 1
ATOM 3115 C CA . ALA A 1 395 ? 3.304 3.757 -18.090 1.00 43.97 395 ALA A CA 1
ATOM 3116 C C . ALA A 1 395 ? 2.511 4.363 -19.267 1.00 43.97 395 ALA A C 1
ATOM 3118 O O . ALA A 1 395 ? 3.120 5.031 -20.099 1.00 43.97 395 ALA A O 1
ATOM 3119 N N . LEU A 1 396 ? 1.179 4.170 -19.339 1.00 44.50 396 LEU A N 1
ATOM 3120 C CA . LEU A 1 396 ? 0.347 4.676 -20.449 1.00 44.50 396 LEU A CA 1
ATOM 3121 C C . LEU A 1 396 ? 0.284 6.205 -20.457 1.00 44.50 396 LEU A C 1
ATOM 3123 O O . LEU A 1 396 ? 0.570 6.845 -21.467 1.00 44.50 396 LEU A O 1
ATOM 3127 N N . VAL A 1 397 ? -0.110 6.773 -19.315 1.00 50.59 397 VAL A N 1
ATOM 3128 C CA . VAL A 1 397 ? -0.259 8.220 -19.131 1.00 50.59 397 VAL A CA 1
ATOM 3129 C C . VAL A 1 397 ? 1.114 8.880 -19.162 1.00 50.59 397 VAL A C 1
ATOM 3131 O O . VAL A 1 397 ? 1.278 9.907 -19.816 1.00 50.59 397 VAL A O 1
ATOM 3134 N N . GLY A 1 398 ? 2.112 8.237 -18.546 1.00 47.66 398 GLY A N 1
ATOM 3135 C CA . GLY A 1 398 ? 3.501 8.661 -18.622 1.00 47.66 398 GLY A CA 1
ATOM 3136 C C . GLY A 1 398 ? 3.993 8.764 -20.060 1.00 47.66 398 GLY A C 1
ATOM 3137 O O . GLY A 1 398 ? 4.292 9.862 -20.506 1.00 47.66 398 GLY A O 1
ATOM 3138 N N . GLY A 1 399 ? 4.006 7.675 -20.834 1.00 52.03 399 GLY A N 1
ATOM 3139 C CA . GLY A 1 399 ? 4.636 7.663 -22.160 1.00 52.03 399 GLY A CA 1
ATOM 3140 C C . GLY A 1 399 ? 4.051 8.689 -23.140 1.00 52.03 399 GLY A C 1
ATOM 3141 O O . GLY A 1 399 ? 4.794 9.254 -23.945 1.00 52.03 399 GLY A O 1
ATOM 3142 N N . LEU A 1 400 ? 2.745 8.963 -23.033 1.00 58.00 400 LEU A N 1
ATOM 3143 C CA . LEU A 1 400 ? 2.028 9.998 -23.786 1.00 58.00 400 LEU A CA 1
ATOM 3144 C C . LEU A 1 400 ? 2.459 11.414 -23.402 1.00 58.00 400 LEU A C 1
ATOM 3146 O O . LEU A 1 400 ? 2.874 12.200 -24.253 1.00 58.00 400 LEU A O 1
ATOM 3150 N N . ILE A 1 401 ? 2.353 11.733 -22.111 1.00 60.38 401 ILE A N 1
ATOM 3151 C CA . ILE A 1 401 ? 2.691 13.053 -21.581 1.00 60.38 401 ILE A CA 1
ATOM 3152 C C . ILE A 1 401 ? 4.181 13.328 -21.803 1.00 60.38 401 ILE A C 1
ATOM 3154 O O . ILE A 1 401 ? 4.569 14.440 -22.128 1.00 60.38 401 ILE A O 1
ATOM 3158 N N . ILE A 1 402 ? 5.022 12.307 -21.693 1.00 63.19 402 ILE A N 1
ATOM 3159 C CA . ILE A 1 402 ? 6.472 12.441 -21.583 1.00 63.19 402 ILE A CA 1
ATOM 3160 C C . ILE A 1 402 ? 7.148 12.633 -22.918 1.00 63.19 402 ILE A C 1
ATOM 3162 O O . ILE A 1 402 ? 7.868 13.612 -23.085 1.00 63.19 402 ILE A O 1
ATOM 3166 N N . ASN A 1 403 ? 6.901 11.741 -23.874 1.00 64.44 403 ASN A N 1
ATOM 3167 C CA . ASN A 1 403 ? 7.483 11.901 -25.200 1.00 64.44 403 ASN A CA 1
ATOM 3168 C C . ASN A 1 403 ? 6.903 13.148 -25.888 1.00 64.44 403 ASN A C 1
ATOM 3170 O O . ASN A 1 403 ? 7.625 13.852 -26.591 1.00 64.44 403 ASN A O 1
ATOM 3174 N N . GLY A 1 404 ? 5.632 13.476 -25.611 1.00 70.06 404 GLY A N 1
ATOM 3175 C CA . GLY A 1 404 ? 4.992 14.714 -26.056 1.00 70.06 404 GLY A CA 1
ATOM 3176 C C . GLY A 1 404 ? 5.629 15.974 -25.460 1.00 70.06 404 GLY A C 1
ATOM 3177 O O . GLY A 1 404 ? 6.003 16.879 -26.207 1.00 70.06 404 GLY A O 1
ATOM 3178 N N . ILE A 1 405 ? 5.808 16.031 -24.134 1.00 72.94 405 ILE A N 1
ATOM 3179 C CA . ILE A 1 405 ? 6.480 17.150 -23.453 1.00 72.94 405 ILE A CA 1
ATOM 3180 C C . ILE A 1 405 ? 7.940 17.248 -23.892 1.00 72.94 405 ILE A C 1
ATOM 3182 O O . ILE A 1 405 ? 8.406 18.349 -24.172 1.00 72.94 405 ILE A O 1
ATOM 3186 N N . TYR A 1 406 ? 8.662 16.130 -23.988 1.00 76.81 406 TYR A N 1
ATOM 3187 C CA . TYR A 1 406 ? 10.057 16.124 -24.422 1.00 76.81 406 TYR A CA 1
ATOM 3188 C C . TYR A 1 406 ? 10.193 16.691 -25.838 1.00 76.81 406 TYR A C 1
ATOM 3190 O O . TYR A 1 406 ? 10.931 17.653 -26.034 1.00 76.81 406 TYR A O 1
ATOM 3198 N N . LYS A 1 407 ? 9.389 16.210 -26.799 1.00 79.38 407 LYS A N 1
ATOM 3199 C CA . LYS A 1 407 ? 9.319 16.768 -28.162 1.00 79.38 407 LYS A CA 1
ATOM 3200 C C . LYS A 1 407 ? 9.028 18.274 -28.164 1.00 79.38 407 LYS A C 1
ATOM 3202 O O . LYS A 1 407 ? 9.637 19.003 -28.940 1.00 79.38 407 LYS A O 1
ATOM 3207 N N . ALA A 1 408 ? 8.115 18.741 -27.310 1.00 78.62 408 ALA A N 1
ATOM 3208 C CA . ALA A 1 408 ? 7.715 20.148 -27.245 1.00 78.62 408 ALA A CA 1
ATOM 3209 C C . ALA A 1 408 ? 8.744 21.062 -26.552 1.00 78.62 408 ALA A C 1
ATOM 3211 O O . ALA A 1 408 ? 8.719 22.272 -26.761 1.00 78.62 408 ALA A O 1
ATOM 3212 N N . THR A 1 409 ? 9.623 20.509 -25.711 1.00 81.75 409 THR A N 1
ATOM 3213 C CA . THR A 1 409 ? 10.529 21.290 -24.850 1.00 81.75 409 THR A CA 1
ATOM 3214 C C . THR A 1 409 ? 12.005 21.157 -25.211 1.00 81.75 409 THR A C 1
ATOM 3216 O O . THR A 1 409 ? 12.796 21.991 -24.770 1.00 81.75 409 THR A O 1
ATOM 3219 N N . VAL A 1 410 ? 12.381 20.185 -26.053 1.00 76.12 410 VAL A N 1
ATOM 3220 C CA . VAL A 1 410 ? 13.779 19.915 -26.440 1.00 76.12 410 VAL A CA 1
ATOM 3221 C C . VAL A 1 410 ? 14.492 21.133 -27.051 1.00 76.12 410 VAL A C 1
ATOM 3223 O O . VAL A 1 410 ? 15.692 21.294 -26.836 1.00 76.12 410 VAL A O 1
ATOM 3226 N N . ASP A 1 411 ? 13.756 22.022 -27.732 1.00 76.25 411 ASP A N 1
ATOM 3227 C CA . ASP A 1 411 ? 14.287 23.256 -28.338 1.00 76.25 411 ASP A CA 1
ATOM 3228 C C . ASP A 1 411 ? 14.550 24.380 -27.324 1.00 76.25 411 ASP A C 1
ATOM 3230 O O . ASP A 1 411 ? 15.392 25.245 -27.561 1.00 76.25 411 ASP A O 1
ATOM 3234 N N . VAL A 1 412 ? 13.824 24.387 -26.201 1.00 79.56 412 VAL A N 1
ATOM 3235 C CA . VAL A 1 412 ? 13.934 25.416 -25.155 1.00 79.56 412 VAL A CA 1
ATOM 3236 C C . VAL A 1 412 ? 14.954 24.986 -24.108 1.00 79.56 412 VAL A C 1
ATOM 3238 O O . VAL A 1 412 ? 15.888 25.723 -23.797 1.00 79.56 412 VAL A O 1
ATOM 3241 N N . TYR A 1 413 ? 14.767 23.787 -23.552 1.00 77.94 413 TYR A N 1
ATOM 3242 C CA . TYR A 1 413 ? 15.637 23.212 -22.537 1.00 77.94 413 TYR A CA 1
ATOM 3243 C C . TYR A 1 413 ? 15.469 21.687 -22.476 1.00 77.94 413 TYR A C 1
ATOM 3245 O O . TYR A 1 413 ? 14.412 21.180 -22.104 1.00 77.94 413 TYR A O 1
ATOM 3253 N N . ARG A 1 414 ? 16.532 20.937 -22.794 1.00 69.38 414 ARG A N 1
ATOM 3254 C CA . ARG A 1 414 ? 16.486 19.465 -22.921 1.00 69.38 414 ARG A CA 1
ATOM 3255 C C . ARG A 1 414 ? 16.119 18.739 -21.619 1.00 69.38 414 ARG A C 1
ATOM 3257 O O . ARG A 1 414 ? 15.473 17.699 -21.670 1.00 69.38 414 ARG A O 1
ATOM 3264 N N . GLY A 1 415 ? 16.477 19.303 -20.464 1.00 72.31 415 GLY A N 1
ATOM 3265 C CA . GLY A 1 415 ? 16.152 18.753 -19.142 1.00 72.31 415 GLY A CA 1
ATOM 3266 C C . GLY A 1 415 ? 14.766 19.132 -18.601 1.00 72.31 415 GLY A C 1
ATOM 3267 O O . GLY A 1 415 ? 14.402 18.722 -17.499 1.00 72.31 415 GLY A O 1
ATOM 3268 N N . MET A 1 416 ? 13.971 19.909 -19.351 1.00 77.25 416 MET A N 1
ATOM 3269 C CA . MET A 1 416 ? 12.679 20.448 -18.896 1.00 77.25 416 MET A CA 1
ATOM 3270 C C . MET A 1 416 ? 11.678 19.350 -18.523 1.00 77.25 416 MET A C 1
ATOM 3272 O O . MET A 1 416 ? 10.896 19.514 -17.587 1.00 77.25 416 MET A O 1
ATOM 3276 N N . VAL A 1 417 ? 11.722 18.214 -19.227 1.00 75.25 417 VAL A N 1
ATOM 3277 C CA . VAL A 1 417 ? 10.827 17.076 -18.982 1.00 75.25 417 VAL A CA 1
ATOM 3278 C C . VAL A 1 417 ? 10.966 16.533 -17.552 1.00 75.25 417 VAL A C 1
ATOM 3280 O O . VAL A 1 417 ? 9.957 16.287 -16.894 1.00 75.25 417 VAL A O 1
ATOM 3283 N N . PHE A 1 418 ? 12.191 16.453 -17.026 1.00 77.62 418 PHE A N 1
ATOM 3284 C CA . PHE A 1 418 ? 12.459 15.959 -15.674 1.00 77.62 418 PHE A CA 1
ATOM 3285 C C . PHE A 1 418 ? 12.042 16.975 -14.596 1.00 77.62 418 PHE A C 1
ATOM 3287 O O . PHE A 1 418 ? 11.522 16.593 -13.546 1.00 77.62 418 PHE A O 1
ATOM 3294 N N . LEU A 1 419 ? 12.175 18.280 -14.874 1.00 78.62 419 LEU A N 1
ATOM 3295 C CA . LEU A 1 419 ? 11.707 19.351 -13.980 1.00 78.62 419 LEU A CA 1
ATOM 3296 C C . LEU A 1 419 ? 10.177 19.394 -13.865 1.00 78.62 419 LEU A C 1
ATOM 3298 O O . LEU A 1 419 ? 9.639 19.635 -12.785 1.00 78.62 419 LEU A O 1
ATOM 3302 N N . ILE A 1 420 ? 9.458 19.124 -14.955 1.00 72.62 420 ILE A N 1
ATOM 3303 C CA . ILE A 1 420 ? 7.993 19.023 -14.922 1.00 72.62 420 ILE A CA 1
ATOM 3304 C C . ILE A 1 420 ? 7.554 17.829 -14.056 1.00 72.62 420 ILE A C 1
ATOM 3306 O O . ILE A 1 420 ? 6.560 17.924 -13.338 1.00 72.62 420 ILE A O 1
ATOM 3310 N N . TRP A 1 421 ? 8.306 16.725 -14.034 1.00 69.94 421 TRP A N 1
ATOM 3311 C CA . TRP A 1 421 ? 7.999 15.592 -13.145 1.00 69.94 421 TRP A CA 1
ATOM 3312 C C . TRP A 1 421 ? 8.333 15.851 -11.696 1.00 69.94 421 TRP A C 1
ATOM 3314 O O . TRP A 1 421 ? 7.593 15.409 -10.821 1.00 69.94 421 TRP A O 1
ATOM 3324 N N . ALA A 1 422 ? 9.397 16.607 -11.433 1.00 69.69 422 ALA A N 1
ATOM 3325 C CA . ALA A 1 422 ? 9.662 17.094 -10.092 1.00 69.69 422 ALA A CA 1
ATOM 3326 C C . ALA A 1 422 ? 8.417 17.811 -9.523 1.00 69.69 422 ALA A C 1
ATOM 3328 O O . ALA A 1 422 ? 8.026 17.557 -8.385 1.00 69.69 422 ALA A O 1
ATOM 3329 N N . ALA A 1 423 ? 7.706 18.600 -10.337 1.00 71.75 423 ALA A N 1
ATOM 3330 C CA . ALA A 1 423 ? 6.457 19.241 -9.922 1.00 71.75 423 ALA A CA 1
ATOM 3331 C C . ALA A 1 423 ? 5.307 18.247 -9.641 1.00 71.75 423 ALA A C 1
ATOM 3333 O O . ALA A 1 423 ? 4.595 18.412 -8.650 1.00 71.75 423 ALA A O 1
ATOM 3334 N N . PHE A 1 424 ? 5.133 17.192 -10.448 1.00 67.81 424 PHE A N 1
ATOM 3335 C CA . PHE A 1 424 ? 4.123 16.152 -10.180 1.00 67.81 424 PHE A CA 1
ATOM 3336 C C . PHE A 1 424 ? 4.426 15.352 -8.905 1.00 67.81 424 PHE A C 1
ATOM 3338 O O . PHE A 1 424 ? 3.521 15.097 -8.107 1.00 67.81 424 PHE A O 1
ATOM 3345 N N . SER A 1 425 ? 5.696 15.028 -8.658 1.00 63.72 425 SER A N 1
ATOM 3346 C CA . SER A 1 425 ? 6.132 14.360 -7.426 1.00 63.72 425 SER A CA 1
ATOM 3347 C C . SER A 1 425 ? 5.868 15.218 -6.182 1.00 63.72 425 SER A C 1
ATOM 3349 O O . SER A 1 425 ? 5.481 14.689 -5.141 1.00 63.72 425 SER A O 1
ATOM 3351 N N . VAL A 1 426 ? 5.985 16.549 -6.286 1.00 69.25 426 VAL A N 1
ATOM 3352 C CA . VAL A 1 426 ? 5.624 17.481 -5.200 1.00 69.25 426 VAL A CA 1
ATOM 3353 C C . VAL A 1 426 ? 4.133 17.405 -4.854 1.00 69.25 426 VAL A C 1
ATOM 3355 O O . VAL A 1 426 ? 3.793 17.439 -3.674 1.00 69.25 426 VAL A O 1
ATOM 3358 N N . VAL A 1 427 ? 3.238 17.236 -5.835 1.00 67.25 427 VAL A N 1
ATOM 3359 C CA . VAL A 1 427 ? 1.797 17.049 -5.570 1.00 67.25 427 VAL A CA 1
ATOM 3360 C C . VAL A 1 427 ? 1.551 15.769 -4.766 1.00 67.25 427 VAL A C 1
ATOM 3362 O O . VAL A 1 427 ? 0.802 15.802 -3.791 1.00 67.25 427 VAL A O 1
ATOM 3365 N N . GLY A 1 428 ? 2.224 14.666 -5.112 1.00 59.25 428 GLY A N 1
ATOM 3366 C CA . GLY A 1 428 ? 2.165 13.418 -4.340 1.00 59.25 428 GLY A CA 1
ATOM 3367 C C . GLY A 1 428 ? 2.649 13.593 -2.897 1.00 59.25 428 GLY A C 1
ATOM 3368 O O . GLY A 1 428 ? 1.986 13.136 -1.968 1.00 59.25 428 GLY A O 1
ATOM 3369 N N . ILE A 1 429 ? 3.745 14.334 -2.694 1.00 63.41 429 ILE A N 1
ATOM 3370 C CA . ILE A 1 429 ? 4.276 14.659 -1.358 1.00 63.41 429 ILE A CA 1
ATOM 3371 C C . ILE A 1 429 ? 3.275 15.500 -0.554 1.00 63.41 429 ILE A C 1
ATOM 3373 O O . ILE A 1 429 ? 3.011 15.180 0.602 1.00 63.41 429 ILE A O 1
ATOM 3377 N N . ILE A 1 430 ? 2.683 16.541 -1.149 1.00 66.38 430 ILE A N 1
ATOM 3378 C CA . ILE A 1 430 ? 1.683 17.395 -0.484 1.00 66.38 430 ILE A CA 1
ATOM 3379 C C . ILE A 1 430 ? 0.462 16.571 -0.052 1.00 66.38 430 ILE A C 1
ATOM 3381 O O . ILE A 1 430 ? -0.047 16.762 1.051 1.00 66.38 430 ILE A O 1
ATOM 3385 N N . LEU A 1 431 ? 0.012 15.636 -0.892 1.00 57.84 431 LEU A N 1
ATOM 3386 C CA . LEU A 1 431 ? -1.114 14.757 -0.574 1.00 57.84 431 LEU A CA 1
ATOM 3387 C C . LEU A 1 431 ? -0.765 13.737 0.522 1.00 57.84 431 LEU A C 1
ATOM 3389 O O . LEU A 1 431 ? -1.586 13.533 1.416 1.00 57.84 431 LEU A O 1
ATOM 3393 N N . CYS A 1 432 ? 0.445 13.165 0.526 1.00 56.34 432 CYS A N 1
ATOM 3394 C CA . CYS A 1 432 ? 0.924 12.322 1.632 1.00 56.34 432 CYS A CA 1
ATOM 3395 C C . CYS A 1 432 ? 0.987 13.090 2.958 1.00 56.34 432 CYS A C 1
ATOM 3397 O O . CYS A 1 432 ? 0.566 12.570 3.985 1.00 56.34 432 CYS A O 1
ATOM 3399 N N . LEU A 1 433 ? 1.452 14.343 2.936 1.00 57.91 433 LEU A N 1
ATOM 3400 C CA . LEU A 1 433 ? 1.519 15.206 4.122 1.00 57.91 433 LEU A CA 1
ATOM 3401 C C . LEU A 1 433 ? 0.138 15.657 4.637 1.00 57.91 433 LEU A C 1
ATOM 3403 O O . LEU A 1 433 ? 0.063 16.255 5.703 1.00 57.91 433 LEU A O 1
ATOM 3407 N N . SER A 1 434 ? -0.944 15.400 3.891 1.00 57.12 434 SER A N 1
ATOM 3408 C CA . SER A 1 434 ? -2.316 15.781 4.263 1.00 57.12 434 SER A CA 1
ATOM 3409 C C . SER A 1 434 ? -3.121 14.677 4.965 1.00 57.12 434 SER A C 1
ATOM 3411 O O . SER A 1 434 ? -4.264 14.920 5.355 1.00 57.12 434 SER A O 1
ATOM 3413 N N . GLN A 1 435 ? -2.561 13.470 5.123 1.00 55.00 435 GLN A N 1
ATOM 3414 C CA . GLN A 1 435 ? -3.225 12.360 5.813 1.00 55.00 435 GLN A CA 1
ATOM 3415 C C . GLN A 1 435 ? -2.799 12.300 7.289 1.00 55.00 435 GLN A C 1
ATOM 3417 O O . GLN A 1 435 ? -1.762 11.737 7.620 1.00 55.00 435 GLN A O 1
ATOM 3422 N N . ASP A 1 436 ? -3.621 12.865 8.177 1.00 49.53 436 ASP A N 1
ATOM 3423 C CA . ASP A 1 436 ? -3.431 12.793 9.632 1.00 49.53 436 ASP A CA 1
ATOM 3424 C C . ASP A 1 436 ? -4.229 11.611 10.225 1.00 49.53 436 ASP A C 1
ATOM 3426 O O . ASP A 1 436 ? -5.359 11.774 10.686 1.00 49.53 436 ASP A O 1
ATOM 3430 N N . GLU A 1 437 ? -3.657 10.405 10.233 1.00 49.78 437 GLU A N 1
ATOM 3431 C CA . GLU A 1 437 ? -4.130 9.306 11.091 1.00 49.78 437 GLU A CA 1
ATOM 3432 C C . GLU A 1 437 ? -2.922 8.701 11.822 1.00 49.78 437 GLU A C 1
ATOM 3434 O O . GLU A 1 437 ? -2.063 8.064 11.219 1.00 49.78 437 GLU A O 1
ATOM 3439 N N . VAL A 1 438 ? -2.819 8.941 13.135 1.00 46.59 438 VAL A N 1
ATOM 3440 C CA . VAL A 1 438 ? -1.686 8.481 13.953 1.00 46.59 438 VAL A CA 1
ATOM 3441 C C . VAL A 1 438 ? -2.092 7.207 14.690 1.00 46.59 438 VAL A C 1
ATOM 3443 O O . VAL A 1 438 ? -2.776 7.255 15.712 1.00 46.59 438 VAL A O 1
ATOM 3446 N N . THR A 1 439 ? -1.655 6.056 14.177 1.00 40.62 439 THR A N 1
ATOM 3447 C CA . THR A 1 439 ? -1.803 4.757 14.853 1.00 40.62 439 THR A CA 1
ATOM 3448 C C . THR A 1 439 ? -0.471 4.384 15.497 1.00 40.62 439 THR A C 1
ATOM 3450 O O . THR A 1 439 ? 0.506 4.138 14.796 1.00 40.62 439 THR A O 1
ATOM 3453 N N . ILE A 1 440 ? -0.403 4.362 16.831 1.00 47.91 440 ILE A N 1
ATOM 3454 C CA . ILE A 1 440 ? 0.836 4.045 17.561 1.00 47.91 440 ILE A CA 1
ATOM 3455 C C . ILE A 1 440 ? 0.733 2.642 18.155 1.00 47.91 440 ILE A C 1
ATOM 3457 O O . ILE A 1 440 ? -0.105 2.384 19.017 1.00 47.91 440 ILE A O 1
ATOM 3461 N N . TYR A 1 441 ? 1.651 1.764 17.750 1.00 36.47 441 TYR A N 1
ATOM 3462 C CA . TYR A 1 441 ? 1.935 0.505 18.434 1.00 36.47 441 TYR A CA 1
ATOM 3463 C C . TYR A 1 441 ? 3.089 0.733 19.416 1.00 36.47 441 TYR A C 1
ATOM 3465 O O . TYR A 1 441 ? 4.140 1.240 19.029 1.00 36.47 441 TYR A O 1
ATOM 3473 N N . THR A 1 442 ? 2.922 0.368 20.686 1.00 45.16 442 THR A N 1
ATOM 3474 C CA . THR A 1 442 ? 3.998 0.463 21.686 1.00 45.16 442 THR A CA 1
ATOM 3475 C C . THR A 1 442 ? 4.169 -0.859 22.420 1.00 45.16 442 THR A C 1
ATOM 3477 O O . THR A 1 442 ? 3.196 -1.489 22.825 1.00 45.16 442 THR A O 1
ATOM 3480 N N . THR A 1 443 ? 5.414 -1.274 22.642 1.00 35.91 443 THR A N 1
ATOM 3481 C CA . THR A 1 443 ? 5.744 -2.372 23.553 1.00 35.91 443 THR A CA 1
ATOM 3482 C C . THR A 1 443 ? 6.812 -1.912 24.540 1.00 35.91 443 THR A C 1
ATOM 3484 O O . THR A 1 443 ? 7.941 -1.639 24.150 1.00 35.91 443 THR A O 1
ATOM 3487 N N . GLN A 1 444 ? 6.417 -1.898 25.818 1.00 39.50 444 GLN A N 1
ATOM 3488 C CA . GLN A 1 444 ? 7.217 -1.697 27.037 1.00 39.50 444 GLN A CA 1
ATOM 3489 C C . GLN A 1 444 ? 7.758 -0.277 27.298 1.00 39.50 444 GLN A C 1
ATOM 3491 O O . GLN A 1 444 ? 8.928 0.029 27.103 1.00 39.50 444 GLN A O 1
ATOM 3496 N N . GLY A 1 445 ? 6.876 0.570 27.840 1.00 46.72 445 GLY A N 1
ATOM 3497 C CA . GLY A 1 445 ? 7.171 1.881 28.428 1.00 46.72 445 GLY A CA 1
ATOM 3498 C C . GLY A 1 445 ? 5.875 2.648 28.727 1.00 46.72 445 GLY A C 1
ATOM 3499 O O . GLY A 1 445 ? 4.865 2.416 28.066 1.00 46.72 445 GLY A O 1
ATOM 3500 N N . GLY A 1 446 ? 5.865 3.533 29.731 1.00 52.72 446 GLY A N 1
ATOM 3501 C CA . GLY A 1 446 ? 4.755 4.479 29.920 1.00 52.72 446 GLY A CA 1
ATOM 3502 C C . GLY A 1 446 ? 4.716 5.479 28.762 1.00 52.72 446 GLY A C 1
ATOM 3503 O O . GLY A 1 446 ? 5.764 5.986 28.363 1.00 52.72 446 GLY A O 1
ATOM 3504 N N . VAL A 1 447 ? 3.536 5.751 28.203 1.00 61.44 447 VAL A N 1
ATOM 3505 C CA . VAL A 1 447 ? 3.379 6.545 26.975 1.00 61.44 447 VAL A CA 1
ATOM 3506 C C . VAL A 1 447 ? 2.588 7.815 27.260 1.00 61.44 447 VAL A C 1
ATOM 3508 O O . VAL A 1 447 ? 1.478 7.769 27.784 1.00 61.44 447 VAL A O 1
ATOM 3511 N N . THR A 1 448 ? 3.153 8.962 26.882 1.00 53.31 448 THR A N 1
ATOM 3512 C CA . THR A 1 448 ? 2.432 10.241 26.827 1.00 53.31 448 THR A CA 1
ATOM 3513 C C . THR A 1 448 ? 2.247 10.630 25.368 1.00 53.31 448 THR A C 1
ATOM 3515 O O . THR A 1 448 ? 3.231 10.866 24.670 1.00 53.31 448 THR A O 1
ATOM 3518 N N . ILE A 1 449 ? 0.999 10.704 24.908 1.00 61.66 449 ILE A N 1
ATOM 3519 C CA . ILE A 1 449 ? 0.654 11.068 23.530 1.00 61.66 449 ILE A CA 1
ATOM 3520 C C . ILE A 1 449 ? 0.074 12.482 23.531 1.00 61.66 449 ILE A C 1
ATOM 3522 O O . ILE A 1 449 ? -0.891 12.773 24.243 1.00 61.66 449 ILE A O 1
ATOM 3526 N N . ARG A 1 450 ? 0.668 13.365 22.724 1.00 52.19 450 ARG A N 1
ATOM 3527 C CA . ARG A 1 450 ? 0.133 14.697 22.417 1.00 52.19 450 ARG A CA 1
ATOM 3528 C C . ARG A 1 450 ? -0.229 14.736 20.942 1.00 52.19 450 ARG A C 1
ATOM 3530 O O . ARG A 1 450 ? 0.660 14.676 20.100 1.00 52.19 450 ARG A O 1
ATOM 3537 N N . ILE A 1 451 ? -1.519 14.831 20.653 1.00 60.69 451 ILE A N 1
ATOM 3538 C CA . ILE A 1 451 ? -2.036 14.924 19.285 1.00 60.69 451 ILE A CA 1
ATOM 3539 C C . ILE A 1 451 ? -2.412 16.380 19.033 1.00 60.69 451 ILE A C 1
ATOM 3541 O O . ILE A 1 451 ? -3.031 17.009 19.887 1.00 60.69 451 ILE A O 1
ATOM 3545 N N . SER A 1 452 ? -2.009 16.941 17.894 1.00 45.81 452 SER A N 1
ATOM 3546 C CA . SER A 1 452 ? -2.361 18.311 17.503 1.00 45.81 452 SER A CA 1
ATOM 3547 C C . SER A 1 452 ? -3.736 18.379 16.829 1.00 45.81 452 SER A C 1
ATOM 3549 O O . SER A 1 452 ? -4.461 19.342 17.080 1.00 45.81 452 SER A O 1
ATOM 3551 N N . ARG A 1 453 ? -4.103 17.367 16.020 1.00 52.47 453 ARG A N 1
ATOM 3552 C CA . ARG A 1 453 ? -5.428 17.137 15.402 1.00 52.47 453 ARG A CA 1
ATOM 3553 C C . ARG A 1 453 ? -5.617 15.646 15.068 1.00 52.47 453 ARG A C 1
ATOM 3555 O O . ARG A 1 453 ? -4.648 15.009 14.673 1.00 52.47 453 ARG A O 1
ATOM 3562 N N . GLY A 1 454 ? -6.839 15.116 15.197 1.00 58.16 454 GLY A N 1
ATOM 3563 C CA . GLY A 1 454 ? -7.203 13.767 14.725 1.00 58.16 454 GLY A CA 1
ATOM 3564 C C . GLY A 1 454 ? -7.725 12.815 15.809 1.00 58.16 454 GLY A C 1
ATOM 3565 O O . GLY A 1 454 ? -7.773 13.154 16.991 1.00 58.16 454 GLY A O 1
ATOM 3566 N N . GLU A 1 455 ? -8.146 11.618 15.392 1.00 54.34 455 GLU A N 1
ATOM 3567 C CA . GLU A 1 455 ? -8.571 10.545 16.301 1.00 54.34 455 GLU A CA 1
ATOM 3568 C C . GLU A 1 455 ? -7.367 9.760 16.832 1.00 54.34 455 GLU A C 1
ATOM 3570 O O . GLU A 1 455 ? -6.394 9.520 16.117 1.00 54.34 455 GLU A O 1
ATOM 3575 N N . ALA A 1 456 ? -7.443 9.344 18.097 1.00 60.47 456 ALA A N 1
ATOM 3576 C CA . ALA A 1 456 ? -6.416 8.531 18.740 1.00 60.47 456 ALA A CA 1
ATOM 3577 C C . ALA A 1 456 ? -6.903 7.088 18.870 1.00 60.47 456 ALA A C 1
ATOM 3579 O O . ALA A 1 456 ? -7.894 6.844 19.566 1.00 60.47 456 ALA A O 1
ATOM 3580 N N . THR A 1 457 ? -6.183 6.138 18.269 1.00 57.59 457 THR A N 1
ATOM 3581 C CA . THR A 1 457 ? -6.398 4.706 18.521 1.00 57.59 457 THR A CA 1
ATOM 3582 C C . THR A 1 457 ? -5.147 4.091 19.133 1.00 57.59 457 THR A C 1
ATOM 3584 O O . THR A 1 457 ? -4.060 4.192 18.566 1.00 57.59 457 THR A O 1
ATOM 3587 N N . ILE A 1 458 ? -5.301 3.449 20.293 1.00 66.56 458 ILE A N 1
ATOM 3588 C CA . ILE A 1 458 ? -4.228 2.698 20.956 1.00 66.56 458 ILE A CA 1
ATOM 3589 C C . ILE A 1 458 ? -4.663 1.244 21.091 1.00 66.56 458 ILE A C 1
ATOM 3591 O O . ILE A 1 458 ? -5.694 0.965 21.707 1.00 66.56 458 ILE A O 1
ATOM 3595 N N . ASP A 1 459 ? -3.841 0.335 20.566 1.00 56.47 459 ASP A N 1
ATOM 3596 C CA . ASP A 1 459 ? -3.992 -1.108 20.739 1.00 56.47 459 ASP A CA 1
ATOM 3597 C C . ASP A 1 459 ? -2.727 -1.684 21.401 1.00 56.47 459 ASP A C 1
ATOM 3599 O O . ASP A 1 459 ? -1.605 -1.436 20.953 1.00 56.47 459 ASP A O 1
ATOM 3603 N N . ARG A 1 460 ? -2.911 -2.454 22.482 1.00 58.66 460 ARG A N 1
ATOM 3604 C CA . ARG A 1 460 ? -1.869 -3.220 23.207 1.00 58.66 460 ARG A CA 1
ATOM 3605 C C . ARG A 1 460 ? -0.740 -2.408 23.875 1.00 58.66 460 ARG A C 1
ATOM 3607 O O . ARG A 1 460 ? 0.429 -2.607 23.562 1.00 58.66 460 ARG A O 1
ATOM 3614 N N . SER A 1 461 ? -1.046 -1.604 24.900 1.00 61.12 461 SER A N 1
ATOM 3615 C CA . SER A 1 461 ? -0.024 -1.030 25.805 1.00 61.12 461 SER A CA 1
ATOM 3616 C C . SER A 1 461 ? 0.161 -1.833 27.105 1.00 61.12 461 SER A C 1
ATOM 3618 O O . SER A 1 461 ? -0.777 -2.447 27.615 1.00 61.12 461 SER A O 1
ATOM 3620 N N . GLN A 1 462 ? 1.379 -1.794 27.659 1.00 55.97 462 GLN A N 1
ATOM 3621 C CA . GLN A 1 462 ? 1.782 -2.452 28.918 1.00 55.97 462 GLN A CA 1
ATOM 3622 C C . GLN A 1 462 ? 2.418 -1.444 29.911 1.00 55.97 462 GLN A C 1
ATOM 3624 O O . GLN A 1 462 ? 3.438 -1.721 30.534 1.00 55.97 462 GLN A O 1
ATOM 3629 N N . GLY A 1 463 ? 1.862 -0.232 30.029 1.00 62.41 463 GLY A N 1
ATOM 3630 C CA . GLY A 1 463 ? 2.374 0.846 30.892 1.00 62.41 463 GLY A CA 1
ATOM 3631 C C . GLY A 1 463 ? 1.413 2.039 30.963 1.00 62.41 463 GLY A C 1
ATOM 3632 O O . GLY A 1 463 ? 0.505 2.122 30.147 1.00 62.41 463 GLY A O 1
ATOM 3633 N N . ARG A 1 464 ? 1.584 2.967 31.924 1.00 70.81 464 ARG A N 1
ATOM 3634 C CA . ARG A 1 464 ? 0.682 4.132 32.095 1.00 70.81 464 ARG A CA 1
ATOM 3635 C C . ARG A 1 464 ? 0.515 4.894 30.773 1.00 70.81 464 ARG A C 1
ATOM 3637 O O . ARG A 1 464 ? 1.514 5.248 30.145 1.00 70.81 464 ARG A O 1
ATOM 3644 N N . VAL A 1 465 ? -0.730 5.167 30.392 1.00 75.56 465 VAL A N 1
ATOM 3645 C CA . VAL A 1 465 ? -1.094 5.884 29.166 1.00 75.56 465 VAL A CA 1
ATOM 3646 C C . VAL A 1 465 ? -1.696 7.233 29.534 1.00 75.56 465 VAL A C 1
ATOM 3648 O O . VAL A 1 465 ? -2.736 7.286 30.189 1.00 75.56 465 VAL A O 1
ATOM 3651 N N . THR A 1 466 ? -1.075 8.316 29.072 1.00 74.00 466 THR A N 1
ATOM 3652 C CA . THR A 1 466 ? -1.624 9.671 29.194 1.00 74.00 466 THR A CA 1
ATOM 3653 C C . THR A 1 466 ? -1.872 10.255 27.809 1.00 74.00 466 THR A C 1
ATOM 3655 O O . THR A 1 466 ? -0.938 10.375 27.014 1.00 74.00 466 THR A O 1
ATOM 3658 N N . ILE A 1 467 ? -3.113 10.647 27.518 1.00 75.56 467 ILE A N 1
ATOM 3659 C CA . ILE A 1 467 ? -3.497 11.248 26.233 1.00 75.56 467 ILE A CA 1
ATOM 3660 C C . ILE A 1 467 ? -3.957 12.683 26.453 1.00 75.56 467 ILE A C 1
ATOM 3662 O O . ILE A 1 467 ? -4.873 12.941 27.235 1.00 75.56 467 ILE A O 1
ATOM 3666 N N . HIS A 1 468 ? -3.354 13.601 25.702 1.00 74.19 468 HIS A N 1
ATOM 3667 C CA . HIS A 1 468 ? -3.847 14.961 25.535 1.00 74.19 468 HIS A CA 1
ATOM 3668 C C . HIS A 1 468 ? -4.226 15.169 24.069 1.00 74.19 468 HIS A C 1
ATOM 3670 O O . HIS A 1 468 ? -3.352 15.151 23.197 1.00 74.19 468 HIS A O 1
ATOM 3676 N N . THR A 1 469 ? -5.515 15.383 23.805 1.00 73.62 469 THR A N 1
ATOM 3677 C CA . THR A 1 469 ? -6.010 15.763 22.475 1.00 73.62 469 THR A CA 1
ATOM 3678 C C . THR A 1 469 ? -6.872 17.025 22.579 1.00 73.62 469 THR A C 1
ATOM 3680 O O . THR A 1 469 ? -7.703 17.106 23.482 1.00 73.62 469 THR A O 1
ATOM 3683 N N . PRO A 1 470 ? -6.671 18.042 21.720 1.00 61.84 470 PRO A N 1
ATOM 3684 C CA . PRO A 1 470 ? -7.503 19.237 21.697 1.00 61.84 470 PRO A CA 1
ATOM 3685 C C . PRO A 1 470 ? -8.832 19.005 20.968 1.00 61.84 47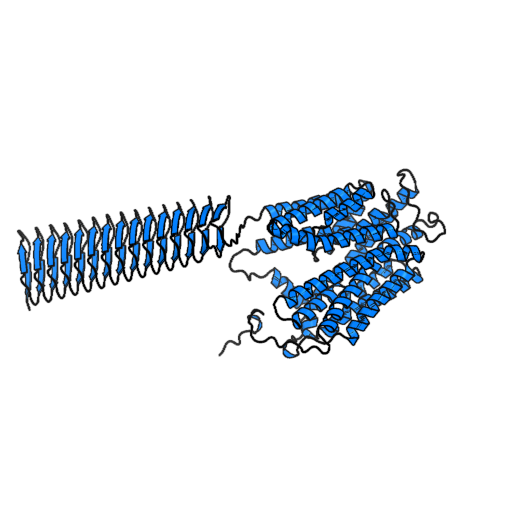0 PRO A C 1
ATOM 3687 O O . PRO A 1 470 ? -9.791 19.708 21.267 1.00 61.84 470 PRO A O 1
ATOM 3690 N N . GLN A 1 471 ? -8.899 18.065 20.016 1.00 64.12 471 GLN A N 1
ATOM 3691 C CA . GLN A 1 471 ? -10.091 17.739 19.223 1.00 64.12 471 GLN A CA 1
ATOM 3692 C C . GLN A 1 471 ? -9.977 16.309 18.674 1.00 64.12 471 GLN A C 1
ATOM 3694 O O . GLN A 1 471 ? -8.952 15.978 18.077 1.00 64.12 471 GLN A O 1
ATOM 3699 N N . GLY A 1 472 ? -11.030 15.497 18.817 1.00 65.50 472 GLY A N 1
ATOM 3700 C CA . GLY A 1 472 ? -11.132 14.170 18.192 1.00 65.50 472 GLY A CA 1
ATOM 3701 C C . GLY A 1 472 ? -11.564 13.068 19.160 1.00 65.50 472 GLY A C 1
ATOM 3702 O O . GLY A 1 472 ? -11.404 13.189 20.375 1.00 65.50 472 GLY A O 1
ATOM 3703 N N . GLY A 1 473 ? -12.144 11.994 18.618 1.00 70.56 473 GLY A N 1
ATOM 3704 C CA . GLY A 1 473 ? -12.513 10.812 19.396 1.00 70.56 473 GLY A CA 1
ATOM 3705 C C . GLY A 1 473 ? -11.286 10.043 19.892 1.00 70.56 473 GLY A C 1
ATOM 3706 O O . GLY A 1 473 ? -10.243 10.013 19.233 1.00 70.56 473 GLY A O 1
ATOM 3707 N N . VAL A 1 474 ? -11.407 9.411 21.059 1.00 79.19 474 VAL A N 1
ATOM 3708 C CA . VAL A 1 474 ? -10.356 8.570 21.645 1.00 79.19 474 VAL A CA 1
ATOM 3709 C C . VAL A 1 474 ? -10.889 7.155 21.824 1.00 79.19 474 VAL A C 1
ATOM 3711 O O . VAL A 1 474 ? -11.822 6.948 22.598 1.00 79.19 474 VAL A O 1
ATOM 3714 N N . THR A 1 475 ? -10.279 6.182 21.145 1.00 78.00 475 THR A N 1
ATOM 3715 C CA . THR A 1 475 ? -10.580 4.754 21.325 1.00 78.00 475 THR A CA 1
ATOM 3716 C C . THR A 1 475 ? -9.353 4.020 21.856 1.00 78.00 475 THR A C 1
ATOM 3718 O O . THR A 1 475 ? -8.284 4.049 21.249 1.00 78.00 475 THR A O 1
ATOM 3721 N N . ILE A 1 476 ? -9.489 3.344 22.996 1.00 79.12 476 ILE A N 1
ATOM 3722 C CA . ILE A 1 476 ? -8.380 2.643 23.657 1.00 79.12 476 ILE A CA 1
ATOM 3723 C C . ILE A 1 476 ? -8.760 1.185 23.900 1.00 79.12 476 ILE A C 1
ATOM 3725 O O . ILE A 1 476 ? -9.782 0.917 24.528 1.00 79.12 476 ILE A O 1
ATOM 3729 N N . CYS A 1 477 ? -7.913 0.252 23.460 1.00 77.31 477 CYS A N 1
ATOM 3730 C CA . CYS A 1 477 ? -7.999 -1.175 23.774 1.00 77.31 477 CYS A CA 1
ATOM 3731 C C . CYS A 1 477 ? -6.683 -1.645 24.414 1.00 77.31 477 CYS A C 1
ATOM 3733 O O . CYS A 1 477 ? -5.659 -1.779 23.742 1.00 77.31 477 CYS A O 1
ATOM 3735 N N . ILE A 1 478 ? -6.685 -1.879 25.728 1.00 78.06 478 ILE A N 1
ATOM 3736 C CA . ILE A 1 478 ? -5.469 -2.195 26.498 1.00 78.06 478 ILE A CA 1
ATOM 3737 C C . ILE A 1 478 ? -5.684 -3.356 27.472 1.00 78.06 478 ILE A C 1
ATOM 3739 O O . ILE A 1 478 ? -6.810 -3.688 27.829 1.00 78.06 478 ILE A O 1
ATOM 3743 N N . GLN A 1 479 ? -4.593 -3.986 27.915 1.00 71.94 479 GLN A N 1
ATOM 3744 C CA . GLN A 1 479 ? -4.675 -5.132 28.826 1.00 71.94 479 GLN A CA 1
ATOM 3745 C C . GLN A 1 479 ? -4.363 -4.772 30.286 1.00 71.94 479 GLN A C 1
ATOM 3747 O O . GLN A 1 479 ? -5.132 -5.125 31.179 1.00 71.94 479 GLN A O 1
ATOM 3752 N N . GLN A 1 480 ? -3.257 -4.077 30.557 1.00 66.31 480 GLN A N 1
ATOM 3753 C CA . GLN A 1 480 ? -2.818 -3.780 31.927 1.00 66.31 480 GLN A CA 1
ATOM 3754 C C . GLN A 1 480 ? -2.184 -2.390 31.996 1.00 66.31 480 GLN A C 1
ATOM 3756 O O . GLN A 1 480 ? -0.971 -2.247 31.829 1.00 66.31 480 GLN A O 1
ATOM 3761 N N . SER A 1 481 ? -2.977 -1.331 32.181 1.00 70.25 481 SER A N 1
ATOM 3762 C CA . SER A 1 481 ? -2.436 0.035 32.284 1.00 70.25 481 SER A CA 1
ATOM 3763 C C . SER A 1 481 ? -3.389 1.000 32.982 1.00 70.25 481 SER A C 1
ATOM 3765 O O . SER A 1 481 ? -4.601 0.939 32.803 1.00 70.25 481 SER A O 1
ATOM 3767 N N . GLU A 1 482 ? -2.820 1.937 33.740 1.00 80.56 482 GLU A N 1
ATOM 3768 C CA . GLU A 1 482 ? -3.544 3.125 34.190 1.00 80.56 482 GLU A CA 1
ATOM 3769 C C . GLU A 1 482 ? -3.695 4.100 33.016 1.00 80.56 482 GLU A C 1
ATOM 3771 O O . GLU A 1 482 ? -2.715 4.404 32.329 1.00 80.56 482 GLU A O 1
ATOM 3776 N N . VAL A 1 483 ? -4.915 4.577 32.786 1.00 85.06 483 VAL A N 1
ATOM 3777 C CA . VAL A 1 483 ? -5.269 5.447 31.661 1.00 85.06 483 VAL A CA 1
ATOM 3778 C C . VAL A 1 483 ? -5.696 6.802 32.192 1.00 85.06 483 VAL A C 1
ATOM 3780 O O . VAL A 1 483 ? -6.602 6.890 33.014 1.00 85.06 483 VAL A O 1
ATOM 3783 N N . THR A 1 484 ? -5.066 7.868 31.707 1.00 85.38 484 THR A N 1
ATOM 3784 C CA . THR A 1 484 ? -5.486 9.250 31.960 1.00 85.38 484 THR A CA 1
ATOM 3785 C C . THR A 1 484 ? -5.743 9.966 30.638 1.00 85.38 484 THR A C 1
ATOM 3787 O O . THR A 1 484 ? -4.849 10.064 29.797 1.00 85.38 484 THR A O 1
ATOM 3790 N N . ILE A 1 485 ? -6.957 10.479 30.439 1.00 85.56 485 ILE A N 1
ATOM 3791 C CA . ILE A 1 485 ? -7.345 11.184 29.208 1.00 85.56 485 ILE A CA 1
ATOM 3792 C C . ILE A 1 485 ? -7.777 12.602 29.547 1.00 85.56 485 ILE A C 1
ATOM 3794 O O . ILE A 1 485 ? -8.637 12.808 30.402 1.00 85.56 485 ILE A O 1
ATOM 3798 N N . HIS A 1 486 ? -7.225 13.567 28.818 1.00 84.69 486 HIS A N 1
ATOM 3799 C CA . HIS A 1 486 ? -7.694 14.946 28.794 1.00 84.69 486 HIS A CA 1
ATOM 3800 C C . HIS A 1 486 ? -8.118 15.300 27.367 1.00 84.69 486 HIS A C 1
ATOM 3802 O O . HIS A 1 486 ? -7.270 15.411 26.476 1.00 84.69 486 HIS A O 1
ATOM 3808 N N . THR A 1 487 ? -9.422 15.483 27.155 1.00 83.69 487 THR A N 1
ATOM 3809 C CA . THR A 1 487 ? -9.977 15.927 25.868 1.00 83.69 487 THR A CA 1
ATOM 3810 C C . THR A 1 487 ? -11.094 16.939 26.087 1.00 83.69 487 THR A C 1
ATOM 3812 O O . THR A 1 487 ? -12.039 16.632 26.793 1.00 83.69 487 THR A O 1
ATOM 3815 N N . PRO A 1 488 ? -11.055 18.157 25.529 1.00 79.88 488 PRO A N 1
ATOM 3816 C CA . PRO A 1 488 ? -12.179 19.069 25.673 1.00 79.88 488 PRO A CA 1
ATOM 3817 C C . PRO A 1 488 ? -13.373 18.609 24.819 1.00 79.88 488 PRO A C 1
ATOM 3819 O O . PRO A 1 488 ? -14.514 18.772 25.246 1.00 79.88 488 PRO A O 1
ATOM 3822 N N . GLN A 1 489 ? -13.150 18.002 23.650 1.00 77.50 489 GLN A N 1
ATOM 3823 C CA . GLN A 1 489 ? -14.217 17.600 22.730 1.00 77.50 489 GLN A CA 1
ATOM 3824 C C . GLN A 1 489 ? -13.920 16.255 22.064 1.00 77.50 489 GLN A C 1
ATOM 3826 O O . GLN A 1 489 ? -12.846 16.065 21.491 1.00 77.50 489 GLN A O 1
ATOM 3831 N N . GLY A 1 490 ? -14.910 15.362 22.066 1.00 77.69 490 GLY A N 1
ATOM 3832 C CA . GLY A 1 490 ? -14.862 14.077 21.366 1.00 77.69 490 GLY A CA 1
ATOM 3833 C C . GLY A 1 490 ? -15.354 12.924 22.235 1.00 77.69 490 GLY A C 1
ATOM 3834 O O . GLY A 1 490 ? -15.263 12.970 23.460 1.00 77.69 490 GLY A O 1
ATOM 3835 N N . GLY A 1 491 ? -15.908 11.888 21.599 1.00 83.81 491 GLY A N 1
ATOM 3836 C CA . GLY A 1 491 ? -16.316 10.671 22.300 1.00 83.81 491 GLY A CA 1
ATOM 3837 C C . GLY A 1 491 ? -15.106 9.883 22.803 1.00 83.81 491 GLY A C 1
ATOM 3838 O O . GLY A 1 491 ? -14.078 9.823 22.127 1.00 83.81 491 GLY A O 1
ATOM 3839 N N . VAL A 1 492 ? -15.227 9.278 23.981 1.00 88.75 492 VAL A N 1
ATOM 3840 C CA . VAL A 1 492 ? -14.183 8.440 24.578 1.00 88.75 492 VAL A CA 1
ATOM 3841 C C . VAL A 1 492 ? -14.717 7.022 24.734 1.00 88.75 492 VAL A C 1
ATOM 3843 O O . VAL A 1 492 ? -1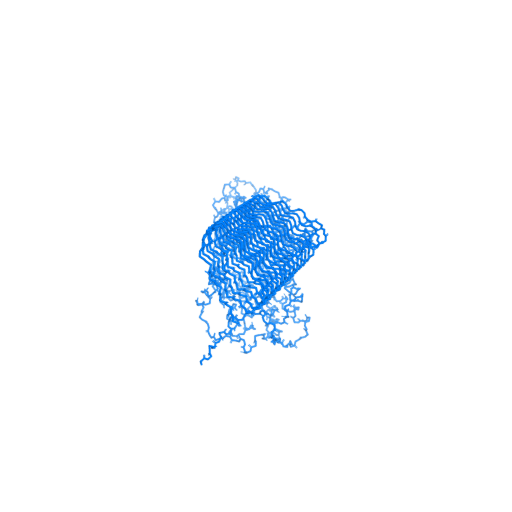5.703 6.807 25.435 1.00 88.75 492 VAL A O 1
ATOM 3846 N N . THR A 1 493 ? -14.060 6.049 24.109 1.00 88.19 493 THR A N 1
ATOM 3847 C CA . THR A 1 493 ? -14.384 4.624 24.241 1.00 88.19 493 THR A CA 1
ATOM 3848 C C . THR A 1 493 ? -13.167 3.859 24.744 1.00 88.19 493 THR A C 1
ATOM 3850 O O . THR A 1 493 ? -12.106 3.884 24.122 1.00 88.19 493 THR A O 1
ATOM 3853 N N . ILE A 1 494 ? -13.297 3.178 25.882 1.00 87.56 494 ILE A N 1
ATOM 3854 C CA . ILE A 1 494 ? -12.186 2.457 26.517 1.00 87.56 494 ILE A CA 1
ATOM 3855 C C . ILE A 1 494 ? -12.585 1.013 26.782 1.00 87.56 494 ILE A C 1
ATOM 3857 O O . ILE A 1 494 ? -13.588 0.750 27.439 1.00 87.56 494 ILE A O 1
ATOM 3861 N N . HIS A 1 495 ? -11.740 0.089 26.341 1.00 86.38 495 HIS A N 1
ATOM 3862 C CA . HIS A 1 495 ? -11.762 -1.318 26.710 1.00 86.38 495 HIS A CA 1
ATOM 3863 C C . HIS A 1 495 ? -10.457 -1.648 27.440 1.00 86.38 495 HIS A C 1
ATOM 3865 O O . HIS A 1 495 ? -9.374 -1.569 26.855 1.00 86.38 495 HIS A O 1
ATOM 3871 N N . THR A 1 496 ? -10.548 -2.005 28.720 1.00 86.06 496 THR A N 1
ATOM 3872 C CA . THR A 1 496 ? -9.388 -2.428 29.517 1.00 86.06 496 THR A CA 1
ATOM 3873 C C . THR A 1 496 ? -9.685 -3.678 30.341 1.00 86.06 496 THR A C 1
ATOM 3875 O O . THR A 1 496 ? -10.801 -3.874 30.809 1.00 86.06 496 THR A O 1
ATOM 3878 N N . THR A 1 497 ? -8.708 -4.564 30.534 1.00 84.00 497 THR A N 1
ATOM 3879 C CA . THR A 1 497 ? -8.867 -5.683 31.482 1.00 84.00 497 THR A CA 1
ATOM 3880 C C . THR A 1 497 ? -8.429 -5.311 32.895 1.00 84.00 497 THR A C 1
ATOM 3882 O O . THR A 1 497 ? -9.114 -5.677 33.846 1.00 84.00 497 THR A O 1
ATOM 3885 N N . GLN A 1 498 ? -7.330 -4.570 33.057 1.00 78.50 498 GLN A N 1
ATOM 3886 C CA . GLN A 1 498 ? -6.819 -4.143 34.361 1.00 78.50 498 GLN A CA 1
ATOM 3887 C C . GLN A 1 498 ? -6.256 -2.716 34.317 1.00 78.50 498 GLN A C 1
ATOM 3889 O O . GLN A 1 498 ? -5.565 -2.339 33.368 1.00 78.50 498 GLN A O 1
ATOM 3894 N N . GLY A 1 499 ? -6.479 -1.962 35.394 1.00 80.06 499 GLY A N 1
ATOM 3895 C CA . GLY A 1 499 ? -5.890 -0.640 35.626 1.00 80.06 499 GLY A CA 1
ATOM 3896 C C . GLY A 1 499 ? -6.936 0.457 35.816 1.00 80.06 499 GLY A C 1
ATOM 3897 O O . GLY A 1 499 ? -8.069 0.342 35.356 1.00 80.06 499 GLY A O 1
ATOM 3898 N N . GLY A 1 500 ? -6.565 1.507 36.553 1.00 85.94 500 GLY A N 1
ATOM 3899 C CA . GLY A 1 500 ? -7.454 2.638 36.823 1.00 85.94 500 GLY A CA 1
ATOM 3900 C C . GLY A 1 500 ? -7.673 3.508 35.587 1.00 85.94 500 GLY A C 1
ATOM 3901 O O . GLY A 1 500 ? -6.756 3.696 34.788 1.00 85.94 500 GLY A O 1
ATOM 3902 N N . VAL A 1 501 ? -8.877 4.051 35.437 1.00 90.75 501 VAL A N 1
ATOM 3903 C CA . VAL A 1 501 ? -9.252 4.931 34.327 1.00 90.75 501 VAL A CA 1
ATOM 3904 C C . VAL A 1 501 ? -9.658 6.288 34.885 1.00 90.75 501 VAL A C 1
ATOM 3906 O O . VAL A 1 501 ? -10.624 6.375 35.636 1.00 90.75 501 VAL A O 1
ATOM 3909 N N . THR A 1 502 ? -8.954 7.342 34.481 1.00 91.81 502 THR A N 1
ATOM 3910 C CA . THR A 1 502 ? -9.266 8.732 34.829 1.00 91.81 502 THR A CA 1
ATOM 3911 C C . THR A 1 502 ? -9.524 9.532 33.557 1.00 91.81 502 THR A C 1
ATOM 3913 O O . THR A 1 502 ? -8.662 9.615 32.680 1.00 91.81 502 THR A O 1
ATOM 3916 N N . ILE A 1 503 ? -10.705 10.134 33.433 1.00 90.88 503 ILE A N 1
ATOM 3917 C CA . ILE A 1 503 ? -11.094 10.905 32.244 1.00 90.88 503 ILE A CA 1
ATOM 3918 C C . ILE A 1 503 ? -11.501 12.311 32.657 1.00 90.88 503 ILE A C 1
ATOM 3920 O O . ILE A 1 503 ? -12.349 12.489 33.528 1.00 90.88 503 ILE A O 1
ATOM 3924 N N . HIS A 1 504 ? -10.940 13.300 31.972 1.00 90.88 504 HIS A N 1
ATOM 3925 C CA . HIS A 1 504 ? -11.374 14.687 32.022 1.00 90.88 504 HIS A CA 1
ATOM 3926 C C . HIS A 1 504 ? -11.842 15.103 30.629 1.00 90.88 504 HIS A C 1
ATOM 3928 O O . HIS A 1 504 ? -11.029 15.200 29.703 1.00 90.88 504 HIS A O 1
ATOM 3934 N N . THR A 1 505 ? -13.144 15.356 30.487 1.00 89.62 505 THR A N 1
ATOM 3935 C CA . THR A 1 505 ? -13.722 15.891 29.253 1.00 89.62 505 THR A CA 1
ATOM 3936 C C . THR A 1 505 ? -14.666 17.061 29.485 1.00 89.62 505 THR A C 1
ATOM 3938 O O . THR A 1 505 ? -15.156 17.259 30.591 1.00 89.62 505 THR A O 1
ATOM 3941 N N . THR A 1 506 ? -14.878 17.900 28.470 1.00 87.25 506 THR A N 1
ATOM 3942 C CA . THR A 1 506 ? -15.911 18.947 28.537 1.00 87.25 506 THR A CA 1
ATOM 3943 C C . THR A 1 506 ? -17.142 18.585 27.715 1.00 87.25 506 THR A C 1
ATOM 3945 O O . THR A 1 506 ? -18.256 18.821 28.173 1.00 87.25 506 THR A O 1
ATOM 3948 N N . GLN A 1 507 ? -16.971 17.963 26.547 1.00 83.50 507 GLN A N 1
ATOM 3949 C CA . GLN A 1 507 ? -18.068 17.534 25.683 1.00 83.50 507 GLN A CA 1
ATOM 3950 C C . GLN A 1 507 ? -17.770 16.191 25.010 1.00 83.50 507 GLN A C 1
ATOM 3952 O O . GLN A 1 507 ? -16.702 16.000 24.428 1.00 83.50 507 GLN A O 1
ATOM 3957 N N . GLY A 1 508 ? -18.756 15.294 25.011 1.00 83.94 508 GLY A N 1
ATOM 3958 C CA . GLY A 1 508 ? -18.697 14.009 24.309 1.00 83.94 508 GLY A CA 1
ATOM 3959 C C . GLY A 1 508 ? -19.129 12.842 25.192 1.00 83.94 508 GLY A C 1
ATOM 3960 O O . GLY A 1 508 ? -19.014 12.897 26.413 1.00 83.94 508 GLY A O 1
ATOM 3961 N N . GLY A 1 509 ? -19.666 11.791 24.568 1.00 87.75 509 GLY A N 1
ATOM 3962 C CA . GLY A 1 509 ? -20.069 10.581 25.283 1.00 87.75 509 GLY A CA 1
ATOM 3963 C C . GLY A 1 509 ? -18.863 9.777 25.769 1.00 87.75 509 GLY A C 1
ATOM 3964 O O . GLY A 1 509 ? -17.844 9.710 25.080 1.00 87.75 509 GLY A O 1
ATOM 3965 N N . VAL A 1 510 ? -18.984 9.160 26.940 1.00 92.81 510 VAL A N 1
ATOM 3966 C CA . VAL A 1 510 ? -17.954 8.299 27.527 1.00 92.81 510 VAL A CA 1
ATOM 3967 C C . VAL A 1 510 ? -18.507 6.886 27.662 1.00 92.81 510 VAL A C 1
ATOM 3969 O O . VAL A 1 510 ? -19.492 6.670 28.362 1.00 92.81 510 VAL A O 1
ATOM 3972 N N . THR A 1 511 ? -17.856 5.916 27.027 1.00 93.00 511 THR A N 1
ATOM 3973 C CA . THR A 1 511 ? -18.194 4.493 27.132 1.00 93.00 511 THR A CA 1
ATOM 3974 C C . THR A 1 511 ? -16.986 3.712 27.630 1.00 93.00 511 THR A C 1
ATOM 3976 O O . THR A 1 511 ? -15.924 3.738 27.009 1.00 93.00 511 THR A O 1
ATOM 3979 N N . ILE A 1 512 ? -17.125 3.014 28.755 1.00 92.00 512 ILE A N 1
ATOM 3980 C CA . ILE A 1 512 ? -16.024 2.268 29.376 1.00 92.00 512 ILE A CA 1
ATOM 3981 C C . ILE A 1 512 ? -16.450 0.828 29.619 1.00 92.00 512 ILE A C 1
ATOM 3983 O O . ILE A 1 512 ? -17.463 0.568 30.263 1.00 92.00 512 ILE A O 1
ATOM 3987 N N . HIS A 1 513 ? -15.615 -0.103 29.175 1.00 90.00 513 HIS A N 1
ATOM 3988 C CA . HIS A 1 513 ? -15.668 -1.508 29.538 1.00 90.00 513 HIS A CA 1
ATOM 3989 C C . HIS A 1 513 ? -14.377 -1.863 30.273 1.00 90.00 513 HIS A C 1
ATOM 3991 O O . HIS A 1 513 ? -13.295 -1.835 29.681 1.00 90.00 513 HIS A O 1
ATOM 3997 N N . THR A 1 514 ? -14.481 -2.193 31.559 1.00 90.69 514 THR A N 1
ATOM 3998 C CA . THR A 1 514 ? -13.341 -2.647 32.362 1.00 90.69 514 THR A CA 1
ATOM 3999 C C . THR A 1 514 ? -13.634 -3.951 33.099 1.00 90.69 514 THR A C 1
ATOM 4001 O O . THR A 1 514 ? -14.771 -4.225 33.469 1.00 90.69 514 THR A O 1
ATOM 4004 N N . THR A 1 515 ? -12.629 -4.803 33.300 1.00 87.88 515 THR A N 1
ATOM 4005 C CA . THR A 1 515 ? -12.789 -5.981 34.175 1.00 87.88 515 THR A CA 1
ATOM 4006 C C . THR A 1 515 ? -12.378 -5.646 35.607 1.00 87.88 515 THR A C 1
ATOM 4008 O O . THR A 1 515 ? -13.141 -5.910 36.532 1.00 87.88 515 THR A O 1
ATOM 4011 N N . GLN A 1 516 ? -11.208 -5.032 35.800 1.00 84.31 516 GLN A N 1
ATOM 4012 C CA . GLN A 1 516 ? -10.683 -4.644 37.110 1.00 84.31 516 GLN A CA 1
ATOM 4013 C C . GLN A 1 516 ? -10.056 -3.244 37.084 1.00 84.31 516 GLN A C 1
ATOM 4015 O O . GLN A 1 516 ? -9.208 -2.949 36.245 1.00 84.31 516 GLN A O 1
ATOM 4020 N N . GLY A 1 517 ? -10.398 -2.405 38.061 1.00 85.56 517 GLY A N 1
ATOM 4021 C CA . GLY A 1 517 ? -9.790 -1.085 38.254 1.00 85.56 517 GLY A CA 1
ATOM 4022 C C . GLY A 1 517 ? -10.822 0.002 38.537 1.00 85.56 517 GLY A C 1
ATOM 4023 O O . GLY A 1 517 ? -11.969 -0.092 38.110 1.00 85.56 517 GLY A O 1
ATOM 4024 N N . GLY A 1 518 ? -10.416 1.027 39.291 1.00 88.81 518 GLY A N 1
ATOM 4025 C CA . GLY A 1 518 ? -11.284 2.163 39.597 1.00 88.81 518 GLY A CA 1
ATOM 4026 C C . GLY A 1 518 ? -11.509 3.060 38.380 1.00 88.81 518 GLY A C 1
ATOM 4027 O O . GLY A 1 518 ? -10.605 3.228 37.560 1.00 88.81 518 GLY A O 1
ATOM 4028 N N . VAL A 1 519 ? -12.698 3.643 38.273 1.00 93.94 519 VAL A N 1
ATOM 4029 C CA . VAL A 1 519 ? -13.072 4.562 37.194 1.00 93.94 519 VAL A CA 1
ATOM 4030 C C . VAL A 1 519 ? -13.434 5.914 37.794 1.00 93.94 519 VAL A C 1
ATOM 4032 O O . VAL A 1 519 ? -14.383 6.006 38.566 1.00 93.94 519 VAL A O 1
ATOM 4035 N N . THR A 1 520 ? -12.714 6.962 37.405 1.00 94.75 520 THR A N 1
ATOM 4036 C CA . THR A 1 520 ? -12.987 8.348 37.796 1.00 94.75 520 THR A CA 1
ATOM 4037 C C . THR A 1 520 ? -13.247 9.189 36.552 1.00 94.75 520 THR A C 1
ATOM 4039 O O . THR A 1 520 ? -12.392 9.295 35.673 1.00 94.75 520 THR A O 1
ATOM 4042 N N . ILE A 1 521 ? -14.422 9.808 36.460 1.00 94.00 521 ILE A N 1
ATOM 4043 C CA . ILE A 1 521 ? -14.811 10.621 35.301 1.00 94.00 521 ILE A CA 1
ATOM 4044 C C . ILE A 1 521 ? -15.195 12.018 35.764 1.00 94.00 521 ILE A C 1
ATOM 4046 O O . ILE A 1 521 ? -16.046 12.182 36.634 1.00 94.00 521 ILE A O 1
ATOM 4050 N N . HIS A 1 522 ? -14.612 13.021 35.119 1.00 93.12 522 HIS A N 1
ATOM 4051 C CA . HIS A 1 522 ? -15.034 14.410 35.191 1.00 93.12 522 HIS A CA 1
ATOM 4052 C C . HIS A 1 522 ? -15.484 14.845 33.797 1.00 93.12 522 HIS A C 1
ATOM 4054 O O . HIS A 1 522 ? -14.664 14.923 32.880 1.00 93.12 522 HIS A O 1
ATOM 4060 N N . THR A 1 523 ? -16.777 15.115 33.632 1.00 92.38 523 THR A N 1
ATOM 4061 C CA . THR A 1 523 ? -17.344 15.642 32.385 1.00 92.38 523 THR A CA 1
ATOM 4062 C C . THR A 1 523 ? -18.240 16.853 32.642 1.00 92.38 523 THR A C 1
ATOM 4064 O O . THR A 1 523 ? -18.757 17.029 33.740 1.00 92.38 523 THR A O 1
ATOM 4067 N N . ILE A 1 524 ? -18.402 17.730 31.653 1.00 89.62 524 ILE A N 1
ATOM 4068 C CA . ILE A 1 524 ? -19.397 18.809 31.718 1.00 89.62 524 ILE A CA 1
ATOM 4069 C C . ILE A 1 524 ? -20.672 18.365 31.000 1.00 89.62 524 ILE A C 1
ATOM 4071 O O . ILE A 1 524 ? -21.744 18.428 31.595 1.00 89.62 524 ILE A O 1
ATOM 4075 N N . GLN A 1 525 ? -20.564 17.891 29.756 1.00 86.81 525 GLN A N 1
ATOM 4076 C CA . GLN A 1 525 ? -21.709 17.512 28.932 1.00 86.81 525 GLN A CA 1
ATOM 4077 C C . GLN A 1 525 ? -21.462 16.206 28.161 1.00 86.81 525 GLN A C 1
ATOM 4079 O O . GLN A 1 525 ? -20.466 16.070 27.449 1.00 86.81 525 GLN A O 1
ATOM 4084 N N . GLY A 1 526 ? -22.408 15.269 28.230 1.00 87.00 526 GLY A N 1
ATOM 4085 C CA . GLY A 1 526 ? -22.382 14.021 27.458 1.00 87.00 526 GLY A CA 1
ATOM 4086 C C . GLY A 1 526 ? -22.807 12.808 28.281 1.00 87.00 526 GLY A C 1
ATOM 4087 O O . GLY A 1 526 ? -22.660 12.798 29.500 1.00 87.00 526 GLY A O 1
ATOM 4088 N N . GLY A 1 527 ? -23.358 11.793 27.612 1.00 89.94 527 GLY A N 1
ATOM 4089 C CA . GLY A 1 527 ? -23.778 10.554 28.269 1.00 89.94 527 GLY A CA 1
ATOM 4090 C C . GLY A 1 527 ? -22.588 9.716 28.740 1.00 89.94 527 GLY A C 1
ATOM 4091 O O . GLY A 1 527 ? -21.552 9.676 28.073 1.00 89.94 527 GLY A O 1
ATOM 4092 N N . VAL A 1 528 ? -22.737 9.040 29.875 1.00 95.25 528 VAL A N 1
ATOM 4093 C CA . VAL A 1 528 ? -21.726 8.153 30.457 1.00 95.25 528 VAL A CA 1
ATOM 4094 C C . VAL A 1 528 ? -22.302 6.747 30.568 1.00 95.25 528 VAL A C 1
ATOM 4096 O O . VAL A 1 528 ? -23.299 6.532 31.252 1.00 95.25 528 VAL A O 1
ATOM 4099 N N . THR A 1 529 ? -21.655 5.777 29.930 1.00 95.69 529 THR A N 1
ATOM 4100 C CA . THR A 1 529 ? -22.012 4.358 30.015 1.00 95.69 529 THR A CA 1
ATOM 4101 C C . THR A 1 529 ? -20.817 3.555 30.508 1.00 95.69 529 THR A C 1
ATOM 4103 O O . THR A 1 529 ? -19.757 3.563 29.880 1.00 95.69 529 THR A O 1
ATOM 4106 N N . ILE A 1 530 ? -20.964 2.856 31.632 1.00 94.56 530 ILE A N 1
ATOM 4107 C CA . ILE A 1 530 ? -19.873 2.084 32.241 1.00 94.56 530 ILE A CA 1
ATOM 4108 C C . ILE A 1 530 ? -20.319 0.647 32.467 1.00 94.56 530 ILE A C 1
ATOM 4110 O O . ILE A 1 530 ? -21.332 0.394 33.113 1.00 94.56 530 ILE A O 1
ATOM 4114 N N . HIS A 1 531 ? -19.501 -0.291 32.006 1.00 93.25 531 HIS A N 1
ATOM 4115 C CA . HIS A 1 531 ? -19.581 -1.701 32.352 1.00 93.25 531 HIS A CA 1
ATOM 4116 C C . HIS A 1 531 ? -18.297 -2.098 33.079 1.00 93.25 531 HIS A C 1
ATOM 4118 O O . HIS A 1 531 ? -17.212 -2.049 32.495 1.00 93.25 531 HIS A O 1
ATOM 4124 N N . THR A 1 532 ? -18.407 -2.493 34.346 1.00 93.00 532 THR A N 1
ATOM 4125 C CA . THR A 1 532 ? -17.273 -2.991 35.133 1.00 93.00 532 THR A CA 1
ATOM 4126 C C . THR A 1 532 ? -17.594 -4.298 35.849 1.00 93.00 532 THR A C 1
ATOM 4128 O O . THR A 1 532 ? -18.737 -4.561 36.217 1.00 93.00 532 THR A O 1
ATOM 4131 N N . THR A 1 533 ? -16.587 -5.147 36.053 1.00 90.38 533 THR A N 1
ATOM 4132 C CA . THR A 1 533 ? -16.738 -6.321 36.928 1.00 90.38 533 THR A CA 1
ATOM 4133 C C . THR A 1 533 ? -16.311 -5.986 38.356 1.00 90.38 533 THR A C 1
ATOM 4135 O O . THR A 1 533 ? -17.059 -6.264 39.289 1.00 90.38 533 THR A O 1
ATOM 4138 N N . GLN A 1 534 ? -15.147 -5.358 38.543 1.00 87.62 534 GLN A N 1
ATOM 4139 C CA . GLN A 1 534 ? -14.584 -5.024 39.854 1.00 87.62 534 GLN A CA 1
ATOM 4140 C C . GLN A 1 534 ? -13.911 -3.644 39.861 1.00 87.62 534 GLN A C 1
ATOM 4142 O O . GLN A 1 534 ? -13.006 -3.380 39.069 1.00 87.62 534 GLN A O 1
ATOM 4147 N N . GLY A 1 535 ? -14.278 -2.789 40.815 1.00 88.94 535 GLY A N 1
ATOM 4148 C CA . GLY A 1 535 ? -13.626 -1.495 41.052 1.00 88.94 535 GLY A CA 1
ATOM 4149 C C . GLY A 1 535 ? -14.614 -0.390 41.417 1.00 88.94 535 GLY A C 1
ATOM 4150 O O . GLY A 1 535 ? -15.779 -0.444 41.035 1.00 88.94 535 GLY A O 1
ATOM 4151 N N . GLY A 1 536 ? -14.150 0.604 42.178 1.00 90.69 536 GLY A N 1
ATOM 4152 C CA . GLY A 1 536 ? -14.966 1.767 42.534 1.00 90.69 536 GLY A CA 1
ATOM 4153 C C . GLY A 1 536 ? -15.195 2.694 41.339 1.00 90.69 536 GLY A C 1
ATOM 4154 O O . GLY A 1 536 ? -14.308 2.848 40.497 1.00 90.69 536 GLY A O 1
ATOM 4155 N N . ILE A 1 537 ? -16.369 3.309 41.268 1.00 95.69 537 ILE A N 1
ATOM 4156 C CA . ILE A 1 537 ? -16.752 4.243 40.209 1.00 95.69 537 ILE A CA 1
ATOM 4157 C C . ILE A 1 537 ? -17.081 5.588 40.849 1.00 95.69 537 ILE A C 1
ATOM 4159 O O . ILE A 1 537 ? -17.995 5.666 41.664 1.00 95.69 537 ILE A O 1
ATOM 4163 N N . THR A 1 538 ? -16.391 6.644 40.429 1.00 96.38 538 THR A N 1
ATOM 4164 C CA . THR A 1 538 ? -16.668 8.021 40.844 1.00 96.38 538 THR A CA 1
ATOM 4165 C C . THR A 1 538 ? -16.930 8.883 39.616 1.00 96.38 538 THR A C 1
ATOM 4167 O O . THR A 1 538 ? -16.070 9.019 38.745 1.00 96.38 538 THR A O 1
ATOM 4170 N N . ILE A 1 539 ? -18.114 9.487 39.531 1.00 95.44 539 ILE A N 1
ATOM 4171 C CA . ILE A 1 539 ? -18.505 10.331 38.396 1.00 95.44 539 ILE A CA 1
ATOM 4172 C C . ILE A 1 539 ? -18.868 11.723 38.890 1.00 95.44 539 ILE A C 1
ATOM 4174 O O . ILE A 1 539 ? -19.711 11.883 39.768 1.00 95.44 539 ILE A O 1
ATOM 4178 N N . HIS A 1 540 ? -18.275 12.730 38.262 1.00 94.56 540 HIS A N 1
ATOM 4179 C CA . HIS A 1 540 ? -18.680 14.121 38.362 1.00 94.56 540 HIS A CA 1
ATOM 4180 C C . HIS A 1 540 ? -19.116 14.596 36.977 1.00 94.56 540 HIS A C 1
ATOM 4182 O O . HIS A 1 540 ? -18.295 14.681 36.062 1.00 94.56 540 HIS A O 1
ATOM 4188 N N . THR A 1 541 ? -20.401 14.903 36.822 1.00 93.38 541 THR A N 1
ATOM 4189 C CA . THR A 1 541 ? -20.956 15.443 35.577 1.00 93.38 541 THR A CA 1
ATOM 4190 C C . THR A 1 541 ? -21.882 16.625 35.836 1.00 93.38 541 THR A C 1
ATOM 4192 O O . THR A 1 541 ? -22.524 16.708 36.880 1.00 93.38 541 THR A O 1
ATOM 4195 N N . ILE A 1 542 ? -21.951 17.577 34.906 1.00 91.81 542 ILE A N 1
ATOM 4196 C CA . ILE A 1 542 ? -22.947 18.652 34.984 1.00 91.81 542 ILE A CA 1
ATOM 4197 C C . ILE A 1 542 ? -24.222 18.203 34.270 1.00 91.81 542 ILE A C 1
ATOM 4199 O O . ILE A 1 542 ? -25.284 18.225 34.888 1.00 91.81 542 ILE A O 1
ATOM 4203 N N . GLN A 1 543 ? -24.123 17.748 33.018 1.00 90.38 543 GLN A N 1
ATOM 4204 C CA . GLN A 1 543 ? -25.270 17.360 32.200 1.00 90.38 543 GLN A CA 1
ATOM 4205 C C . GLN A 1 543 ? -25.038 16.062 31.407 1.00 90.38 543 GLN A C 1
ATOM 4207 O O . GLN A 1 543 ? -24.059 15.941 30.670 1.00 90.38 543 GLN A O 1
ATOM 4212 N N . GLY A 1 544 ? -25.989 15.127 31.464 1.00 89.94 544 GLY A N 1
ATOM 4213 C CA . GLY A 1 544 ? -25.993 13.920 30.626 1.00 89.94 544 GLY A CA 1
ATOM 4214 C C . GLY A 1 544 ? -26.602 12.702 31.315 1.00 89.94 544 GLY A C 1
ATOM 4215 O O . GLY A 1 544 ? -26.704 12.662 32.533 1.00 89.94 544 GLY A O 1
ATOM 4216 N N . GLU A 1 545 ? -27.014 11.704 30.537 1.00 93.50 545 GLU A N 1
ATOM 4217 C CA . GLU A 1 545 ? -27.499 10.430 31.082 1.00 93.50 545 GLU A CA 1
ATOM 4218 C C . GLU A 1 545 ? -26.332 9.585 31.612 1.00 93.50 545 GLU A C 1
ATOM 4220 O O . GLU A 1 545 ? -25.277 9.517 30.975 1.00 93.50 545 GLU A O 1
ATOM 4225 N N . VAL A 1 546 ? -26.514 8.931 32.759 1.00 96.12 546 VAL A N 1
ATOM 4226 C CA . VAL A 1 546 ? -25.516 8.041 33.362 1.00 96.12 546 VAL A CA 1
ATOM 4227 C C . VAL A 1 546 ? -26.095 6.639 33.513 1.00 96.12 546 VAL A C 1
ATOM 4229 O O . VAL A 1 546 ? -26.994 6.423 34.321 1.00 96.12 546 VAL A O 1
ATOM 4232 N N . THR A 1 547 ? -25.522 5.675 32.794 1.00 96.69 547 THR A N 1
ATOM 4233 C CA . THR A 1 547 ? -25.893 4.257 32.876 1.00 96.69 547 THR A CA 1
ATOM 4234 C C . THR A 1 547 ? -24.704 3.419 33.333 1.00 96.69 547 THR A C 1
ATOM 4236 O O . THR A 1 547 ? -23.640 3.423 32.710 1.00 96.69 547 THR A O 1
ATOM 4239 N N . ILE A 1 548 ? -24.864 2.689 34.437 1.00 95.94 548 ILE A N 1
ATOM 4240 C CA . ILE A 1 548 ? -23.792 1.898 35.053 1.00 95.94 548 ILE A CA 1
ATOM 4241 C C . ILE A 1 548 ? -24.243 0.459 35.253 1.00 95.94 548 ILE A C 1
ATOM 4243 O O . ILE A 1 548 ? -25.269 0.194 35.876 1.00 95.94 548 ILE A O 1
ATOM 4247 N N . HIS A 1 549 ? -23.405 -0.474 34.818 1.00 94.94 549 HIS A N 1
ATOM 4248 C CA . HIS A 1 549 ? -23.496 -1.886 35.156 1.00 94.94 549 HIS A CA 1
ATOM 4249 C C . HIS A 1 549 ? -22.210 -2.308 35.868 1.00 94.94 549 HIS A C 1
ATOM 4251 O O . HIS A 1 549 ? -21.132 -2.292 35.272 1.00 94.94 549 HIS A O 1
ATOM 4257 N N . THR A 1 550 ? -22.314 -2.690 37.139 1.00 95.00 550 THR A N 1
ATOM 4258 C CA . THR A 1 550 ? -21.182 -3.185 37.932 1.00 95.00 550 THR A CA 1
ATOM 4259 C C . THR A 1 550 ? -21.510 -4.504 38.625 1.00 95.00 550 THR A C 1
ATOM 4261 O O . THR A 1 550 ? -22.646 -4.747 39.027 1.00 95.00 550 THR A O 1
ATOM 4264 N N . THR A 1 551 ? -20.526 -5.392 38.765 1.00 92.12 551 THR A N 1
ATOM 4265 C CA . THR A 1 551 ? -20.695 -6.589 39.606 1.00 92.12 551 THR A CA 1
ATOM 4266 C C . THR A 1 551 ? -20.265 -6.304 41.042 1.00 92.12 551 THR A C 1
ATOM 4268 O O . THR A 1 551 ? -21.010 -6.627 41.963 1.00 92.12 551 THR A O 1
ATOM 4271 N N . GLN A 1 552 ? -19.105 -5.673 41.241 1.00 90.12 552 GLN A N 1
ATOM 4272 C CA . GLN A 1 552 ? -18.552 -5.382 42.560 1.00 90.12 552 GLN A CA 1
ATOM 4273 C C . GLN A 1 552 ? -17.846 -4.016 42.609 1.00 90.12 552 GLN A C 1
ATOM 4275 O O . GLN A 1 552 ? -16.926 -3.756 41.835 1.00 90.12 552 GLN A O 1
ATOM 4280 N N . GLY A 1 553 ? -18.206 -3.174 43.578 1.00 90.31 553 GLY A N 1
ATOM 4281 C CA . GLY A 1 553 ? -17.524 -1.901 43.844 1.00 90.31 553 GLY A CA 1
ATOM 4282 C C . GLY A 1 553 ? -18.471 -0.803 44.318 1.00 90.31 553 GLY A C 1
ATOM 4283 O O . GLY A 1 553 ? -19.672 -0.864 44.073 1.00 90.31 553 GLY A O 1
ATOM 4284 N N . GLU A 1 554 ? -17.930 0.195 45.015 1.00 93.94 554 GLU A N 1
ATOM 4285 C CA . GLU A 1 554 ? -18.699 1.375 45.421 1.00 93.94 554 GLU A CA 1
ATOM 4286 C C . GLU A 1 554 ? -18.937 2.304 44.225 1.00 93.94 554 GLU A C 1
ATOM 4288 O O . GLU A 1 554 ? -18.034 2.518 43.413 1.00 93.94 554 GLU A O 1
ATOM 4293 N N . VAL A 1 555 ? -20.144 2.856 44.120 1.00 96.31 555 VAL A N 1
ATOM 4294 C CA . VAL A 1 555 ? -20.528 3.810 43.075 1.00 96.31 555 VAL A CA 1
ATOM 4295 C C . VAL A 1 555 ? -20.882 5.143 43.721 1.00 96.31 555 VAL A C 1
ATOM 4297 O O . VAL A 1 555 ? -21.819 5.215 44.511 1.00 96.31 555 VAL A O 1
ATOM 4300 N N . ILE A 1 556 ? -20.160 6.202 43.359 1.00 97.12 556 ILE A N 1
ATOM 4301 C CA . ILE A 1 556 ? -20.384 7.570 43.831 1.00 97.12 556 ILE A CA 1
ATOM 4302 C C . ILE A 1 556 ? -20.639 8.475 42.624 1.00 97.12 556 ILE A C 1
ATOM 4304 O O . ILE A 1 556 ? -19.805 8.576 41.722 1.00 97.12 556 ILE A O 1
ATOM 4308 N N . ILE A 1 557 ? -21.786 9.153 42.591 1.00 96.25 557 ILE A N 1
ATOM 4309 C CA . ILE A 1 557 ? -22.173 10.018 41.469 1.00 96.25 557 ILE A CA 1
ATOM 4310 C C . ILE A 1 557 ? -22.559 11.400 41.976 1.00 96.25 557 ILE A C 1
ATOM 4312 O O . ILE A 1 557 ? -23.404 11.538 42.858 1.00 96.25 557 ILE A O 1
ATOM 4316 N N . TYR A 1 558 ? -21.991 12.420 41.343 1.00 96.19 558 TYR A N 1
ATOM 4317 C CA . TYR A 1 558 ? -22.397 13.811 41.458 1.00 96.19 558 TYR A CA 1
ATOM 4318 C C . TYR A 1 558 ? -22.848 14.292 40.082 1.00 96.19 558 TYR A C 1
ATOM 4320 O O . TYR A 1 558 ? -22.032 14.389 39.162 1.00 96.19 558 TYR A O 1
ATOM 4328 N N . ILE A 1 559 ? -24.137 14.592 39.942 1.00 94.31 559 ILE A N 1
ATOM 4329 C CA . ILE A 1 559 ? -24.719 15.107 38.702 1.00 94.31 559 ILE A CA 1
ATOM 4330 C C . ILE A 1 559 ? -25.569 16.345 38.970 1.00 94.31 559 ILE A C 1
ATOM 4332 O O . ILE A 1 559 ? -26.269 16.421 39.974 1.00 94.31 559 ILE A O 1
ATOM 4336 N N . SER A 1 560 ? -25.528 17.337 38.082 1.00 93.25 560 SER A N 1
ATOM 4337 C CA . SER A 1 560 ? -26.480 18.451 38.180 1.00 93.25 560 SER A CA 1
ATOM 4338 C C . SER A 1 560 ? -27.795 18.113 37.463 1.00 93.25 560 SER A C 1
ATOM 4340 O O . SER A 1 560 ? -28.857 18.150 38.083 1.00 93.25 560 SER A O 1
ATOM 4342 N N . GLN A 1 561 ? -27.743 17.736 36.184 1.00 91.94 561 GLN A N 1
ATOM 4343 C CA . GLN A 1 561 ? -28.918 17.455 35.353 1.00 91.94 561 GLN A CA 1
ATOM 4344 C C . GLN A 1 561 ? -28.769 16.170 34.522 1.00 91.94 561 GLN A C 1
ATOM 4346 O O . GLN A 1 561 ? -27.890 16.084 33.666 1.00 91.94 561 GLN A O 1
ATOM 4351 N N . GLY A 1 562 ? -29.670 15.202 34.690 1.00 91.56 562 GLY A N 1
ATOM 4352 C CA . GLY A 1 562 ? -29.720 14.005 33.839 1.00 91.56 562 GLY A CA 1
ATOM 4353 C C . GLY A 1 562 ? -30.312 12.783 34.531 1.00 91.56 562 GLY A C 1
ATOM 4354 O O . GLY A 1 562 ? -30.404 12.740 35.756 1.00 91.56 562 GLY A O 1
ATOM 4355 N N . GLU A 1 563 ? -30.732 11.795 33.741 1.00 93.69 563 GLU A N 1
ATOM 4356 C CA . GLU A 1 563 ? -31.229 10.523 34.274 1.00 93.69 563 GLU A CA 1
ATOM 4357 C C . GLU A 1 563 ? -30.080 9.590 34.661 1.00 93.69 563 GLU A C 1
ATOM 4359 O O . GLU A 1 563 ? -29.035 9.554 34.006 1.00 93.69 563 GLU A O 1
ATOM 4364 N N . ILE A 1 564 ? -30.283 8.839 35.743 1.00 96.69 564 ILE A N 1
ATOM 4365 C CA . ILE A 1 564 ? -29.307 7.899 36.287 1.00 96.69 564 ILE A CA 1
ATOM 4366 C C . ILE A 1 564 ? -29.938 6.512 36.357 1.00 96.69 564 ILE A C 1
ATOM 4368 O O . ILE A 1 564 ? -30.937 6.324 37.053 1.00 96.69 564 ILE A O 1
ATOM 4372 N N . THR A 1 565 ? -29.309 5.533 35.711 1.00 97.12 565 THR A N 1
ATOM 4373 C CA . THR A 1 565 ? -29.688 4.118 35.781 1.00 97.12 565 THR A CA 1
ATOM 4374 C C . THR A 1 565 ? -28.504 3.282 36.257 1.00 97.12 565 THR A C 1
ATOM 4376 O O . THR A 1 565 ? -27.440 3.279 35.638 1.00 97.12 565 THR A O 1
ATOM 4379 N N . ILE A 1 566 ? -28.662 2.554 37.364 1.00 96.25 566 ILE A N 1
ATOM 4380 C CA . ILE A 1 566 ? -27.586 1.738 37.946 1.00 96.25 566 ILE A CA 1
ATOM 4381 C C . ILE A 1 566 ? -28.062 0.308 38.156 1.00 96.25 566 ILE A C 1
ATOM 4383 O O . ILE A 1 566 ? -29.071 0.063 38.813 1.00 96.25 566 ILE A O 1
ATOM 4387 N N . HIS A 1 567 ? -27.264 -0.640 37.681 1.00 95.31 567 HIS A N 1
ATOM 4388 C CA . HIS A 1 567 ? -27.371 -2.052 38.006 1.00 95.31 567 HIS A CA 1
ATOM 4389 C C . HIS A 1 567 ? -26.094 -2.495 38.720 1.00 95.31 567 HIS A C 1
ATOM 4391 O O . HIS A 1 567 ? -25.010 -2.466 38.135 1.00 95.31 567 HIS A O 1
ATOM 4397 N N . THR A 1 568 ? -26.214 -2.912 39.979 1.00 95.00 568 THR A N 1
ATOM 4398 C CA . THR A 1 568 ? -25.097 -3.447 40.767 1.00 95.00 568 THR A CA 1
ATOM 4399 C C . THR A 1 568 ? -25.447 -4.789 41.405 1.00 95.00 568 THR A C 1
ATOM 4401 O O . THR A 1 568 ? -26.592 -5.040 41.778 1.00 95.00 568 THR A O 1
ATOM 4404 N N . THR A 1 569 ? -24.470 -5.688 41.527 1.00 92.44 569 THR A N 1
ATOM 4405 C CA . THR A 1 569 ? -24.662 -6.933 42.293 1.00 92.44 569 THR A CA 1
ATOM 4406 C C . THR A 1 569 ? -24.202 -6.752 43.738 1.00 92.44 569 THR A C 1
ATOM 4408 O O . THR A 1 569 ? -24.956 -7.077 44.652 1.00 92.44 569 THR A O 1
ATOM 4411 N N . GLN A 1 570 ? -23.000 -6.209 43.953 1.00 89.19 570 GLN A N 1
ATOM 4412 C CA . GLN A 1 570 ? -22.409 -5.975 45.271 1.00 89.19 570 GLN A CA 1
ATOM 4413 C C . GLN A 1 570 ? -21.722 -4.604 45.357 1.00 89.19 570 GLN A C 1
ATOM 4415 O O . GLN A 1 570 ? -20.824 -4.298 44.577 1.00 89.19 570 GLN A O 1
ATOM 4420 N N . GLY A 1 571 ? -22.073 -3.800 46.357 1.00 88.50 571 GLY A N 1
ATOM 4421 C CA . GLY A 1 571 ? -21.395 -2.531 46.648 1.00 88.50 571 GLY A CA 1
ATOM 4422 C C . GLY A 1 571 ? -22.356 -1.399 46.990 1.00 88.50 571 GLY A C 1
ATOM 4423 O O . GLY A 1 571 ? -23.527 -1.431 46.618 1.00 88.50 571 GLY A O 1
ATOM 4424 N N . GLY A 1 572 ? -21.862 -0.415 47.742 1.00 91.19 572 GLY A N 1
ATOM 4425 C CA . GLY A 1 572 ? -22.644 0.760 48.119 1.00 91.19 572 GLY A CA 1
ATOM 4426 C C . GLY A 1 572 ? -22.868 1.705 46.940 1.00 91.19 572 GLY A C 1
ATOM 4427 O O . GLY A 1 572 ? -22.006 1.826 46.069 1.00 91.19 572 GLY A O 1
ATOM 4428 N N . VAL A 1 573 ? -24.014 2.381 46.922 1.00 96.31 573 VAL A N 1
ATOM 4429 C CA . VAL A 1 573 ? -24.344 3.400 45.921 1.00 96.31 573 VAL A CA 1
ATOM 4430 C C . VAL A 1 573 ? -24.652 4.712 46.630 1.00 96.31 573 VAL A C 1
ATOM 4432 O O . VAL A 1 573 ? -25.592 4.774 47.417 1.00 96.31 573 VAL A O 1
ATOM 4435 N N . THR A 1 574 ? -23.893 5.761 46.322 1.00 97.00 574 THR A N 1
ATOM 4436 C CA . THR A 1 574 ? -24.107 7.119 46.832 1.00 97.00 574 THR A CA 1
ATOM 4437 C C . THR A 1 574 ? -24.331 8.077 45.668 1.00 97.00 574 THR A C 1
ATOM 4439 O O . THR A 1 574 ? -23.478 8.215 44.792 1.00 97.00 574 THR A O 1
ATOM 4442 N N . ILE A 1 575 ? -25.475 8.756 45.641 1.00 96.50 575 ILE A N 1
ATOM 4443 C CA . ILE A 1 575 ? -25.840 9.670 44.552 1.00 96.50 575 ILE A CA 1
ATOM 4444 C C . ILE A 1 575 ? -26.190 11.037 45.115 1.00 96.50 575 ILE A C 1
ATOM 4446 O O . ILE A 1 575 ? -27.018 11.157 46.015 1.00 96.50 575 ILE A O 1
ATOM 4450 N N . HIS A 1 576 ? -25.622 12.072 44.510 1.00 95.50 576 HIS A N 1
ATOM 4451 C CA . HIS A 1 576 ? -26.031 13.456 44.679 1.00 95.50 576 HIS A CA 1
ATOM 4452 C C . HIS A 1 576 ? -26.478 13.999 43.322 1.00 95.50 576 HIS A C 1
ATOM 4454 O O . HIS A 1 576 ? -25.664 14.138 42.407 1.00 95.50 576 HIS A O 1
ATOM 4460 N N . THR A 1 577 ? -27.768 14.303 43.189 1.00 94.81 577 THR A N 1
ATOM 4461 C CA . THR A 1 577 ? -28.337 14.913 41.983 1.00 94.81 577 THR A CA 1
ATOM 4462 C C . THR A 1 577 ? -29.127 16.180 42.303 1.00 94.81 577 THR A C 1
ATOM 4464 O O . THR A 1 577 ? -29.763 16.280 43.353 1.00 94.81 577 THR A O 1
ATOM 4467 N N . THR A 1 578 ? -29.098 17.178 41.417 1.00 92.62 578 THR A N 1
ATOM 4468 C CA . THR A 1 578 ? -30.006 18.331 41.553 1.00 92.62 578 THR A CA 1
ATOM 4469 C C . THR A 1 578 ? -31.303 18.129 40.777 1.00 92.62 578 THR A C 1
ATOM 4471 O O . THR A 1 578 ? -32.366 18.429 41.313 1.00 92.62 578 THR A O 1
ATOM 4474 N N . GLN A 1 579 ? -31.247 17.592 39.556 1.00 89.50 579 GLN A N 1
ATOM 4475 C CA . GLN A 1 579 ? -32.403 17.391 38.681 1.00 89.50 579 GLN A CA 1
ATOM 4476 C C . GLN A 1 579 ? -32.250 16.114 37.840 1.00 89.50 579 GLN A C 1
ATOM 4478 O O . GLN A 1 579 ? -31.250 15.946 37.143 1.00 89.50 579 GLN A O 1
ATOM 4483 N N . GLY A 1 580 ? -33.268 15.253 37.840 1.00 88.94 580 GLY A N 1
ATOM 4484 C CA . GLY A 1 580 ? -33.333 14.063 36.981 1.00 88.94 580 GLY A CA 1
ATOM 4485 C C . GLY A 1 580 ? -33.772 12.802 37.721 1.00 88.94 580 GLY A C 1
ATOM 4486 O O . GLY A 1 580 ? -33.669 12.719 38.945 1.00 88.94 580 GLY A O 1
ATOM 4487 N N . GLY A 1 581 ? -34.319 11.837 36.980 1.00 91.12 581 GLY A N 1
ATOM 4488 C CA . GLY A 1 581 ? -34.789 10.570 37.540 1.00 91.12 581 GLY A CA 1
ATOM 4489 C C . GLY A 1 581 ? -33.638 9.651 37.951 1.00 91.12 581 GLY A C 1
ATOM 4490 O O . GLY A 1 581 ? -32.591 9.631 37.304 1.00 91.12 581 GLY A O 1
ATOM 4491 N N . VAL A 1 582 ? -33.839 8.876 39.015 1.00 96.50 582 VAL A N 1
ATOM 4492 C CA . VAL A 1 582 ? -32.873 7.885 39.502 1.00 96.50 582 VAL A CA 1
ATOM 4493 C C . VAL A 1 582 ? -33.535 6.514 39.556 1.00 96.50 582 VAL A C 1
ATOM 4495 O O . VAL A 1 582 ? -34.509 6.332 40.284 1.00 96.50 582 VAL A O 1
ATOM 4498 N N . THR A 1 583 ? -32.980 5.545 38.832 1.00 96.88 583 THR A N 1
ATOM 4499 C CA . THR A 1 583 ? -33.413 4.144 38.846 1.00 96.88 583 THR A CA 1
ATOM 4500 C C . THR A 1 583 ? -32.252 3.245 39.258 1.00 96.88 583 THR A C 1
ATOM 4502 O O . THR A 1 583 ? -31.195 3.255 38.629 1.00 96.88 583 THR A O 1
ATOM 4505 N N . ILE A 1 584 ? -32.424 2.459 40.322 1.00 96.06 584 ILE A N 1
ATOM 4506 C CA . ILE A 1 584 ? -31.369 1.584 40.852 1.00 96.06 584 ILE A CA 1
ATOM 4507 C C . ILE A 1 584 ? -31.893 0.165 41.022 1.00 96.06 584 ILE A C 1
ATOM 4509 O O . ILE A 1 584 ? -32.916 -0.062 41.663 1.00 96.06 584 ILE A O 1
ATOM 4513 N N . HIS A 1 585 ? -31.123 -0.798 40.531 1.00 95.00 585 HIS A N 1
ATOM 4514 C CA . HIS A 1 585 ? -31.276 -2.214 40.824 1.00 95.00 585 HIS A CA 1
ATOM 4515 C C . HIS A 1 585 ? -30.009 -2.714 41.518 1.00 95.00 585 HIS A C 1
ATOM 4517 O O . HIS A 1 585 ? -28.929 -2.705 40.927 1.00 95.00 585 HIS A O 1
ATOM 4523 N N . THR A 1 586 ? -30.132 -3.156 42.767 1.00 94.62 586 THR A N 1
ATOM 4524 C CA . THR A 1 586 ? -29.025 -3.731 43.538 1.00 94.62 586 THR A CA 1
ATOM 4525 C C . THR A 1 586 ? -29.401 -5.080 44.143 1.00 94.62 586 THR A C 1
ATOM 4527 O O . THR A 1 586 ? -30.546 -5.312 44.529 1.00 94.62 586 THR A O 1
ATOM 4530 N N . THR A 1 587 ? -28.445 -6.005 44.226 1.00 92.31 587 THR A N 1
ATOM 4531 C CA . THR A 1 587 ? -28.653 -7.258 44.974 1.00 92.31 587 THR A CA 1
ATOM 4532 C C . THR A 1 587 ? -28.188 -7.104 46.420 1.00 92.31 587 THR A C 1
ATOM 4534 O O . THR A 1 587 ? -28.944 -7.428 47.332 1.00 92.31 587 THR A O 1
ATOM 4537 N N . GLN A 1 588 ? -26.978 -6.584 46.642 1.00 89.06 588 GLN A N 1
ATOM 4538 C CA . GLN A 1 588 ? -26.373 -6.403 47.962 1.00 89.06 588 GLN A CA 1
ATOM 4539 C C . GLN A 1 588 ? -25.621 -5.068 48.062 1.00 89.06 588 GLN A C 1
ATOM 4541 O O . GLN A 1 588 ? -24.696 -4.807 47.295 1.00 89.06 588 GLN A O 1
ATOM 4546 N N . GLY A 1 589 ? -25.954 -4.248 49.057 1.00 89.38 589 GLY A N 1
ATOM 4547 C CA . GLY A 1 589 ? -25.244 -2.998 49.354 1.00 89.38 589 GLY A CA 1
ATOM 4548 C C . GLY A 1 589 ? -26.183 -1.870 49.768 1.00 89.38 589 GLY A C 1
ATOM 4549 O O . GLY A 1 589 ? -27.352 -1.858 49.391 1.00 89.38 589 GLY A O 1
ATOM 4550 N N . GLY A 1 590 ? -25.676 -0.935 50.574 1.00 90.69 590 GLY A N 1
ATOM 4551 C CA . GLY A 1 590 ? -26.446 0.233 51.001 1.00 90.69 590 GLY A CA 1
ATOM 4552 C C . GLY A 1 590 ? -26.628 1.247 49.871 1.00 90.69 590 GLY A C 1
ATOM 4553 O O . GLY A 1 590 ? -25.740 1.406 49.033 1.00 90.69 590 GLY A O 1
ATOM 4554 N N . VAL A 1 591 ? -27.764 1.938 49.854 1.00 96.06 591 VAL A N 1
ATOM 4555 C CA . VAL A 1 591 ? -28.077 2.977 48.866 1.00 96.06 591 VAL A CA 1
ATOM 4556 C C . VAL A 1 591 ? -28.371 4.284 49.588 1.00 96.06 591 VAL A C 1
ATOM 4558 O O . VAL A 1 591 ? -29.316 4.350 50.367 1.00 96.06 591 VAL A O 1
ATOM 4561 N N . THR A 1 592 ? -27.604 5.329 49.290 1.00 96.38 592 THR A N 1
ATOM 4562 C CA . THR A 1 592 ? -27.802 6.682 49.816 1.00 96.38 592 THR A CA 1
ATOM 4563 C C . THR A 1 592 ? -28.029 7.651 48.663 1.00 96.38 592 THR A C 1
ATOM 4565 O O . THR A 1 592 ? -27.179 7.793 47.786 1.00 96.38 592 THR A O 1
ATOM 4568 N N . ILE A 1 593 ? -29.170 8.339 48.642 1.00 95.94 593 ILE A N 1
ATOM 4569 C CA . ILE A 1 593 ? -29.510 9.283 47.569 1.00 95.94 593 ILE A CA 1
ATOM 4570 C C . ILE A 1 593 ? -29.857 10.637 48.163 1.00 95.94 593 ILE A C 1
ATOM 4572 O O . ILE A 1 593 ? -30.714 10.743 49.036 1.00 95.94 593 ILE A O 1
ATOM 4576 N N . HIS A 1 594 ? -29.250 11.681 47.618 1.00 94.69 594 HIS A N 1
ATOM 4577 C CA . HIS A 1 594 ? -29.629 13.067 47.829 1.00 94.69 594 HIS A CA 1
ATOM 4578 C C . HIS A 1 594 ? -30.078 13.651 46.490 1.00 94.69 594 HIS A C 1
ATOM 4580 O O . HIS A 1 594 ? -29.265 13.798 45.577 1.00 94.69 594 HIS A O 1
ATOM 4586 N N . THR A 1 595 ? -31.361 13.981 46.362 1.00 94.12 595 THR A N 1
ATOM 4587 C CA . THR A 1 595 ? -31.918 14.626 45.168 1.00 94.12 595 THR A CA 1
ATOM 4588 C C . THR A 1 595 ? -32.668 15.908 45.520 1.00 94.12 595 THR A C 1
ATOM 4590 O O . THR A 1 595 ? -33.313 16.007 46.564 1.00 94.12 595 THR A O 1
ATOM 4593 N N . THR A 1 596 ? -32.583 16.925 44.663 1.00 91.75 596 THR A N 1
ATOM 4594 C CA . THR A 1 596 ? -33.420 18.126 44.823 1.00 91.75 596 THR A CA 1
ATOM 4595 C C . THR A 1 596 ? -34.737 17.966 44.069 1.00 91.75 596 THR A C 1
ATOM 4597 O O . THR A 1 596 ? -35.796 18.189 44.653 1.00 91.75 596 THR A O 1
ATOM 4600 N N . GLN A 1 597 ? -34.687 17.541 42.803 1.00 88.69 597 GLN A N 1
ATOM 4601 C CA . GLN A 1 597 ? -35.852 17.328 41.943 1.00 88.69 597 GLN A CA 1
ATOM 4602 C C . GLN A 1 597 ? -35.696 16.057 41.091 1.00 88.69 597 GLN A C 1
ATOM 4604 O O . GLN A 1 597 ? -34.694 15.888 40.401 1.00 88.69 597 GLN A O 1
ATOM 4609 N N . GLY A 1 598 ? -36.709 15.193 41.070 1.00 88.31 598 GLY A N 1
ATOM 4610 C CA . GLY A 1 598 ? -36.750 14.003 40.209 1.00 88.31 598 GLY A CA 1
ATOM 4611 C C . GLY A 1 598 ? -37.250 12.759 40.937 1.00 88.31 598 GLY A C 1
ATOM 4612 O O . GLY A 1 598 ? -37.101 12.635 42.150 1.00 88.31 598 GLY A O 1
ATOM 4613 N N . GLY A 1 599 ? -37.889 11.850 40.198 1.00 90.62 599 GLY A N 1
ATOM 4614 C CA . GLY A 1 599 ? -38.404 10.602 40.760 1.00 90.62 599 GLY A CA 1
ATOM 4615 C C . GLY A 1 599 ? -37.285 9.615 41.095 1.00 90.62 599 GLY A C 1
ATOM 4616 O O . GLY A 1 599 ? -36.288 9.542 40.379 1.00 90.62 599 GLY A O 1
ATOM 4617 N N . VAL A 1 600 ? -37.463 8.841 42.163 1.00 95.88 600 VAL A N 1
ATOM 4618 C CA . VAL A 1 600 ? -36.514 7.809 42.596 1.00 95.88 600 VAL A CA 1
ATOM 4619 C C . VAL A 1 600 ? -37.208 6.453 42.599 1.00 95.88 600 VAL A C 1
ATOM 4621 O O . VAL A 1 600 ? -38.213 6.281 43.284 1.00 95.88 600 VAL A O 1
ATOM 4624 N N . THR A 1 601 ? -36.658 5.486 41.870 1.00 96.31 601 THR A N 1
ATOM 4625 C CA . THR A 1 601 ? -37.123 4.094 41.848 1.00 96.31 601 THR A CA 1
ATOM 4626 C C . THR A 1 601 ? -35.983 3.161 42.239 1.00 96.31 601 THR A C 1
ATOM 4628 O O . THR A 1 601 ? -34.922 3.178 41.619 1.00 96.31 601 THR A O 1
ATOM 4631 N N . ILE A 1 602 ? -36.175 2.342 43.273 1.00 95.69 602 ILE A N 1
ATOM 4632 C CA . ILE A 1 602 ? -35.138 1.428 43.771 1.00 95.69 602 ILE A CA 1
ATOM 4633 C C . ILE A 1 602 ? -35.694 0.018 43.899 1.00 95.69 602 ILE A C 1
ATOM 4635 O O . ILE A 1 602 ? -36.729 -0.200 44.523 1.00 95.69 602 ILE A O 1
ATOM 4639 N N . HIS A 1 603 ? -34.945 -0.950 43.388 1.00 94.56 603 HIS A N 1
ATOM 4640 C CA . HIS A 1 603 ? -35.137 -2.368 43.643 1.00 94.56 603 HIS A CA 1
ATOM 4641 C C . HIS A 1 603 ? -33.887 -2.914 44.332 1.00 94.56 603 HIS A C 1
ATOM 4643 O O . HIS A 1 603 ? -32.806 -2.919 43.743 1.00 94.56 603 HIS A O 1
ATOM 4649 N N . THR A 1 604 ? -34.024 -3.373 45.573 1.00 94.50 604 THR A N 1
ATOM 4650 C CA . THR A 1 604 ? -32.935 -3.989 46.338 1.00 94.50 604 THR A CA 1
ATOM 4651 C C . THR A 1 604 ? -33.338 -5.353 46.892 1.00 94.50 604 THR A C 1
ATOM 4653 O O . THR A 1 604 ? -34.476 -5.563 47.312 1.00 94.50 604 THR A O 1
ATOM 4656 N N . THR A 1 605 ? -32.412 -6.312 46.897 1.00 92.25 605 THR A N 1
ATOM 4657 C CA . THR A 1 605 ? -32.630 -7.579 47.614 1.00 92.25 605 THR A CA 1
ATOM 4658 C C . THR A 1 605 ? -32.163 -7.462 49.062 1.00 92.25 605 THR A C 1
ATOM 4660 O O . THR A 1 605 ? -32.911 -7.834 49.964 1.00 92.25 605 THR A O 1
ATOM 4663 N N . GLN A 1 606 ? -30.967 -6.917 49.295 1.00 89.50 606 GLN A N 1
ATOM 4664 C CA . GLN A 1 606 ? -30.374 -6.774 50.620 1.00 89.50 606 GLN A CA 1
ATOM 4665 C C . GLN A 1 606 ? -29.586 -5.460 50.762 1.00 89.50 606 GLN A C 1
ATOM 4667 O O . GLN A 1 606 ? -28.635 -5.212 50.022 1.00 89.50 606 GLN A O 1
ATOM 4672 N N . GLY A 1 607 ? -29.914 -4.645 51.764 1.00 90.06 607 GLY A N 1
ATOM 4673 C CA . GLY A 1 607 ? -29.164 -3.426 52.094 1.00 90.06 607 GLY A CA 1
ATOM 4674 C C . GLY A 1 607 ? -30.045 -2.314 52.653 1.00 90.06 607 GLY A C 1
ATOM 4675 O O . GLY A 1 607 ? -31.250 -2.295 52.419 1.00 90.06 607 GLY A O 1
ATOM 4676 N N . GLU A 1 608 ? -29.448 -1.397 53.414 1.00 93.00 608 GLU A N 1
ATOM 4677 C CA . GLU A 1 608 ? -30.155 -0.216 53.918 1.00 93.00 608 GLU A CA 1
ATOM 4678 C C . GLU A 1 608 ? -30.314 0.835 52.814 1.00 93.00 608 GLU A C 1
ATOM 4680 O O . GLU A 1 608 ? -29.389 1.068 52.034 1.00 93.00 608 GLU A O 1
ATOM 4685 N N . VAL A 1 609 ? -31.485 1.463 52.746 1.00 95.56 609 VAL A N 1
ATOM 4686 C CA . VAL A 1 609 ? -31.797 2.512 51.773 1.00 95.56 609 VAL A CA 1
ATOM 4687 C C . VAL A 1 609 ? -32.101 3.808 52.510 1.00 95.56 609 VAL A C 1
ATOM 4689 O O . VAL A 1 609 ? -33.073 3.873 53.258 1.00 95.56 609 VAL A O 1
ATOM 4692 N N . THR A 1 610 ? -31.319 4.850 52.244 1.00 95.50 610 THR A N 1
ATOM 4693 C CA . THR A 1 610 ? -31.495 6.191 52.805 1.00 95.50 610 THR A CA 1
ATOM 4694 C C . THR A 1 610 ? -31.692 7.203 51.683 1.00 95.50 610 THR A C 1
ATOM 4696 O O . THR A 1 610 ? -30.835 7.362 50.816 1.00 95.50 610 THR A O 1
ATOM 4699 N N . ILE A 1 611 ? -32.821 7.908 51.676 1.00 94.94 611 ILE A N 1
ATOM 4700 C CA . ILE A 1 611 ? -33.148 8.884 50.628 1.00 94.94 611 ILE A CA 1
ATOM 4701 C C . ILE A 1 611 ? -33.471 10.230 51.256 1.00 94.94 611 ILE A C 1
ATOM 4703 O O . ILE A 1 611 ? -34.318 10.330 52.139 1.00 94.94 611 ILE A O 1
ATOM 4707 N N . HIS A 1 612 ? -32.853 11.276 50.729 1.00 93.62 612 HIS A N 1
ATOM 4708 C CA . HIS A 1 612 ? -33.204 12.663 50.971 1.00 93.62 612 HIS A CA 1
ATOM 4709 C C . HIS A 1 612 ? -33.639 13.282 49.643 1.00 93.62 612 HIS A C 1
ATOM 4711 O O . HIS A 1 612 ? -32.818 13.458 48.745 1.00 93.62 612 HIS A O 1
ATOM 4717 N N . THR A 1 613 ? -34.920 13.609 49.507 1.00 93.12 613 THR A N 1
ATOM 4718 C CA . THR A 1 613 ? -35.465 14.296 48.330 1.00 93.12 613 THR A CA 1
ATOM 4719 C C . THR A 1 613 ? -36.172 15.588 48.730 1.00 93.12 613 THR A C 1
ATOM 4721 O O . THR A 1 613 ? -36.732 15.693 49.819 1.00 93.12 613 THR A O 1
ATOM 4724 N N . THR A 1 614 ? -36.138 16.603 47.869 1.00 90.62 614 THR A N 1
ATOM 4725 C CA . THR A 1 614 ? -36.923 17.830 48.091 1.00 90.62 614 THR A CA 1
ATOM 4726 C C . THR A 1 614 ? -38.243 17.750 47.321 1.00 90.62 614 THR A C 1
ATOM 4728 O O . THR A 1 614 ? -39.310 17.967 47.895 1.00 90.62 614 THR A O 1
ATOM 4731 N N . GLN A 1 615 ? -38.191 17.384 46.039 1.00 87.06 615 GLN A N 1
ATOM 4732 C CA . GLN A 1 615 ? -39.361 17.209 45.179 1.00 87.06 615 GLN A CA 1
ATOM 4733 C C . GLN A 1 615 ? -39.212 15.975 44.277 1.00 87.06 615 GLN A C 1
ATOM 4735 O O . GLN A 1 615 ? -38.254 15.861 43.517 1.00 87.06 615 GLN A O 1
ATOM 4740 N N . GLY A 1 616 ? -40.193 15.077 44.294 1.00 87.44 616 GLY A N 1
ATOM 4741 C CA . GLY A 1 616 ? -40.256 13.928 43.384 1.00 87.44 616 GLY A CA 1
ATOM 4742 C C . GLY A 1 616 ? -40.736 12.664 44.084 1.00 87.44 616 GLY A C 1
ATOM 4743 O O . GLY A 1 616 ? -40.454 12.454 45.261 1.00 87.44 616 GLY A O 1
ATOM 4744 N N . GLY A 1 617 ? -41.492 11.834 43.363 1.00 89.81 617 GLY A N 1
ATOM 4745 C CA . GLY A 1 617 ? -42.029 10.592 43.914 1.00 89.81 617 GLY A CA 1
ATOM 4746 C C . GLY A 1 617 ? -40.936 9.562 44.196 1.00 89.81 617 GLY A C 1
ATOM 4747 O O . GLY A 1 617 ? -39.949 9.481 43.463 1.00 89.81 617 GLY A O 1
ATOM 4748 N N . VAL A 1 618 ? -41.125 8.762 45.241 1.00 94.69 618 VAL A N 1
ATOM 4749 C CA . VAL A 1 618 ? -40.191 7.705 45.644 1.00 94.69 618 VAL A CA 1
ATOM 4750 C C . VAL A 1 618 ? -40.905 6.360 45.603 1.00 94.69 618 VAL A C 1
ATOM 4752 O O . VAL A 1 618 ? -41.909 6.178 46.283 1.00 94.69 618 VAL A O 1
ATOM 4755 N N . THR A 1 619 ? -40.376 5.411 44.835 1.00 95.31 619 THR A N 1
ATOM 4756 C CA . THR A 1 619 ? -40.865 4.028 44.767 1.00 95.31 619 THR A CA 1
ATOM 4757 C C . THR A 1 619 ? -39.747 3.065 45.150 1.00 95.31 619 THR A C 1
ATOM 4759 O O . THR A 1 619 ? -38.676 3.085 44.547 1.00 95.31 619 THR A O 1
ATOM 4762 N N . ILE A 1 620 ? -39.963 2.218 46.156 1.00 95.00 620 ILE A N 1
ATOM 4763 C CA . ILE A 1 620 ? -38.944 1.274 46.636 1.00 95.00 620 ILE A CA 1
ATOM 4764 C C . ILE A 1 620 ? -39.523 -0.130 46.727 1.00 95.00 620 ILE A C 1
ATOM 4766 O O . ILE A 1 620 ? -40.565 -0.344 47.340 1.00 95.00 620 ILE A O 1
ATOM 4770 N N . HIS A 1 621 ? -38.786 -1.099 46.199 1.00 93.62 621 HIS A N 1
ATOM 4771 C CA . HIS A 1 621 ? -39.002 -2.521 46.417 1.00 93.62 621 HIS A CA 1
ATOM 4772 C C . HIS A 1 621 ? -37.775 -3.102 47.122 1.00 93.62 621 HIS A C 1
ATOM 4774 O O . HIS A 1 621 ? -36.678 -3.089 46.566 1.00 93.62 621 HIS A O 1
ATOM 4780 N N . THR A 1 622 ? -37.952 -3.611 48.339 1.00 93.81 622 THR A N 1
ATOM 4781 C CA . THR A 1 622 ? -36.887 -4.243 49.126 1.00 93.81 622 THR A CA 1
ATOM 4782 C C . THR A 1 622 ? -37.307 -5.614 49.650 1.00 93.81 622 THR A C 1
ATOM 4784 O O . THR A 1 622 ? -38.451 -5.820 50.062 1.00 93.81 622 THR A O 1
ATOM 4787 N N . THR A 1 623 ? -36.382 -6.576 49.643 1.00 91.19 623 THR A N 1
ATOM 4788 C CA . THR A 1 623 ? -36.611 -7.879 50.291 1.00 91.19 623 THR A CA 1
ATOM 4789 C C . THR A 1 623 ? -36.103 -7.868 51.732 1.00 91.19 623 THR A C 1
ATOM 4791 O O . THR A 1 623 ? -36.845 -8.255 52.631 1.00 91.19 623 THR A O 1
ATOM 4794 N N . GLN A 1 624 ? -34.874 -7.400 51.969 1.00 86.50 624 GLN A N 1
ATOM 4795 C CA . GLN A 1 624 ? -34.253 -7.313 53.291 1.00 86.50 624 GLN A CA 1
ATOM 4796 C C . GLN A 1 624 ? -33.482 -5.997 53.472 1.00 86.50 624 GLN A C 1
ATOM 4798 O O . GLN A 1 624 ? -32.558 -5.699 52.721 1.00 86.50 624 GLN A O 1
ATOM 4803 N N . GLY A 1 625 ? -33.792 -5.234 54.518 1.00 87.69 625 GLY A N 1
ATOM 4804 C CA . GLY A 1 625 ? -33.031 -4.035 54.890 1.00 87.69 625 GLY A CA 1
ATOM 4805 C C . GLY A 1 625 ? -33.911 -2.881 55.353 1.00 87.69 625 GLY A C 1
ATOM 4806 O O . GLY A 1 625 ? -35.098 -2.824 55.040 1.00 87.69 625 GLY A O 1
ATOM 4807 N N . GLY A 1 626 ? -33.331 -1.979 56.147 1.00 89.12 626 GLY A N 1
ATOM 4808 C CA . GLY A 1 626 ? -34.026 -0.782 56.616 1.00 89.12 626 GLY A CA 1
ATOM 4809 C C . GLY A 1 626 ? -34.229 0.234 55.493 1.00 89.12 626 GLY A C 1
ATOM 4810 O O . GLY A 1 626 ? -33.393 0.346 54.598 1.00 89.12 626 GLY A O 1
ATOM 4811 N N . VAL A 1 627 ? -35.328 0.979 55.545 1.00 94.50 627 VAL A N 1
ATOM 4812 C CA . VAL A 1 627 ? -35.607 2.083 54.622 1.00 94.50 627 VAL A CA 1
ATOM 4813 C C . VAL A 1 627 ? -35.834 3.353 55.428 1.00 94.50 627 VAL A C 1
ATOM 4815 O O . VAL A 1 627 ? -36.740 3.392 56.258 1.00 94.50 627 VAL A O 1
ATOM 4818 N N . THR A 1 628 ? -35.053 4.392 55.156 1.00 94.81 628 THR A N 1
ATOM 4819 C CA . THR A 1 628 ? -35.178 5.717 55.767 1.00 94.81 628 THR A CA 1
ATOM 4820 C C . THR A 1 628 ? -35.369 6.764 54.675 1.00 94.81 628 THR A C 1
ATOM 4822 O O . THR A 1 628 ? -34.520 6.924 53.801 1.00 94.81 628 THR A O 1
ATOM 4825 N N . ILE A 1 629 ? -36.483 7.494 54.695 1.00 93.44 629 ILE A N 1
ATOM 4826 C CA . ILE A 1 629 ? -36.789 8.513 53.681 1.00 93.44 629 ILE A CA 1
ATOM 4827 C C . ILE A 1 629 ? -37.069 9.847 54.354 1.00 93.44 629 ILE A C 1
ATOM 4829 O O . ILE A 1 629 ? -37.897 9.941 55.255 1.00 93.44 629 ILE A O 1
ATOM 4833 N N . HIS A 1 630 ? -36.435 10.893 53.846 1.00 92.00 630 HIS A N 1
ATOM 4834 C CA . HIS A 1 630 ? -36.755 12.281 54.123 1.00 92.00 630 HIS A CA 1
ATOM 4835 C C . HIS A 1 630 ? -37.181 12.944 52.812 1.00 92.00 630 HIS A C 1
ATOM 4837 O O . HIS A 1 630 ? -36.367 13.099 51.904 1.00 92.00 630 HIS A O 1
ATOM 4843 N N . THR A 1 631 ? -38.446 13.335 52.707 1.00 91.44 631 THR A N 1
ATOM 4844 C CA . THR A 1 631 ? -38.982 14.070 51.555 1.00 91.44 631 THR A CA 1
ATOM 4845 C C . THR A 1 631 ? -39.684 15.347 52.009 1.00 91.44 631 THR A C 1
ATOM 4847 O O . THR A 1 631 ? -40.220 15.407 53.115 1.00 91.44 631 THR A O 1
ATOM 4850 N N . THR A 1 632 ? -39.674 16.405 51.197 1.00 89.00 632 THR A N 1
ATOM 4851 C CA . THR A 1 632 ? -40.567 17.553 51.437 1.00 89.00 632 THR A CA 1
ATOM 4852 C C . THR A 1 632 ? -41.822 17.526 50.575 1.00 89.00 632 THR A C 1
ATOM 4854 O O . THR A 1 632 ? -42.857 17.985 51.047 1.00 89.00 632 THR A O 1
ATOM 4857 N N . GLN A 1 633 ? -41.746 16.987 49.357 1.00 83.88 633 GLN A N 1
ATOM 4858 C CA . GLN A 1 633 ? -42.862 16.893 48.418 1.00 83.88 633 GLN A CA 1
ATOM 4859 C C . GLN A 1 633 ? -42.628 15.725 47.443 1.00 83.88 633 GLN A C 1
ATOM 4861 O O . GLN A 1 633 ? -41.521 15.533 46.939 1.00 83.88 633 GLN A O 1
ATOM 4866 N N . GLY A 1 634 ? -43.674 14.968 47.140 1.00 85.25 634 GLY A N 1
ATOM 4867 C CA . GLY A 1 634 ? -43.669 13.785 46.285 1.00 85.25 634 GLY A CA 1
ATOM 4868 C C . GLY A 1 634 ? -44.170 12.548 47.027 1.00 85.25 634 GLY A C 1
ATOM 4869 O O . GLY A 1 634 ? -43.700 12.242 48.122 1.00 85.25 634 GLY A O 1
ATOM 4870 N N . GLY A 1 635 ? -45.108 11.825 46.411 1.00 88.00 635 GLY A N 1
ATOM 4871 C CA . GLY A 1 635 ? -45.684 10.612 46.993 1.00 88.00 635 GLY A CA 1
ATOM 4872 C C . GLY A 1 635 ? -44.651 9.502 47.192 1.00 88.00 635 GLY A C 1
ATOM 4873 O O . GLY A 1 635 ? -43.701 9.366 46.415 1.00 88.00 635 GLY A O 1
ATOM 4874 N N . VAL A 1 636 ? -44.845 8.694 48.231 1.00 92.81 636 VAL A N 1
ATOM 4875 C CA . VAL A 1 636 ? -43.930 7.608 48.603 1.00 92.81 636 VAL A CA 1
ATOM 4876 C C . VAL A 1 636 ? -44.662 6.276 48.531 1.00 92.81 636 VAL A C 1
ATOM 4878 O O . VAL A 1 636 ? -45.671 6.092 49.201 1.00 92.81 636 VAL A O 1
ATOM 4881 N N . THR A 1 637 ? -44.142 5.332 47.748 1.00 94.00 637 THR A N 1
ATOM 4882 C CA . THR A 1 637 ? -44.650 3.957 47.654 1.00 94.00 637 THR A CA 1
ATOM 4883 C C . THR A 1 637 ? -43.547 2.969 48.016 1.00 94.00 637 THR A C 1
ATOM 4885 O O . THR A 1 637 ? -42.478 2.975 47.409 1.00 94.00 637 THR A O 1
ATOM 4888 N N . ILE A 1 638 ? -43.778 2.108 49.007 1.00 93.38 638 ILE A N 1
ATOM 4889 C CA . ILE A 1 638 ? -42.779 1.129 49.460 1.00 93.38 638 ILE A CA 1
ATOM 4890 C C . ILE A 1 638 ? -43.390 -0.263 49.506 1.00 93.38 638 ILE A C 1
ATOM 4892 O O . ILE A 1 638 ? -44.428 -0.474 50.125 1.00 93.38 638 ILE A O 1
ATOM 4896 N N . HIS A 1 639 ? -42.686 -1.231 48.933 1.00 92.31 639 HIS A N 1
ATOM 4897 C CA . HIS A 1 639 ? -42.928 -2.654 49.110 1.00 92.31 639 HIS A CA 1
ATOM 4898 C C . HIS A 1 639 ? -41.715 -3.274 49.804 1.00 92.31 639 HIS A C 1
ATOM 4900 O O . HIS A 1 639 ? -40.630 -3.337 49.228 1.00 92.31 639 HIS A O 1
ATOM 4906 N N . SER A 1 640 ? -41.892 -3.728 51.040 1.00 92.31 640 SER A N 1
ATOM 4907 C CA . SER A 1 640 ? -40.854 -4.369 51.846 1.00 92.31 640 SER A CA 1
ATOM 4908 C C . SER A 1 640 ? -41.278 -5.776 52.258 1.00 92.31 640 SER A C 1
ATOM 4910 O O . SER A 1 640 ? -42.422 -6.009 52.645 1.00 92.31 640 SER A O 1
ATOM 4912 N N . THR A 1 641 ? -40.365 -6.742 52.203 1.00 90.25 641 THR A N 1
ATOM 4913 C CA . THR A 1 641 ? -40.620 -8.062 52.807 1.00 90.25 641 THR A CA 1
ATOM 4914 C C . THR A 1 641 ? -40.144 -8.089 54.256 1.00 90.25 641 THR A C 1
ATOM 4916 O O . THR A 1 641 ? -40.919 -8.457 55.136 1.00 90.25 641 THR A O 1
ATOM 4919 N N . GLN A 1 642 ? -38.906 -7.659 54.516 1.00 84.38 642 GLN A N 1
ATOM 4920 C CA . GLN A 1 642 ? -38.295 -7.655 55.841 1.00 84.38 642 GLN A CA 1
ATOM 4921 C C . GLN A 1 642 ? -37.450 -6.391 56.077 1.00 84.38 642 GLN A C 1
ATOM 4923 O O . GLN A 1 642 ? -36.532 -6.096 55.316 1.00 84.38 642 GLN A O 1
ATOM 4928 N N . GLY A 1 643 ? -37.696 -5.682 57.179 1.00 86.25 643 GLY A N 1
ATOM 4929 C CA . GLY A 1 643 ? -36.907 -4.512 57.586 1.00 86.25 643 GLY A CA 1
ATOM 4930 C C . GLY A 1 643 ? -37.768 -3.345 58.062 1.00 86.25 643 GLY A C 1
ATOM 4931 O O . GLY A 1 643 ? -38.940 -3.237 57.709 1.00 86.25 643 GLY A O 1
ATOM 4932 N N . GLY A 1 644 ? -37.197 -2.491 58.913 1.00 87.75 644 GLY A N 1
ATOM 4933 C CA . GLY A 1 644 ? -37.893 -1.312 59.428 1.00 87.75 644 GLY A CA 1
ATOM 4934 C C . GLY A 1 644 ? -38.014 -0.213 58.374 1.00 87.75 644 GLY A C 1
ATOM 4935 O O . GLY A 1 644 ? -37.084 0.001 57.600 1.00 87.75 644 GLY A O 1
ATOM 4936 N N . VAL A 1 645 ? -39.139 0.497 58.362 1.00 92.81 645 VAL A N 1
ATOM 4937 C CA . VAL A 1 645 ? -39.383 1.631 57.464 1.00 92.81 645 VAL A CA 1
ATOM 4938 C C . VAL A 1 645 ? -39.587 2.889 58.299 1.00 92.81 645 VAL A C 1
ATOM 4940 O O . VAL A 1 645 ? -40.485 2.927 59.136 1.00 92.81 645 VAL A O 1
ATOM 4943 N N . THR A 1 646 ? -38.778 3.917 58.064 1.00 92.75 646 THR A N 1
ATOM 4944 C CA . THR A 1 646 ? -38.889 5.233 58.700 1.00 92.75 646 THR A CA 1
ATOM 4945 C C . THR A 1 646 ? -39.063 6.303 57.630 1.00 92.75 646 THR A C 1
ATOM 4947 O O . THR A 1 646 ? -38.230 6.429 56.736 1.00 92.75 646 THR A O 1
ATOM 4950 N N . ILE A 1 647 ? -40.138 7.086 57.697 1.00 90.88 647 ILE A N 1
ATOM 4951 C CA . ILE A 1 647 ? -40.416 8.143 56.716 1.00 90.88 647 ILE A CA 1
ATOM 4952 C C . ILE A 1 647 ? -40.671 9.458 57.433 1.00 90.88 647 ILE A C 1
ATOM 4954 O O . ILE A 1 647 ? -41.490 9.534 58.345 1.00 90.88 647 ILE A O 1
ATOM 4958 N N . HIS A 1 648 ? -40.018 10.510 56.961 1.00 89.88 648 HIS A N 1
ATOM 4959 C CA . HIS A 1 648 ? -40.309 11.892 57.293 1.00 89.88 648 HIS A CA 1
ATOM 4960 C C . HIS A 1 648 ? -40.731 12.608 56.010 1.00 89.88 648 HIS A C 1
ATOM 4962 O O . HIS A 1 648 ? -39.908 12.813 55.119 1.00 89.88 648 HIS A O 1
ATOM 4968 N N . THR A 1 649 ? -42.002 12.985 55.912 1.00 89.00 649 THR A N 1
ATOM 4969 C CA . THR A 1 649 ? -42.535 13.780 54.799 1.00 89.00 649 THR A CA 1
ATOM 4970 C C . THR A 1 649 ? -43.219 15.047 55.308 1.00 89.00 649 THR A C 1
ATOM 4972 O O . THR A 1 649 ? -43.630 15.117 56.464 1.00 89.00 649 THR A O 1
ATOM 4975 N N . LYS A 1 650 ? -43.322 16.082 54.470 1.00 84.56 650 LYS A N 1
ATOM 4976 C CA . LYS A 1 650 ? -44.167 17.248 54.769 1.00 84.56 650 LYS A CA 1
ATOM 4977 C C . LYS A 1 650 ? -45.512 17.191 54.044 1.00 84.56 650 LYS A C 1
ATOM 4979 O O . LYS A 1 650 ? -46.514 17.614 54.616 1.00 84.56 650 LYS A O 1
ATOM 4984 N N . GLN A 1 651 ? -45.532 16.696 52.813 1.00 77.56 651 GLN A N 1
ATOM 4985 C CA . GLN A 1 651 ? -46.699 16.723 51.939 1.00 77.56 651 GLN A CA 1
ATOM 4986 C C . GLN A 1 651 ? -46.755 15.441 51.090 1.00 77.56 651 GLN A C 1
ATOM 4988 O O . GLN A 1 651 ? -45.714 14.839 50.832 1.00 77.56 651 GLN A O 1
ATOM 4993 N N . ASP A 1 652 ? -47.959 15.084 50.630 1.00 84.31 652 ASP A N 1
ATOM 4994 C CA . ASP A 1 652 ? -48.294 13.980 49.710 1.00 84.31 652 ASP A CA 1
ATOM 4995 C C . ASP A 1 652 ? -48.522 12.592 50.333 1.00 84.31 652 ASP A C 1
ATOM 4997 O O . ASP A 1 652 ? -48.253 12.331 51.504 1.00 84.31 652 ASP A O 1
ATOM 5001 N N . GLU A 1 653 ? -49.121 11.711 49.527 1.00 86.44 653 GLU A N 1
ATOM 5002 C CA . GLU A 1 653 ? -49.580 10.388 49.941 1.00 86.44 653 GLU A CA 1
ATOM 5003 C C . GLU A 1 653 ? -48.421 9.411 50.177 1.00 86.44 653 GLU A C 1
ATOM 5005 O O . GLU A 1 653 ? -47.463 9.335 49.399 1.00 86.44 653 GLU A O 1
ATOM 5010 N N . VAL A 1 654 ? -48.537 8.621 51.244 1.00 90.00 654 VAL A N 1
ATOM 5011 C CA . VAL A 1 654 ? -47.597 7.556 51.595 1.00 90.00 654 VAL A CA 1
ATOM 5012 C C . VAL A 1 654 ? -48.324 6.217 51.576 1.00 90.00 654 VAL A C 1
ATOM 5014 O O . VAL A 1 654 ? -49.218 5.987 52.387 1.00 90.00 654 VAL A O 1
ATOM 5017 N N . THR A 1 655 ? -47.905 5.315 50.692 1.00 91.19 655 THR A N 1
ATOM 5018 C CA . THR A 1 655 ? -48.409 3.940 50.602 1.00 91.19 655 THR A CA 1
ATOM 5019 C C . THR A 1 655 ? -47.304 2.941 50.934 1.00 91.19 655 THR A C 1
ATOM 5021 O O . THR A 1 655 ? -46.240 2.944 50.317 1.00 91.19 655 THR A O 1
ATOM 5024 N N . ILE A 1 656 ? -47.531 2.063 51.911 1.00 90.44 656 ILE A N 1
ATOM 5025 C CA . ILE A 1 656 ? -46.543 1.062 52.335 1.00 90.44 656 ILE A CA 1
ATOM 5026 C C . ILE A 1 656 ? -47.184 -0.317 52.378 1.00 90.44 656 ILE A C 1
ATOM 5028 O O . ILE A 1 656 ? -48.195 -0.524 53.042 1.00 90.44 656 ILE A O 1
ATOM 5032 N N . HIS A 1 657 ? -46.533 -1.286 51.752 1.00 89.62 657 HIS A N 1
ATOM 5033 C CA . HIS A 1 657 ? -46.803 -2.705 51.908 1.00 89.62 657 HIS A CA 1
ATOM 5034 C C . HIS A 1 657 ? -45.587 -3.351 52.566 1.00 89.62 657 HIS A C 1
ATOM 5036 O O . HIS A 1 657 ? -44.504 -3.359 51.985 1.00 89.62 657 HIS A O 1
ATOM 5042 N N . THR A 1 658 ? -45.745 -3.887 53.772 1.00 91.00 658 THR A N 1
ATOM 5043 C CA . THR A 1 658 ? -44.681 -4.606 54.477 1.00 91.00 658 THR A CA 1
ATOM 5044 C C . THR A 1 658 ? -45.151 -5.972 54.968 1.00 91.00 658 THR A C 1
ATOM 5046 O O . THR A 1 658 ? -46.301 -6.141 55.368 1.00 91.00 658 THR A O 1
ATOM 5049 N N . THR A 1 659 ? -44.283 -6.983 54.934 1.00 88.31 659 THR A N 1
ATOM 5050 C CA . THR A 1 659 ? -44.610 -8.299 55.513 1.00 88.31 659 THR A CA 1
ATOM 5051 C C . THR A 1 659 ? -44.108 -8.399 56.950 1.00 88.31 659 THR A C 1
ATOM 5053 O O . THR A 1 659 ? -44.888 -8.741 57.836 1.00 88.31 659 THR A O 1
ATOM 5056 N N . GLN A 1 660 ? -42.836 -8.067 57.197 1.00 81.94 660 GLN A N 1
ATOM 5057 C CA . GLN A 1 660 ? -42.195 -8.111 58.512 1.00 81.94 660 GLN A CA 1
ATOM 5058 C C . GLN A 1 660 ? -41.341 -6.862 58.777 1.00 81.94 660 GLN A C 1
ATOM 5060 O O . GLN A 1 660 ? -40.331 -6.631 58.116 1.00 81.94 660 GLN A O 1
ATOM 5065 N N . GLY A 1 661 ? -41.681 -6.075 59.795 1.00 83.88 661 GLY A N 1
ATOM 5066 C CA . GLY A 1 661 ? -40.874 -4.922 60.209 1.00 83.88 661 GLY A CA 1
ATOM 5067 C C . GLY A 1 661 ? -41.702 -3.771 60.765 1.00 83.88 661 GLY A C 1
ATOM 5068 O O . GLY A 1 661 ? -42.874 -3.614 60.435 1.00 83.88 661 GLY A O 1
ATOM 5069 N N . GLY A 1 662 ? -41.092 -2.972 61.642 1.00 85.88 662 GLY A N 1
ATOM 5070 C CA . GLY A 1 662 ? -41.743 -1.789 62.199 1.00 85.88 662 GLY A CA 1
ATOM 5071 C C . GLY A 1 662 ? -41.841 -0.660 61.176 1.00 85.88 662 GLY A C 1
ATOM 5072 O O . GLY A 1 662 ? -40.907 -0.450 60.403 1.00 85.88 662 GLY A O 1
ATOM 5073 N N . VAL A 1 663 ? -42.945 0.080 61.189 1.00 90.00 663 VAL A N 1
ATOM 5074 C CA . VAL A 1 663 ? -43.155 1.253 60.334 1.00 90.00 663 VAL A CA 1
ATOM 5075 C C . VAL A 1 663 ? -43.310 2.485 61.216 1.00 90.00 663 VAL A C 1
ATOM 5077 O O . VAL A 1 663 ? -44.201 2.525 62.059 1.00 90.00 663 VAL A O 1
ATOM 5080 N N . THR A 1 664 ? -42.465 3.492 61.013 1.00 89.88 664 THR A N 1
ATOM 5081 C CA . THR A 1 664 ? -42.539 4.790 61.689 1.00 89.88 664 THR A CA 1
ATOM 5082 C C . THR A 1 664 ? -42.704 5.892 60.650 1.00 89.88 664 THR A C 1
ATOM 5084 O O . THR A 1 664 ? -41.867 6.031 59.761 1.00 89.88 664 THR A O 1
ATOM 5087 N N . ILE A 1 665 ? -43.768 6.687 60.739 1.00 87.81 665 ILE A N 1
ATOM 5088 C CA . ILE A 1 665 ? -44.022 7.783 59.794 1.00 87.81 665 ILE A CA 1
ATOM 5089 C C . ILE A 1 665 ? -44.245 9.082 60.554 1.00 87.81 665 ILE A C 1
ATOM 5091 O O . ILE A 1 665 ? -45.058 9.147 61.474 1.00 87.81 665 ILE A O 1
ATOM 5095 N N . HIS A 1 666 ? -43.565 10.131 60.115 1.00 87.25 666 HIS A N 1
ATOM 5096 C CA . HIS A 1 666 ? -43.821 11.509 60.493 1.00 87.25 666 HIS A CA 1
ATOM 5097 C C . HIS A 1 666 ? -44.250 12.275 59.243 1.00 87.25 666 HIS A C 1
ATOM 5099 O O . HIS A 1 666 ? -43.458 12.428 58.314 1.00 87.25 666 HIS A O 1
ATOM 5105 N N . THR A 1 667 ? -45.491 12.749 59.215 1.00 86.31 667 THR A N 1
ATOM 5106 C CA . THR A 1 667 ? -46.022 13.573 58.121 1.00 86.31 667 THR A CA 1
ATOM 5107 C C . THR A 1 667 ? -46.691 14.836 58.657 1.00 86.31 667 THR A C 1
ATOM 5109 O O . THR A 1 667 ? -47.179 14.843 59.786 1.00 86.31 667 THR A O 1
ATOM 5112 N N . THR A 1 668 ? -46.703 15.928 57.886 1.00 82.94 668 THR A N 1
ATOM 5113 C CA . THR A 1 668 ? -47.524 17.105 58.225 1.00 82.94 668 THR A CA 1
ATOM 5114 C C . THR A 1 668 ? -48.853 17.136 57.466 1.00 82.94 668 THR A C 1
ATOM 5116 O O . THR A 1 668 ? -49.883 17.451 58.064 1.00 82.94 668 THR A O 1
ATOM 5119 N N . GLN A 1 669 ? -48.850 16.782 56.180 1.00 74.44 669 GLN A N 1
ATOM 5120 C CA . GLN A 1 669 ? -50.020 16.731 55.298 1.00 74.44 669 GLN A CA 1
ATOM 5121 C C . GLN A 1 669 ? -49.859 15.569 54.303 1.00 74.44 669 GLN A C 1
ATOM 5123 O O . GLN A 1 669 ? -48.739 15.259 53.900 1.00 74.44 669 GLN A O 1
ATOM 5128 N N . GLY A 1 670 ? -50.960 14.947 53.889 1.00 76.88 670 GLY A N 1
ATOM 5129 C CA . GLY A 1 670 ? -50.993 13.806 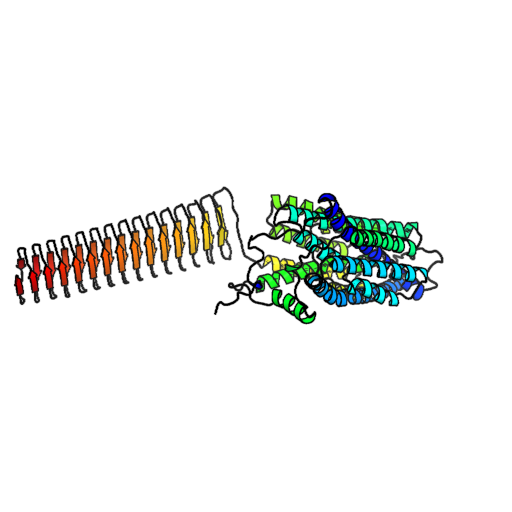52.972 1.00 76.88 670 GLY A CA 1
ATOM 5130 C C . GLY A 1 670 ? -51.551 12.525 53.601 1.00 76.88 670 GLY A C 1
ATOM 5131 O O . GLY A 1 670 ? -51.309 12.221 54.770 1.00 76.88 670 GLY A O 1
ATOM 5132 N N . GLY A 1 671 ? -52.319 11.767 52.812 1.00 82.44 671 GLY A N 1
ATOM 5133 C CA . GLY A 1 671 ? -52.920 10.504 53.245 1.00 82.44 671 GLY A CA 1
ATOM 5134 C C . GLY A 1 671 ? -51.878 9.410 53.479 1.00 82.44 671 GLY A C 1
ATOM 5135 O O . GLY A 1 671 ? -50.863 9.344 52.787 1.00 82.44 671 GLY A O 1
ATOM 5136 N N . VAL A 1 672 ? -52.128 8.534 54.451 1.00 86.88 672 VAL A N 1
ATOM 5137 C CA . VAL A 1 672 ? -51.237 7.406 54.756 1.00 86.88 672 VAL A CA 1
ATOM 5138 C C . VAL A 1 672 ? -52.007 6.098 54.646 1.00 86.88 672 VAL A C 1
ATOM 5140 O O . VAL A 1 672 ? -52.960 5.882 55.394 1.00 86.88 672 VAL A O 1
ATOM 5143 N N . THR A 1 673 ? -51.556 5.209 53.765 1.00 88.62 673 THR A N 1
ATOM 5144 C CA . THR A 1 673 ? -52.114 3.868 53.566 1.00 88.62 673 THR A CA 1
ATOM 5145 C C . THR A 1 673 ? -51.045 2.819 53.860 1.00 88.62 673 THR A C 1
ATOM 5147 O O . THR A 1 673 ? -49.998 2.788 53.219 1.00 88.62 673 THR A O 1
ATOM 5150 N N . ILE A 1 674 ? -51.279 1.945 54.840 1.00 87.44 674 ILE A N 1
ATOM 5151 C CA . ILE A 1 674 ? -50.313 0.906 55.227 1.00 87.44 674 ILE A CA 1
ATOM 5152 C C . ILE A 1 674 ? -50.982 -0.461 55.217 1.00 87.44 674 ILE A C 1
ATOM 5154 O O . ILE A 1 674 ? -52.011 -0.664 55.853 1.00 87.44 674 ILE A O 1
ATOM 5158 N N . HIS A 1 675 ? -50.338 -1.424 54.572 1.00 87.38 675 HIS A N 1
ATOM 5159 C CA . HIS A 1 675 ? -50.642 -2.842 54.673 1.00 87.38 675 HIS A CA 1
ATOM 5160 C C . HIS A 1 675 ? -49.454 -3.541 55.328 1.00 87.38 675 HIS A C 1
ATOM 5162 O O . HIS A 1 675 ? -48.364 -3.571 54.759 1.00 87.38 675 HIS A O 1
ATOM 5168 N N . THR A 1 676 ? -49.649 -4.095 56.521 1.00 88.44 676 THR A N 1
ATOM 5169 C CA . THR A 1 676 ? -48.618 -4.846 57.244 1.00 88.44 676 THR A CA 1
ATOM 5170 C C . THR A 1 676 ? -49.124 -6.221 57.667 1.00 88.44 676 THR A C 1
ATOM 5172 O O . THR A 1 676 ? -50.278 -6.372 58.057 1.00 88.44 676 THR A O 1
ATOM 5175 N N . THR A 1 677 ? -48.278 -7.248 57.594 1.00 85.88 677 THR A N 1
ATOM 5176 C CA . THR A 1 677 ? -48.618 -8.566 58.162 1.00 85.88 677 THR A CA 1
ATOM 5177 C C . THR A 1 677 ? -48.133 -8.649 59.611 1.00 85.88 677 THR A C 1
ATOM 5179 O O . THR A 1 677 ? -48.934 -8.879 60.515 1.00 85.88 677 THR A O 1
ATOM 5182 N N . GLN A 1 678 ? -46.844 -8.402 59.858 1.00 78.88 678 GLN A N 1
ATOM 5183 C CA . GLN A 1 678 ? -46.210 -8.477 61.175 1.00 78.88 678 GLN A CA 1
ATOM 5184 C C . GLN A 1 678 ? -45.306 -7.263 61.440 1.00 78.88 678 GLN A C 1
ATOM 5186 O O . GLN A 1 678 ? -44.303 -7.056 60.760 1.00 78.88 678 GLN A O 1
ATOM 5191 N N . GLY A 1 679 ? -45.606 -6.483 62.479 1.00 80.94 679 GLY A N 1
ATOM 5192 C CA . GLY A 1 679 ? -44.756 -5.367 62.911 1.00 80.94 679 GLY A CA 1
ATOM 5193 C C . GLY A 1 679 ? -45.540 -4.209 63.518 1.00 80.94 679 GLY A C 1
ATOM 5194 O O . GLY A 1 679 ? -46.712 -4.009 63.211 1.00 80.94 679 GLY A O 1
ATOM 5195 N N . GLY A 1 680 ? -44.900 -3.454 64.413 1.00 83.62 680 GLY A N 1
ATOM 5196 C CA . GLY A 1 680 ? -45.513 -2.273 65.021 1.00 83.62 680 GLY A CA 1
ATOM 5197 C C . GLY A 1 680 ? -45.592 -1.103 64.041 1.00 83.62 680 GLY A C 1
ATOM 5198 O O . GLY A 1 680 ? -44.651 -0.874 63.284 1.00 83.62 680 GLY A O 1
ATOM 5199 N N . VAL A 1 681 ? -46.689 -0.353 64.072 1.00 87.56 681 VAL A N 1
ATOM 5200 C CA . VAL A 1 681 ? -46.883 0.849 63.252 1.00 87.56 681 VAL A CA 1
ATOM 5201 C C . VAL A 1 681 ? -47.024 2.058 64.168 1.00 87.56 681 VAL A C 1
ATOM 5203 O O . VAL A 1 681 ? -47.932 2.101 64.995 1.00 87.56 681 VAL A O 1
ATOM 5206 N N . THR A 1 682 ? -46.152 3.048 64.003 1.00 86.81 682 THR A N 1
ATOM 5207 C CA . THR A 1 682 ? -46.192 4.323 64.726 1.00 86.81 682 THR A CA 1
ATOM 5208 C C . THR A 1 682 ? -46.319 5.465 63.727 1.00 86.81 682 THR A C 1
ATOM 5210 O O . THR A 1 682 ? -45.461 5.636 62.865 1.00 86.81 682 THR A O 1
ATOM 5213 N N . ILE A 1 683 ? -47.378 6.266 63.828 1.00 84.94 683 ILE A N 1
ATOM 5214 C CA . ILE A 1 683 ? -47.611 7.397 62.920 1.00 84.94 683 ILE A CA 1
ATOM 5215 C C . ILE A 1 683 ? -47.805 8.673 63.727 1.00 84.94 683 ILE A C 1
ATOM 5217 O O . ILE A 1 683 ? -48.635 8.732 64.633 1.00 84.94 683 ILE A O 1
ATOM 5221 N N . HIS A 1 684 ? -47.081 9.716 63.345 1.00 84.69 684 HIS A N 1
ATOM 5222 C CA . HIS A 1 684 ? -47.300 11.084 63.788 1.00 84.69 684 HIS A CA 1
ATOM 5223 C C . HIS A 1 684 ? -47.732 11.911 62.577 1.00 84.69 684 HIS A C 1
ATOM 5225 O O . HIS A 1 684 ? -46.943 12.101 61.652 1.00 84.69 684 HIS A O 1
ATOM 5231 N N . THR A 1 685 ? -48.975 12.391 62.576 1.00 82.94 685 THR A N 1
ATOM 5232 C CA . THR A 1 685 ? -49.507 13.259 61.515 1.00 82.94 685 THR A CA 1
ATOM 5233 C C . THR A 1 685 ? -50.178 14.501 62.097 1.00 82.94 685 THR A C 1
ATOM 5235 O O . THR A 1 685 ? -50.680 14.455 63.219 1.00 82.94 685 THR A O 1
ATOM 5238 N N . THR A 1 686 ? -50.177 15.623 61.369 1.00 76.44 686 THR A N 1
ATOM 5239 C CA . THR A 1 686 ? -50.907 16.836 61.776 1.00 76.44 686 THR A CA 1
ATOM 5240 C C . THR A 1 686 ? -52.248 17.030 61.064 1.00 76.44 686 THR A C 1
ATOM 5242 O O . THR A 1 686 ? -53.129 17.648 61.659 1.00 76.44 686 THR A O 1
ATOM 5245 N N . GLN A 1 687 ? -52.426 16.515 59.841 1.00 63.81 687 GLN A N 1
ATOM 5246 C CA . GLN A 1 687 ? -53.657 16.610 59.037 1.00 63.81 687 GLN A CA 1
ATOM 5247 C C . GLN A 1 687 ? -53.795 15.367 58.123 1.00 63.81 687 GLN A C 1
ATOM 5249 O O . GLN A 1 687 ? -52.791 14.729 57.821 1.00 63.81 687 GLN A O 1
ATOM 5254 N N . ASP A 1 688 ? -55.024 15.058 57.679 1.00 68.62 688 ASP A N 1
ATOM 5255 C CA . ASP A 1 688 ? -55.425 13.985 56.733 1.00 68.62 688 ASP A CA 1
ATOM 5256 C C . ASP A 1 688 ? -55.733 12.576 57.283 1.00 68.62 688 ASP A C 1
ATOM 5258 O O . ASP A 1 688 ? -55.655 12.289 58.479 1.00 68.62 688 ASP A O 1
ATOM 5262 N N . GLY A 1 689 ? -56.244 11.722 56.385 1.00 76.31 689 GLY A N 1
ATOM 5263 C CA . GLY A 1 689 ? -56.752 10.385 56.675 1.00 76.31 689 GLY A CA 1
ATOM 5264 C C . GLY A 1 689 ? -55.667 9.308 56.723 1.00 76.31 689 GLY A C 1
ATOM 5265 O O . GLY A 1 689 ? -54.760 9.278 55.891 1.00 76.31 689 GLY A O 1
ATOM 5266 N N . VAL A 1 690 ? -55.793 8.396 57.686 1.00 83.69 690 VAL A N 1
ATOM 5267 C CA . VAL A 1 690 ? -54.882 7.263 57.885 1.00 83.69 690 VAL A CA 1
ATOM 5268 C C . VAL A 1 690 ? -55.668 5.964 57.746 1.00 83.69 690 VAL A C 1
ATOM 5270 O O . VAL A 1 690 ? -56.618 5.738 58.497 1.00 83.69 690 VAL A O 1
ATOM 5273 N N . THR A 1 691 ? -55.253 5.101 56.822 1.00 83.62 691 THR A N 1
ATOM 5274 C CA . THR A 1 691 ? -55.827 3.767 56.611 1.00 83.62 691 THR A CA 1
ATOM 5275 C C . THR A 1 691 ? -54.765 2.706 56.862 1.00 83.62 691 THR A C 1
ATOM 5277 O O . THR A 1 691 ? -53.718 2.698 56.218 1.00 83.62 691 THR A O 1
ATOM 5280 N N . ILE A 1 692 ? -55.015 1.796 57.804 1.00 84.12 692 ILE A N 1
ATOM 5281 C CA . ILE A 1 692 ? -54.072 0.724 58.147 1.00 84.12 692 ILE A CA 1
ATOM 5282 C C . ILE A 1 692 ? -54.783 -0.620 58.082 1.00 84.12 692 ILE A C 1
ATOM 5284 O O . ILE A 1 692 ? -55.794 -0.830 58.748 1.00 84.12 692 ILE A O 1
ATOM 5288 N N . HIS A 1 693 ? -54.203 -1.551 57.337 1.00 84.12 693 HIS A N 1
ATOM 5289 C CA . HIS A 1 693 ? -54.543 -2.964 57.351 1.00 84.12 693 HIS A CA 1
ATOM 5290 C C . HIS A 1 693 ? -53.407 -3.720 58.037 1.00 84.12 693 HIS A C 1
ATOM 5292 O O . HIS A 1 693 ? -52.274 -3.696 57.553 1.00 84.12 693 HIS A O 1
ATOM 5298 N N . THR A 1 694 ? -53.687 -4.365 59.168 1.00 85.44 694 THR A N 1
ATOM 5299 C CA . THR A 1 694 ? -52.682 -5.125 59.925 1.00 85.44 694 THR A CA 1
ATOM 5300 C C . THR A 1 694 ? -53.213 -6.483 60.364 1.00 85.44 694 THR A C 1
ATOM 5302 O O . THR A 1 694 ? -54.381 -6.581 60.739 1.00 85.44 694 THR A O 1
ATOM 5305 N N . THR A 1 695 ? -52.365 -7.518 60.342 1.00 81.69 695 THR A N 1
ATOM 5306 C CA . THR A 1 695 ? -52.715 -8.825 60.932 1.00 81.69 695 THR A CA 1
ATOM 5307 C C . THR A 1 695 ? -52.150 -9.020 62.340 1.00 81.69 695 THR A C 1
ATOM 5309 O O . THR A 1 695 ? -52.830 -9.531 63.226 1.00 81.69 695 THR A O 1
ATOM 5312 N N . GLN A 1 696 ? -50.908 -8.589 62.592 1.00 72.44 696 GLN A N 1
ATOM 5313 C CA . GLN A 1 696 ? -50.232 -8.732 63.885 1.00 72.44 696 GLN A CA 1
ATOM 5314 C C . GLN A 1 696 ? -49.277 -7.557 64.152 1.00 72.44 696 GLN A C 1
ATOM 5316 O O . GLN A 1 696 ? -48.388 -7.261 63.357 1.00 72.44 696 GLN A O 1
ATOM 5321 N N . GLY A 1 697 ? -49.409 -6.919 65.319 1.00 77.56 697 GLY A N 1
ATOM 5322 C CA . GLY A 1 697 ? -48.548 -5.811 65.753 1.00 77.56 697 GLY A CA 1
ATOM 5323 C C . GLY A 1 697 ? -49.330 -4.668 66.401 1.00 77.56 697 GLY A C 1
ATOM 5324 O O . GLY A 1 697 ? -50.523 -4.505 66.162 1.00 77.56 697 GLY A O 1
ATOM 5325 N N . GLY A 1 698 ? -48.664 -3.887 67.256 1.00 79.62 698 GLY A N 1
ATOM 5326 C CA . GLY A 1 698 ? -49.268 -2.711 67.888 1.00 79.62 698 GLY A CA 1
ATOM 5327 C C . GLY A 1 698 ? -49.344 -1.527 66.924 1.00 79.62 698 GLY A C 1
ATOM 5328 O O . GLY A 1 698 ? -48.398 -1.284 66.179 1.00 79.62 698 GLY A O 1
ATOM 5329 N N . VAL A 1 699 ? -50.450 -0.784 66.959 1.00 84.50 699 VAL A N 1
ATOM 5330 C CA . VAL A 1 699 ? -50.638 0.441 66.172 1.00 84.50 699 VAL A CA 1
ATOM 5331 C C . VAL A 1 699 ? -50.768 1.628 67.122 1.00 84.50 699 VAL A C 1
ATOM 5333 O O . VAL A 1 699 ? -51.661 1.648 67.968 1.00 84.50 699 VAL A O 1
ATOM 5336 N N . THR A 1 700 ? -49.902 2.625 66.958 1.00 82.75 700 THR A N 1
ATOM 5337 C CA . THR A 1 700 ? -49.913 3.879 67.719 1.00 82.75 700 THR A CA 1
ATOM 5338 C C . THR A 1 700 ? -50.007 5.047 66.745 1.00 82.75 700 THR A C 1
ATOM 5340 O O . THR A 1 700 ? -49.147 5.213 65.884 1.00 82.75 700 THR A O 1
ATOM 5343 N N . ILE A 1 701 ? -51.046 5.874 66.870 1.00 81.88 701 ILE A N 1
ATOM 5344 C CA . ILE A 1 701 ? -51.262 7.031 65.992 1.00 81.88 701 ILE A CA 1
ATOM 5345 C C . ILE A 1 701 ? -51.424 8.282 66.849 1.00 81.88 701 ILE A C 1
ATOM 5347 O O . ILE A 1 701 ? -52.261 8.326 67.749 1.00 81.88 701 ILE A O 1
ATOM 5351 N N . HIS A 1 702 ? -50.651 9.314 66.533 1.00 80.94 702 HIS A N 1
ATOM 5352 C CA . HIS A 1 702 ? -50.768 10.644 67.112 1.00 80.94 702 HIS A CA 1
ATOM 5353 C C . HIS A 1 702 ? -51.236 11.614 66.027 1.00 80.94 702 HIS A C 1
ATOM 5355 O O . HIS A 1 702 ? -50.471 11.929 65.116 1.00 80.94 702 HIS A O 1
ATOM 5361 N N . THR A 1 703 ? -52.487 12.075 66.126 1.00 78.69 703 THR A N 1
ATOM 5362 C CA . THR A 1 703 ? -53.067 13.056 65.197 1.00 78.69 703 THR A CA 1
ATOM 5363 C C . THR A 1 703 ? -53.993 14.048 65.913 1.00 78.69 703 THR A C 1
ATOM 5365 O O . THR A 1 703 ? -54.807 13.621 66.734 1.00 78.69 703 THR A O 1
ATOM 5368 N N . PRO A 1 704 ? -53.884 15.365 65.645 1.00 69.25 704 PRO A N 1
ATOM 5369 C CA . PRO A 1 704 ? -54.799 16.367 66.176 1.00 69.25 704 PRO A CA 1
ATOM 5370 C C . PRO A 1 704 ? -56.091 16.503 65.345 1.00 69.25 704 PRO A C 1
ATOM 5372 O O . PRO A 1 704 ? -57.102 16.934 65.898 1.00 69.25 704 PRO A O 1
ATOM 5375 N N . GLN A 1 705 ? -56.081 16.156 64.047 1.00 62.91 705 GLN A N 1
ATOM 5376 C CA . GLN A 1 705 ? -57.218 16.242 63.113 1.00 62.91 705 GLN A CA 1
ATOM 5377 C C . GLN A 1 705 ? -57.060 15.221 61.964 1.00 62.91 705 GLN A C 1
ATOM 5379 O O . GLN A 1 705 ? -55.992 15.141 61.366 1.00 62.91 705 GLN A O 1
ATOM 5384 N N . GLY A 1 706 ? -58.117 14.465 61.625 1.00 64.94 706 GLY A N 1
ATOM 5385 C CA . GLY A 1 706 ? -58.110 13.493 60.516 1.00 64.94 706 GLY A CA 1
ATOM 5386 C C . GLY A 1 706 ? -58.960 12.242 60.779 1.00 64.94 706 GLY A C 1
ATOM 5387 O O . GLY A 1 706 ? -59.242 11.908 61.929 1.00 64.94 706 GLY A O 1
ATOM 5388 N N . GLY A 1 707 ? -59.401 11.559 59.718 1.00 70.50 707 GLY A N 1
ATOM 5389 C CA . GLY A 1 707 ? -60.138 10.293 59.820 1.00 70.50 707 GLY A CA 1
ATOM 5390 C C . GLY A 1 707 ? -59.187 9.099 59.907 1.00 70.50 707 GLY A C 1
ATOM 5391 O O . GLY A 1 707 ? -58.341 8.928 59.035 1.00 70.50 707 GLY A O 1
ATOM 5392 N N . VAL A 1 708 ? -59.321 8.262 60.936 1.00 80.38 708 VAL A N 1
ATOM 5393 C CA . VAL A 1 708 ? -58.490 7.061 61.117 1.00 80.38 708 VAL A CA 1
ATOM 5394 C C . VAL A 1 708 ? -59.341 5.817 60.894 1.00 80.38 708 VAL A C 1
ATOM 5396 O O . VAL A 1 708 ? -60.344 5.625 61.580 1.00 80.38 708 VAL A O 1
ATOM 5399 N N . THR A 1 709 ? -58.917 4.957 59.971 1.00 79.00 709 THR A N 1
ATOM 5400 C CA . THR A 1 709 ? -59.545 3.659 59.707 1.00 79.00 709 THR A CA 1
ATOM 5401 C C . THR A 1 709 ? -58.516 2.553 59.909 1.00 79.00 709 THR A C 1
ATOM 5403 O O . THR A 1 709 ? -57.484 2.524 59.241 1.00 79.00 709 THR A O 1
ATOM 5406 N N . ILE A 1 710 ? -58.786 1.636 60.839 1.00 80.94 710 ILE A N 1
ATOM 5407 C CA . ILE A 1 710 ? -57.917 0.488 61.114 1.00 80.94 710 ILE A CA 1
ATOM 5408 C C . ILE A 1 710 ? -58.714 -0.787 60.865 1.00 80.94 710 ILE A C 1
ATOM 5410 O O . ILE A 1 710 ? -59.741 -1.027 61.501 1.00 80.94 710 ILE A O 1
ATOM 5414 N N . HIS A 1 711 ? -58.217 -1.612 59.953 1.00 76.88 711 HIS A N 1
ATOM 5415 C CA . HIS A 1 711 ? -58.722 -2.946 59.681 1.00 76.88 711 HIS A CA 1
ATOM 5416 C C . HIS A 1 711 ? -57.742 -3.971 60.247 1.00 76.88 711 HIS A C 1
ATOM 5418 O O . HIS A 1 711 ? -56.638 -4.146 59.731 1.00 76.88 711 HIS A O 1
ATOM 5424 N N . THR A 1 712 ? -58.158 -4.643 61.317 1.00 74.88 712 THR A N 1
ATOM 5425 C CA . THR A 1 712 ? -57.418 -5.750 61.925 1.00 74.88 712 THR A CA 1
ATOM 5426 C C . THR A 1 712 ? -58.101 -7.072 61.591 1.00 74.88 712 THR A C 1
ATOM 5428 O O . THR A 1 712 ? -59.293 -7.219 61.874 1.00 74.88 712 THR A O 1
ATOM 5431 N N . THR A 1 713 ? -57.365 -8.017 61.015 1.00 62.78 713 THR A N 1
ATOM 5432 C CA . THR A 1 713 ? -57.796 -9.411 60.787 1.00 62.78 713 THR A CA 1
ATOM 5433 C C . THR A 1 713 ? -56.841 -10.347 61.489 1.00 62.78 713 THR A C 1
ATOM 5435 O O . THR A 1 713 ? -57.317 -11.208 62.256 1.00 62.78 713 THR A O 1
#

Secondary structure (DSSP, 8-state):
------GGGS-TT--S---PPPPSS-HHHHHHHHHHHHHHHHHHHHHHHHHHHHHHHHHHHHHH-TTTS-SSSSPP-----TTSHHHHHHHHHHHHHHHHHHHHHHHHHHHHHHHHHHHHHHHHHH-HHHHHHHHHHHHHHHHHHHHHHHHTT--GGGHHHHHHHHHHTTHHHHHHHHHHHHHHHHS-TTHHHHHHHHHHHHHHHHHHHHHHHHHHHHHHHTTSSHHHHHHHHHHHHHHHHHHHHH----S-GGGPPP---HHHHHHHHHHHHHS---TTSTHHHHHHHHHHHHHHHHHHHTHHHHHHHHHHSTTT---HHHHHHHHHHHHHHHHHHHHHHHHHHTTTS-HHHHHHHHHHHHHHHHHHHHT--SHHHHHHHHHHGGG-----S-HHHHHHHHHHHHHHHTTT-TTHHHHHHHHHHHHHHHHHTT---EEEE--SS-EEEE-SSS-EEEE---S-EEEE-SSS-EEEEEEE--EEEEEEES-EEEEEEES-EEEEEEES-EEEEEEES-EEEEEEES-EEEEEEES-EEEEEEES-EEEEEEES-EEEEEEES-EEEEEEES-EEEEEEES-EEEEEEES-EEEEEEES-EEEEEEES-EEEEEEES-EEEEEEES-EEEEEEES-EEEEEEES-EEEE-SSS-EEEEEEES-EEEEESSS-EEEEEEES-EEEEESSS-EEEEEEES-EEEE-SS--EEEEE-

Radius of gyration: 41.18 Å; chains: 1; bounding box: 92×60×114 Å